Protein AF-A0A263DAU3-F1 (afdb_monomer)

Secondary structure (DSSP, 8-state):
--HHHHHHHHTTS-EEEEE--GGG--SHHHHHHHHHHHHHHHHHHHHTT--EEEEE----BSB-----TTT----PPPPPPHHHHHHHHHHHHHHHTTT-HHHHHHHHHHHHHHHH-TTTGGGGSSHHHHHHHHHHTTTTPPPPSSHHHHHHHHHHHHHHHHHHH-HHHHHHHHHTHHHHHHHHHHHHHHHHHHTTS-SSSS--B-HHHHHHHHHHHHHHTT--SSGGGTTHHHHHHHHIIIIITSEEEETTTTEEEESSHHHHHHHHHHHHT-S-HHHHHHHHHHHHT-STTHHHHHHHHHHHHHS--HHHHHHHHHHHHTTTTT-GGGTTTTS-SHHHHHHHHHHTTTTTT-HHHHHHHHHHHGGGGGSPP-TTHHHHHHHHHHHHHT-HHHHHHHHHHHHHHHHS-THHHHHHHHHHHHHHHHHHHTT--GGGGGGGGPPPPPPS--PPPPP-SHHHHHHHHHH----HHHHHHHHHHHHHHHHHTT-SS--HHHHHHHHHHHHTT-HHHHHHHHHHHTTT-HHHHHHIIIIIHHHHHTS--HHHHHHTT-

Foldseek 3Di:
DPVVVVLVVQLVDADEAEAEELVLVLAVVVSVVVLVVVVVVQVVSVVSVGRYDYHYDYDCFLHDACRPVVRDDDDDDWWDDLVRLLVLLLVVLCVVCPPCVVLSVQLSVVSVVLSVDPLQVLQSGDSVSSNLSSLLSSDPDDDGSFPLSSLVSSQVSLLVVLLPPDPVVVCLCVVCVVLLLVLLLVQLLQLLLVSQNSPDSHSFAALVRSLVSSVVSCVVVVHDCDDPCPCVSVVSSVCQDVCSRQWYQDPPDNGIDGPDNLSSLLSPLVNLLDDDLVLSLVSLLLQLLASSNLSSSLSNLQVLQVDPDVSSLCSNLVSLVCSLPPVLLQLCVLFNSSLVSLLVNVSSSGCVVPCVSNVSSNLSVLCVLVAADAPCLLVSLLSLLVQLLSDVVSVVSLLVSLQALCLDAFRSVVSSQVSLVCQVVSCVVVVGDPVSNCSNVRHHDDHDDDDDDDDLLVVVLVVLLVVDPDDPVLNVLSVCLNVLLVVQLVDPDDDCSSQVSVLVNSVVPVSNSNSVSVVRNSRNRSSSSNCCSNPRSNSSSSPNCSVVSVVSVD

Mean predicted aligned error: 7.4 Å

Sequence (554 aa):
MRPTALQGWMTSWPWLLVLDGLDEVTEPETRKRLIRQVTELVNEAEADDCDLLAVLTTRPIGYTENIAPTQFECIDLNDLTVDEAVRYGEQVTKVRLRGDHDRTERISERLREAAGDESLRNLLRTPLQVLILTIILDGTGTLAPDRYSLFWGYYDTVFRRERDKKASLRRLLQDYSQQILRLHERIGFELQVRSESGDRSHATLTATELQNIIWQVLHEAGFQPSGRDSGLREKIFTAVTQRLVLLTPRRTSDGYGFDVRSLQELMAARQLTSGPSPRVAQRLRTAGASPHWRNSWIFAAGQLFAEPQDHQHEVVVGVLESADVDTGHRLGATLPIGPRLALELIDDGMARSLPRWRNRIAAHGLRLLNEPVSDDFGFYARILTRYAAAGEEQYEAVVDGLRDALGGVGNSCLTAQHFQKLVPDLVTELGISARMRGLALALPRPAGDTRPAPTDGWEDFDLEITTSQVTDAKRVALEVAATALRRLARIDQPAARDVDPITDALLSGIAPTLDDALSNVMRHEPRLLKALREHALPVVLRQPIGDRLRSSHI

Structure (mmCIF, N/CA/C/O backbone):
data_AF-A0A263DAU3-F1
#
_entry.id   AF-A0A263DAU3-F1
#
loop_
_atom_site.group_PDB
_atom_site.id
_atom_site.type_symbol
_atom_site.label_atom_id
_atom_site.label_alt_id
_atom_site.label_comp_id
_atom_site.label_asym_id
_atom_site.label_entity_id
_atom_site.label_seq_id
_atom_site.pdbx_PDB_ins_code
_atom_site.Cartn_x
_atom_site.Cartn_y
_atom_site.Cartn_z
_atom_site.occupancy
_atom_site.B_iso_or_equiv
_atom_site.auth_seq_id
_atom_site.auth_comp_id
_atom_site.auth_asym_id
_atom_site.auth_atom_id
_atom_site.pdbx_PDB_model_num
ATOM 1 N N . MET A 1 1 ? 25.488 -9.465 28.053 1.00 51.66 1 MET A N 1
ATOM 2 C CA . MET A 1 1 ? 26.241 -10.690 27.697 1.00 51.66 1 MET A CA 1
ATOM 3 C C . MET A 1 1 ? 27.580 -10.302 27.114 1.00 51.66 1 MET A C 1
ATOM 5 O O . MET A 1 1 ? 27.641 -9.276 26.452 1.00 51.66 1 MET A O 1
ATOM 9 N N . ARG A 1 2 ? 28.640 -11.083 27.350 1.00 64.69 2 ARG A N 1
ATOM 10 C CA . ARG A 1 2 ? 29.869 -10.955 26.552 1.00 64.69 2 ARG A CA 1
ATOM 11 C C . ARG A 1 2 ? 29.642 -11.688 25.217 1.00 64.69 2 ARG A C 1
ATOM 13 O O . ARG A 1 2 ? 29.070 -12.773 25.283 1.00 64.69 2 ARG A O 1
ATOM 20 N N . PRO A 1 3 ? 30.065 -11.151 24.059 1.00 64.12 3 PRO A N 1
ATOM 21 C CA . PRO A 1 3 ? 29.872 -11.792 22.749 1.00 64.12 3 PRO A CA 1
ATOM 22 C C . PRO A 1 3 ? 30.335 -13.256 22.699 1.00 64.12 3 PR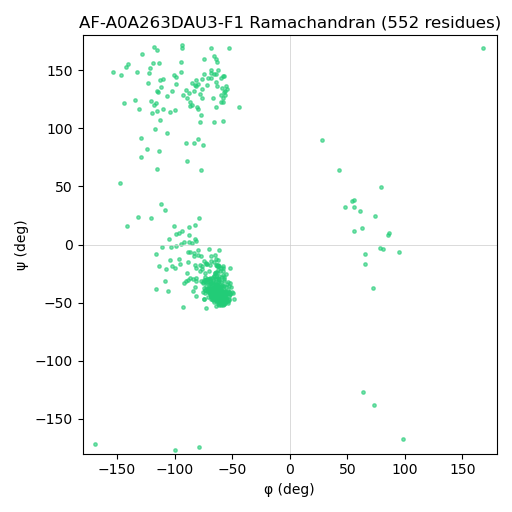O A C 1
ATOM 24 O O . PRO A 1 3 ? 29.645 -14.108 22.154 1.00 64.12 3 PRO A O 1
ATOM 27 N N . THR A 1 4 ? 31.426 -13.577 23.398 1.00 72.94 4 THR A N 1
ATOM 28 C CA . THR A 1 4 ? 31.966 -14.942 23.506 1.00 72.94 4 THR A CA 1
ATOM 29 C C . THR A 1 4 ? 31.012 -15.951 24.149 1.00 72.94 4 THR A C 1
ATOM 31 O O . THR A 1 4 ? 31.085 -17.138 23.854 1.00 72.94 4 THR A O 1
ATOM 34 N N . ALA A 1 5 ? 30.099 -15.506 25.017 1.00 79.38 5 ALA A N 1
ATOM 35 C CA . ALA A 1 5 ? 29.093 -16.390 25.601 1.00 79.38 5 ALA A CA 1
ATOM 36 C C . ALA A 1 5 ? 27.985 -16.739 24.597 1.00 79.38 5 ALA A C 1
ATOM 38 O O . ALA A 1 5 ? 27.467 -17.847 24.646 1.00 79.38 5 ALA A O 1
ATOM 39 N N . LEU A 1 6 ? 27.643 -15.817 23.688 1.00 83.00 6 LEU A N 1
ATOM 40 C CA . LEU A 1 6 ? 26.630 -16.055 22.659 1.00 83.00 6 LEU A CA 1
ATOM 41 C C . LEU A 1 6 ? 27.129 -17.083 21.640 1.00 83.00 6 LEU A C 1
ATOM 43 O O . LEU A 1 6 ? 26.430 -18.053 21.375 1.00 83.00 6 LEU A O 1
ATOM 47 N N . GLN A 1 7 ? 28.366 -16.929 21.164 1.00 81.25 7 GLN A N 1
ATOM 48 C CA . GLN A 1 7 ? 28.998 -17.881 20.245 1.00 81.25 7 GLN A CA 1
ATOM 49 C C . GLN A 1 7 ? 29.101 -19.287 20.859 1.00 81.25 7 GLN A C 1
ATOM 51 O O . GLN A 1 7 ? 28.757 -20.282 20.224 1.00 81.25 7 GLN A O 1
ATOM 56 N N . GLY A 1 8 ? 29.478 -19.377 22.141 1.00 85.69 8 GLY A N 1
ATOM 57 C CA . GLY A 1 8 ? 29.489 -20.653 22.862 1.00 85.69 8 GLY A CA 1
ATOM 58 C C . GLY A 1 8 ? 28.105 -21.303 22.967 1.00 85.69 8 GLY A C 1
ATOM 59 O O . GLY A 1 8 ? 28.001 -22.524 23.013 1.00 85.69 8 GLY A O 1
ATOM 60 N N . TRP A 1 9 ? 27.027 -20.517 22.994 1.00 89.56 9 TRP A N 1
ATOM 61 C CA . TRP A 1 9 ? 25.670 -21.064 22.999 1.00 89.56 9 TRP A CA 1
ATOM 62 C C . TRP A 1 9 ? 25.169 -21.442 21.604 1.00 89.56 9 TRP A C 1
ATOM 64 O O . TRP A 1 9 ? 24.473 -22.445 21.487 1.00 89.56 9 TRP A O 1
ATOM 74 N N . MET A 1 10 ? 25.520 -20.672 20.570 1.00 90.56 10 MET A N 1
ATOM 75 C CA . MET A 1 10 ? 25.175 -20.962 19.168 1.00 90.56 10 MET A CA 1
ATOM 76 C C . MET A 1 10 ? 25.820 -22.248 18.658 1.00 90.56 10 MET A C 1
ATOM 78 O O . MET A 1 10 ? 25.175 -23.022 17.968 1.00 90.56 10 MET A O 1
ATOM 82 N N . THR A 1 11 ? 27.042 -22.531 19.101 1.00 90.19 11 THR A N 1
ATOM 83 C CA . THR A 1 11 ? 27.742 -23.793 18.802 1.00 90.19 11 THR A CA 1
ATOM 84 C C . THR A 1 11 ? 27.233 -24.988 19.616 1.00 90.19 11 THR A C 1
ATOM 86 O O . THR A 1 11 ? 27.485 -26.132 19.256 1.00 90.19 11 THR A O 1
ATOM 89 N N . SER A 1 12 ? 26.532 -24.757 20.735 1.00 93.75 12 SER A N 1
ATOM 90 C CA . SER A 1 12 ? 26.091 -25.833 21.642 1.00 93.75 12 SER A CA 1
ATOM 91 C C . SER A 1 12 ? 24.632 -26.257 21.457 1.00 93.75 12 SER A C 1
ATOM 93 O O . SER A 1 12 ? 24.251 -27.327 21.933 1.00 93.75 12 SER A O 1
ATOM 95 N N . TRP A 1 13 ? 23.795 -25.419 20.844 1.00 94.38 13 TRP A N 1
ATOM 96 C CA . TRP A 1 13 ? 22.348 -25.627 20.745 1.00 94.38 13 TRP A CA 1
ATOM 97 C C . TRP A 1 13 ? 21.836 -25.169 19.382 1.00 94.38 13 TRP A C 1
ATOM 99 O O . TRP A 1 13 ? 22.416 -24.236 18.846 1.00 94.38 13 TRP A O 1
ATOM 109 N N . PRO A 1 14 ? 20.736 -25.739 18.863 1.00 95.12 14 PRO A N 1
ATOM 110 C CA . PRO A 1 14 ? 20.022 -25.184 17.714 1.00 95.12 14 PRO A CA 1
ATOM 111 C C . PRO A 1 14 ? 19.331 -23.854 18.034 1.00 95.12 14 PRO A C 1
ATOM 113 O O . PRO A 1 14 ? 18.766 -23.685 19.121 1.00 95.12 14 PRO A O 1
ATOM 116 N N . TRP A 1 15 ? 19.325 -22.928 17.076 1.00 95.31 15 TRP A N 1
ATOM 117 C CA . TRP A 1 15 ? 18.736 -21.594 17.207 1.00 95.31 15 TRP A CA 1
ATOM 118 C C . TRP A 1 15 ? 17.691 -21.323 16.132 1.00 95.31 15 TRP A C 1
ATOM 120 O O . TRP A 1 15 ? 17.889 -21.600 14.954 1.00 95.31 15 TRP A O 1
ATOM 130 N N . LEU A 1 16 ? 16.597 -20.684 16.548 1.00 95.06 16 LEU A N 1
ATOM 131 C CA . LEU A 1 16 ? 15.631 -20.052 15.657 1.00 95.06 16 LEU A CA 1
ATOM 132 C C . LEU A 1 16 ? 15.652 -18.542 15.907 1.00 95.06 16 LEU A C 1
ATOM 134 O O . LEU A 1 16 ? 15.264 -18.081 16.984 1.00 95.06 16 LEU A O 1
ATOM 138 N N . LEU A 1 17 ? 16.080 -17.777 14.906 1.00 93.81 17 LEU A N 1
ATOM 139 C CA . LEU A 1 17 ? 16.043 -16.320 14.908 1.00 93.81 17 LEU A CA 1
ATOM 140 C C . LEU A 1 17 ? 14.893 -15.840 14.020 1.00 93.81 17 LEU A C 1
ATOM 142 O O . LEU A 1 17 ? 14.941 -16.011 12.807 1.00 93.81 17 LEU A O 1
ATOM 146 N N . VAL A 1 18 ? 13.877 -15.206 14.610 1.00 94.62 18 VAL A N 1
ATOM 147 C CA . VAL A 1 18 ? 12.758 -14.606 13.862 1.00 94.62 18 VAL A CA 1
ATOM 148 C C . VAL A 1 18 ? 12.8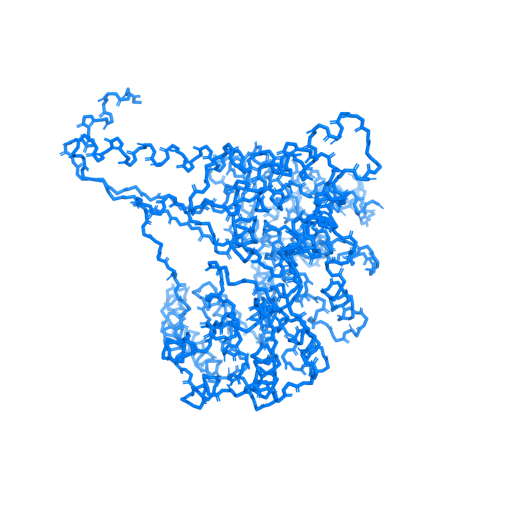43 -13.086 13.948 1.00 94.62 18 VAL A C 1
ATOM 150 O O . VAL A 1 18 ? 12.736 -12.513 15.033 1.00 94.62 18 VAL A O 1
ATOM 153 N N . LEU A 1 19 ? 13.031 -12.443 12.800 1.00 91.06 19 LEU A N 1
ATOM 154 C CA . LEU A 1 19 ? 13.064 -10.994 12.631 1.00 91.06 19 LEU A CA 1
ATOM 155 C C . LEU A 1 19 ? 11.767 -10.555 11.950 1.00 91.06 19 LEU A C 1
ATOM 157 O O . LEU A 1 19 ? 11.627 -10.639 10.729 1.00 91.06 19 LEU A O 1
ATOM 161 N N . ASP A 1 20 ? 10.804 -10.128 12.763 1.00 88.50 20 ASP A N 1
ATOM 162 C CA . ASP A 1 20 ? 9.469 -9.760 12.296 1.00 88.50 20 ASP A CA 1
ATOM 163 C C . ASP A 1 20 ? 9.398 -8.282 11.873 1.00 88.50 20 ASP A C 1
ATOM 165 O O . ASP A 1 20 ? 9.810 -7.399 12.626 1.00 88.50 20 ASP A O 1
ATOM 169 N N . GLY A 1 21 ? 8.857 -8.012 10.685 1.00 85.19 21 GLY A N 1
ATOM 170 C CA . GLY A 1 21 ? 8.510 -6.672 10.219 1.00 85.19 21 GLY A CA 1
ATOM 171 C C . GLY A 1 21 ? 9.692 -5.853 9.707 1.00 85.19 21 GLY A C 1
ATOM 172 O O . GLY A 1 21 ? 9.844 -4.690 10.071 1.00 85.19 21 GLY A O 1
ATOM 173 N N . LEU A 1 22 ? 10.526 -6.401 8.818 1.00 83.75 22 LEU A N 1
ATOM 174 C CA . LEU A 1 22 ? 11.644 -5.655 8.229 1.00 83.75 22 LEU A CA 1
ATOM 175 C C . LEU A 1 22 ? 11.182 -4.393 7.481 1.00 83.75 22 LEU A C 1
ATOM 177 O O . LEU A 1 22 ? 11.921 -3.417 7.403 1.00 83.75 22 LEU A O 1
ATOM 181 N N . ASP A 1 23 ? 9.964 -4.361 6.934 1.00 79.00 23 ASP A N 1
ATOM 182 C CA . ASP A 1 23 ? 9.388 -3.156 6.313 1.00 79.00 23 ASP A CA 1
ATOM 183 C C . ASP A 1 23 ? 9.120 -2.010 7.306 1.00 79.00 23 ASP A C 1
ATOM 185 O O . ASP A 1 23 ? 8.965 -0.866 6.882 1.00 79.00 23 ASP A O 1
ATOM 189 N N . GLU A 1 24 ? 9.121 -2.279 8.615 1.00 78.62 24 GLU A N 1
ATOM 190 C CA . GLU A 1 24 ? 9.094 -1.233 9.642 1.00 78.62 24 GLU A CA 1
ATOM 191 C C . GLU A 1 24 ? 10.441 -0.497 9.751 1.00 78.62 24 GLU A C 1
ATOM 193 O O . GLU A 1 24 ? 10.494 0.623 10.264 1.00 78.62 24 GLU A O 1
ATOM 198 N N . VAL A 1 25 ? 11.519 -1.082 9.211 1.00 79.06 25 VAL A N 1
ATOM 199 C CA . VAL A 1 25 ? 12.828 -0.440 9.040 1.00 79.06 25 VAL A CA 1
ATOM 200 C C . VAL A 1 25 ? 12.869 0.244 7.676 1.00 79.06 25 VAL A C 1
ATOM 202 O O . VAL A 1 25 ? 13.267 -0.324 6.655 1.00 79.06 25 VAL A O 1
ATOM 205 N N . THR A 1 26 ? 12.399 1.480 7.663 1.00 73.38 26 THR A N 1
ATOM 206 C CA . THR A 1 26 ? 12.166 2.281 6.453 1.00 73.38 26 THR A CA 1
ATOM 207 C C . THR A 1 26 ? 13.374 3.109 6.033 1.00 73.38 26 THR A C 1
ATOM 209 O O . THR A 1 26 ? 13.572 3.317 4.838 1.00 73.38 26 THR A O 1
ATOM 212 N N . GLU A 1 27 ? 14.191 3.555 6.995 1.00 76.94 27 GLU A N 1
ATOM 213 C CA . GLU A 1 27 ? 15.382 4.358 6.729 1.00 76.94 27 GLU A CA 1
ATOM 214 C C . GLU A 1 27 ? 16.389 3.527 5.909 1.00 76.94 27 GLU A C 1
ATOM 216 O O . GLU A 1 27 ? 16.870 2.498 6.405 1.00 76.94 27 GLU A O 1
ATOM 221 N N . PRO A 1 28 ? 16.743 3.957 4.680 1.00 73.88 28 PRO A N 1
ATOM 222 C CA . PRO A 1 28 ? 17.533 3.143 3.756 1.00 73.88 28 PRO A CA 1
ATOM 223 C C . PRO A 1 28 ? 18.870 2.654 4.327 1.00 73.88 28 PRO A C 1
ATOM 225 O O . PRO A 1 28 ? 19.180 1.467 4.231 1.00 73.88 28 PRO A O 1
ATOM 228 N N . GLU A 1 29 ? 19.636 3.533 4.978 1.00 76.38 29 GLU A N 1
ATOM 229 C CA . GLU A 1 29 ? 20.962 3.191 5.513 1.00 76.38 29 GLU A CA 1
ATOM 230 C C . GLU A 1 29 ? 20.884 2.238 6.708 1.00 76.38 29 GLU A C 1
ATOM 232 O O . GLU A 1 29 ? 21.666 1.288 6.817 1.00 76.38 29 GLU A O 1
ATOM 237 N N . THR A 1 30 ? 19.911 2.440 7.599 1.00 81.94 30 THR A N 1
ATOM 238 C CA . THR A 1 30 ? 19.683 1.528 8.724 1.00 81.94 30 THR A CA 1
ATOM 239 C C . THR A 1 30 ? 19.194 0.166 8.243 1.00 81.94 30 THR A C 1
ATOM 241 O O . THR A 1 30 ? 19.691 -0.850 8.729 1.00 81.94 30 THR A O 1
ATOM 244 N N . ARG A 1 31 ? 18.303 0.120 7.247 1.00 80.44 31 ARG A N 1
ATOM 245 C CA . ARG A 1 31 ? 17.841 -1.123 6.614 1.00 80.44 31 ARG A CA 1
ATOM 246 C C . ARG A 1 31 ? 18.993 -1.880 5.951 1.00 80.44 31 ARG A C 1
ATOM 248 O O . ARG A 1 31 ? 19.175 -3.064 6.221 1.00 80.44 31 ARG A O 1
ATOM 255 N N . LYS A 1 32 ? 19.815 -1.190 5.150 1.00 79.69 32 LYS A N 1
ATOM 256 C CA . LYS A 1 32 ? 21.007 -1.754 4.488 1.00 79.69 32 LYS A CA 1
ATOM 257 C C . LYS A 1 32 ? 21.993 -2.319 5.510 1.00 79.69 32 LYS A C 1
ATOM 259 O O . LYS A 1 32 ? 22.480 -3.437 5.351 1.00 79.69 32 LYS A O 1
ATOM 264 N N . ARG A 1 33 ? 22.252 -1.574 6.591 1.00 84.56 33 ARG A N 1
ATOM 265 C CA . ARG A 1 33 ? 23.107 -2.023 7.698 1.00 84.56 33 ARG A CA 1
ATOM 266 C C . ARG A 1 33 ? 22.537 -3.256 8.397 1.00 84.56 33 ARG A C 1
ATOM 268 O O . ARG A 1 33 ? 23.302 -4.180 8.650 1.00 84.56 33 ARG A O 1
ATOM 275 N N . LEU A 1 34 ? 21.236 -3.269 8.691 1.00 87.38 34 LEU A N 1
ATOM 276 C CA . LEU A 1 34 ? 20.565 -4.393 9.346 1.00 87.38 34 LEU A CA 1
ATOM 277 C C . LEU A 1 34 ? 20.648 -5.658 8.490 1.00 87.38 34 LEU A C 1
ATOM 279 O O . LEU A 1 34 ? 21.096 -6.684 8.986 1.00 87.38 34 LEU A O 1
ATOM 283 N N . ILE A 1 35 ? 20.286 -5.570 7.207 1.00 85.94 35 ILE A N 1
ATOM 284 C CA . ILE A 1 35 ? 20.378 -6.697 6.270 1.00 85.94 35 ILE A CA 1
ATOM 285 C C . ILE A 1 35 ? 21.808 -7.238 6.236 1.00 85.94 35 ILE A C 1
ATOM 287 O O . ILE A 1 35 ? 22.005 -8.433 6.422 1.00 85.94 35 ILE A O 1
ATOM 291 N N . ARG A 1 36 ? 22.810 -6.360 6.096 1.00 86.50 36 ARG A N 1
ATOM 292 C CA . ARG A 1 36 ? 24.219 -6.769 6.107 1.00 86.50 36 ARG A CA 1
ATOM 293 C C . ARG A 1 36 ? 24.592 -7.516 7.389 1.00 86.50 36 ARG A C 1
ATOM 295 O O . ARG A 1 36 ? 25.209 -8.566 7.297 1.00 86.50 36 ARG A O 1
ATOM 302 N N . GLN A 1 37 ? 24.209 -7.005 8.559 1.00 90.88 37 GLN A N 1
ATOM 303 C CA . GLN A 1 37 ? 24.512 -7.647 9.845 1.00 90.88 37 GLN A CA 1
ATOM 304 C C . GLN A 1 37 ? 23.846 -9.018 9.987 1.00 90.88 37 GLN A C 1
ATOM 306 O O . GLN A 1 37 ? 24.439 -9.933 10.549 1.00 90.88 37 GLN A O 1
ATOM 311 N N . VAL A 1 38 ? 22.624 -9.172 9.474 1.00 90.69 38 VAL A N 1
ATOM 312 C CA . VAL A 1 38 ? 21.933 -10.466 9.459 1.00 90.69 38 VAL A CA 1
ATOM 313 C C . VAL A 1 38 ? 22.645 -11.441 8.523 1.00 90.69 38 VAL A C 1
ATOM 315 O O . VAL A 1 38 ? 22.880 -12.582 8.902 1.00 90.69 38 VAL A O 1
ATOM 318 N N . THR A 1 39 ? 23.042 -10.994 7.332 1.00 89.31 39 THR A N 1
ATOM 319 C CA . THR A 1 39 ? 23.808 -11.813 6.385 1.00 89.31 39 THR A CA 1
ATOM 320 C C . THR A 1 39 ? 25.176 -12.212 6.947 1.00 89.31 39 THR A C 1
ATOM 322 O O . THR A 1 39 ? 25.569 -13.365 6.816 1.00 89.31 39 THR A O 1
ATOM 325 N N . GLU A 1 40 ? 25.892 -11.290 7.596 1.00 90.50 40 GLU A N 1
ATOM 326 C CA . GLU A 1 40 ? 27.162 -11.568 8.281 1.00 90.50 40 GLU A CA 1
ATOM 327 C C . GLU A 1 40 ? 26.975 -12.620 9.382 1.00 90.50 40 GLU A C 1
ATOM 329 O O . GLU A 1 40 ? 27.707 -13.604 9.393 1.00 90.50 40 GLU A O 1
ATOM 334 N N . LEU A 1 41 ? 25.945 -12.482 10.227 1.00 91.00 41 LEU A N 1
ATOM 335 C CA . LEU A 1 41 ? 25.626 -13.462 11.270 1.00 91.00 41 LEU A CA 1
ATOM 336 C C . LEU A 1 41 ? 25.353 -14.859 10.698 1.00 91.00 41 LEU A C 1
ATOM 338 O O . LEU A 1 41 ? 25.824 -15.843 11.258 1.00 91.00 41 LEU A O 1
ATOM 342 N N . VAL A 1 42 ? 24.584 -14.954 9.609 1.00 91.75 42 VAL A N 1
ATOM 343 C CA . VAL A 1 42 ? 24.283 -16.244 8.966 1.00 91.75 42 VAL A CA 1
ATOM 344 C C . VAL A 1 42 ? 25.552 -16.878 8.395 1.00 91.75 42 VAL A C 1
ATOM 346 O O . VAL A 1 42 ? 25.777 -18.063 8.613 1.00 91.75 42 VAL A O 1
ATOM 349 N N . ASN A 1 43 ? 26.418 -16.093 7.747 1.00 90.81 43 ASN A N 1
ATOM 350 C CA . ASN A 1 43 ? 27.688 -16.597 7.216 1.00 90.81 43 ASN A CA 1
ATOM 351 C C . ASN A 1 43 ? 28.649 -17.048 8.329 1.00 90.81 43 ASN A C 1
ATOM 353 O O . ASN A 1 43 ? 29.337 -18.053 8.179 1.00 90.81 43 ASN A O 1
ATOM 357 N N . GLU A 1 44 ? 28.721 -16.304 9.436 1.00 90.81 44 GLU A N 1
ATOM 358 C CA . GLU A 1 44 ? 29.531 -16.682 10.601 1.00 90.81 44 GLU A CA 1
ATOM 359 C C . GLU A 1 44 ? 28.993 -17.958 11.255 1.00 90.81 44 GLU A C 1
ATOM 361 O O . GLU A 1 44 ? 29.770 -18.855 11.568 1.00 90.81 44 GLU A O 1
ATOM 366 N N . ALA A 1 45 ? 27.670 -18.074 11.404 1.00 91.50 45 ALA A N 1
ATOM 367 C CA . ALA A 1 45 ? 27.031 -19.274 11.930 1.00 91.50 45 ALA A CA 1
ATOM 368 C C . ALA A 1 45 ? 27.310 -20.503 11.050 1.00 91.50 45 ALA A C 1
ATOM 370 O O . ALA A 1 45 ? 27.633 -21.560 11.581 1.00 91.50 45 ALA A O 1
ATOM 371 N N . GLU A 1 46 ? 27.247 -20.359 9.724 1.00 90.69 46 GLU A N 1
ATOM 372 C CA . GLU A 1 46 ? 27.595 -21.428 8.782 1.00 90.69 46 GLU A CA 1
ATOM 373 C C . GLU A 1 46 ? 29.082 -21.816 8.883 1.00 90.69 46 GLU A C 1
ATOM 375 O O . GLU A 1 46 ? 29.414 -23.000 8.909 1.00 90.69 46 GLU A O 1
ATOM 380 N N . ALA A 1 47 ? 29.986 -20.836 8.998 1.00 91.19 47 ALA A N 1
ATOM 381 C CA . ALA A 1 47 ? 31.422 -21.085 9.134 1.00 91.19 47 ALA A CA 1
ATOM 382 C C . ALA A 1 47 ? 31.798 -21.783 10.455 1.00 91.19 47 ALA A C 1
ATOM 384 O O . ALA A 1 47 ? 32.725 -22.595 10.476 1.00 91.19 47 ALA A O 1
ATOM 385 N N . ASP A 1 48 ? 31.075 -21.477 11.535 1.00 91.38 48 ASP A N 1
ATOM 386 C CA . ASP A 1 48 ? 31.256 -22.062 12.866 1.00 91.38 48 ASP A CA 1
ATOM 387 C C . ASP A 1 48 ? 30.451 -23.367 13.073 1.00 91.38 48 ASP A C 1
ATOM 389 O O . ASP A 1 48 ? 30.393 -23.868 14.198 1.00 91.38 48 ASP A O 1
ATOM 393 N N . ASP A 1 49 ? 29.832 -23.920 12.018 1.00 90.88 49 ASP A N 1
ATOM 394 C CA . ASP A 1 49 ? 28.987 -25.132 12.055 1.00 90.88 49 ASP A CA 1
ATOM 395 C C . ASP A 1 49 ? 27.848 -25.037 13.096 1.00 90.88 49 ASP A C 1
ATOM 397 O O . ASP A 1 49 ? 27.514 -25.986 13.808 1.00 90.88 49 ASP A O 1
ATOM 401 N N . CYS A 1 50 ? 27.268 -23.842 13.231 1.00 93.38 50 CYS A N 1
ATOM 402 C CA . CYS A 1 50 ? 26.126 -23.589 14.101 1.00 93.38 50 CYS A CA 1
ATOM 403 C C . CYS A 1 50 ? 24.814 -23.985 13.408 1.00 93.38 50 CYS A C 1
ATOM 405 O O . CYS A 1 50 ? 24.566 -23.623 12.258 1.00 93.38 50 CYS A O 1
ATOM 407 N N . ASP A 1 51 ? 23.912 -24.632 14.148 1.00 94.19 51 ASP A N 1
ATOM 408 C CA . ASP A 1 51 ? 22.559 -24.952 13.675 1.00 94.19 51 ASP A CA 1
ATOM 409 C C . ASP A 1 51 ? 21.629 -23.739 13.869 1.00 94.19 51 ASP A C 1
ATOM 411 O O . ASP A 1 51 ? 21.009 -23.567 14.922 1.00 94.19 51 ASP A O 1
ATOM 415 N N . LEU A 1 52 ? 21.595 -22.843 12.875 1.00 93.88 52 LEU A N 1
ATOM 416 C CA . LEU A 1 52 ? 20.800 -21.612 12.888 1.00 93.88 52 LEU A CA 1
ATOM 417 C C . LEU A 1 52 ? 19.754 -21.600 11.765 1.00 93.88 52 LEU A C 1
ATOM 419 O O . LEU A 1 52 ? 20.092 -21.546 10.586 1.00 93.88 52 LEU A O 1
ATOM 423 N N . LEU A 1 53 ? 18.477 -21.496 12.141 1.00 93.75 53 LEU A N 1
ATOM 424 C CA . LEU A 1 53 ? 17.392 -21.113 11.239 1.00 93.75 53 LEU A CA 1
ATOM 425 C C . LEU A 1 53 ? 17.052 -19.631 11.435 1.00 93.75 53 LEU A C 1
ATOM 427 O O . LEU A 1 53 ? 16.583 -19.230 12.503 1.00 93.75 53 LEU A O 1
ATOM 431 N N . ALA A 1 54 ? 17.258 -18.815 10.402 1.00 93.31 54 ALA A N 1
ATOM 432 C CA . ALA A 1 54 ? 16.891 -17.401 10.397 1.00 93.31 54 ALA A CA 1
ATOM 433 C C . ALA A 1 54 ? 15.660 -17.157 9.510 1.00 93.31 54 ALA A C 1
ATOM 435 O O . ALA A 1 54 ? 15.639 -17.535 8.343 1.00 93.31 54 ALA A O 1
ATOM 436 N N . VAL A 1 55 ? 14.640 -16.497 10.060 1.00 93.69 55 VAL A N 1
ATOM 437 C CA . VAL A 1 55 ? 13.399 -16.131 9.365 1.00 93.69 55 VAL A CA 1
ATOM 438 C C . VAL A 1 55 ? 13.239 -14.619 9.407 1.00 93.69 55 VAL A C 1
ATOM 440 O O . VAL A 1 55 ? 13.205 -14.028 10.486 1.00 93.69 55 VAL A O 1
ATOM 443 N N . LEU A 1 56 ? 13.108 -13.994 8.238 1.00 90.69 56 LEU A N 1
ATOM 444 C CA . LEU A 1 56 ? 12.796 -12.574 8.100 1.00 90.69 56 LEU A CA 1
ATOM 445 C C . LEU A 1 56 ? 11.394 -12.426 7.515 1.00 90.69 56 LEU A C 1
ATOM 447 O O . LEU A 1 56 ? 11.060 -13.103 6.545 1.00 90.69 56 LEU A O 1
ATOM 451 N N . THR A 1 57 ? 10.586 -11.522 8.066 1.00 89.50 57 THR A N 1
ATOM 452 C CA . THR A 1 57 ? 9.281 -11.173 7.485 1.00 89.50 57 THR A CA 1
ATOM 453 C C . THR A 1 57 ? 9.311 -9.738 6.964 1.00 89.50 57 THR A C 1
ATOM 455 O O . THR A 1 57 ? 9.920 -8.845 7.557 1.00 89.50 57 THR A O 1
ATOM 458 N N . THR A 1 58 ? 8.675 -9.491 5.820 1.00 84.25 58 THR A N 1
ATOM 459 C CA . THR A 1 58 ? 8.541 -8.146 5.253 1.00 84.25 58 THR A CA 1
ATOM 460 C C . THR A 1 58 ? 7.293 -8.068 4.382 1.00 84.25 58 THR A C 1
ATOM 462 O O . THR A 1 58 ? 6.885 -9.060 3.779 1.00 84.25 58 THR A O 1
ATOM 465 N N . ARG A 1 59 ? 6.656 -6.897 4.319 1.00 80.69 59 ARG A N 1
ATOM 466 C CA . ARG A 1 59 ? 5.544 -6.656 3.390 1.00 80.69 59 ARG A CA 1
ATOM 467 C C . ARG A 1 59 ? 6.055 -6.441 1.951 1.00 80.69 59 ARG A C 1
ATOM 469 O O . ARG A 1 59 ? 7.033 -5.713 1.771 1.00 80.69 59 ARG A O 1
ATOM 476 N N . PRO A 1 60 ? 5.351 -6.947 0.920 1.00 70.81 60 PRO A N 1
ATOM 477 C CA . PRO A 1 60 ? 5.639 -6.626 -0.477 1.00 70.81 60 PRO A CA 1
ATOM 478 C C . PRO A 1 60 ? 5.141 -5.205 -0.783 1.00 70.81 60 PRO A C 1
ATOM 480 O O . PRO A 1 60 ? 3.997 -5.002 -1.184 1.00 70.81 60 PRO A O 1
ATOM 483 N N . ILE A 1 61 ? 5.958 -4.186 -0.507 1.00 62.16 61 ILE A N 1
ATOM 484 C CA . ILE A 1 61 ? 5.564 -2.779 -0.669 1.00 62.16 61 ILE A CA 1
ATOM 485 C C . ILE A 1 61 ? 6.373 -2.133 -1.787 1.00 62.16 61 ILE A C 1
ATOM 487 O O . ILE A 1 61 ? 7.544 -1.798 -1.606 1.00 62.16 61 ILE A O 1
ATOM 491 N N . GLY A 1 62 ? 5.723 -1.892 -2.926 1.00 56.34 62 GLY A N 1
ATOM 492 C CA . GLY A 1 62 ? 6.267 -1.147 -4.066 1.00 56.34 62 GLY A CA 1
ATOM 493 C C . GLY A 1 62 ? 7.341 -1.883 -4.876 1.00 56.34 62 GLY A C 1
ATOM 494 O O . GLY A 1 62 ? 7.326 -1.766 -6.094 1.00 56.34 62 GLY A O 1
ATOM 495 N N . TYR A 1 63 ? 8.225 -2.643 -4.221 1.00 58.31 63 TYR A N 1
ATOM 496 C CA . TYR A 1 63 ? 9.260 -3.486 -4.827 1.00 58.31 63 TYR A CA 1
ATOM 497 C C . TYR A 1 63 ? 9.483 -4.743 -3.981 1.00 58.31 63 TYR A C 1
ATOM 499 O O . TYR A 1 63 ? 9.436 -4.676 -2.750 1.00 58.31 63 TYR A O 1
ATOM 507 N N . THR A 1 64 ? 9.783 -5.862 -4.637 1.00 60.12 64 THR A N 1
ATOM 508 C CA . THR A 1 64 ? 10.299 -7.066 -3.977 1.00 60.12 64 THR A CA 1
ATOM 509 C C . THR A 1 64 ? 11.794 -6.877 -3.736 1.00 60.12 64 THR A C 1
ATOM 511 O O . THR A 1 64 ? 12.554 -6.682 -4.681 1.00 60.12 64 THR A O 1
ATOM 514 N N . GLU A 1 65 ? 12.230 -6.884 -2.476 1.00 65.62 65 GLU A N 1
ATOM 515 C CA . GLU A 1 65 ? 13.660 -6.888 -2.161 1.00 65.62 65 GLU A CA 1
ATOM 516 C C . GLU A 1 65 ? 14.190 -8.318 -2.127 1.00 65.62 65 GLU A C 1
ATOM 518 O O . GLU A 1 65 ? 13.786 -9.111 -1.279 1.00 65.62 65 GLU A O 1
ATOM 523 N N . ASN A 1 66 ? 15.155 -8.621 -2.993 1.00 66.19 66 ASN A N 1
ATOM 524 C CA . ASN A 1 66 ? 15.918 -9.863 -2.911 1.00 66.19 66 ASN A CA 1
ATOM 525 C C . ASN A 1 66 ? 17.002 -9.728 -1.838 1.00 66.19 66 ASN A C 1
ATOM 527 O O . ASN A 1 66 ? 18.116 -9.262 -2.095 1.00 66.19 66 ASN A O 1
ATOM 531 N N . ILE A 1 67 ? 16.658 -10.105 -0.610 1.00 73.44 67 ILE A N 1
ATOM 532 C CA . ILE A 1 67 ? 17.569 -10.056 0.534 1.00 73.44 67 ILE A CA 1
ATOM 533 C C . ILE A 1 67 ? 18.512 -11.250 0.455 1.00 73.44 67 ILE A C 1
ATOM 535 O O . ILE A 1 67 ? 18.103 -12.365 0.746 1.00 73.44 67 ILE A O 1
ATOM 539 N N . ALA A 1 68 ? 19.767 -11.000 0.077 1.00 72.69 68 ALA A N 1
ATOM 540 C CA . ALA A 1 68 ? 20.850 -11.986 0.061 1.00 72.69 68 ALA A CA 1
ATOM 541 C C . ALA A 1 68 ? 20.392 -13.362 -0.498 1.00 72.69 68 ALA A C 1
ATOM 543 O O . ALA A 1 68 ? 20.364 -14.355 0.227 1.00 72.69 68 ALA A O 1
ATOM 544 N N . PRO A 1 69 ? 19.996 -13.428 -1.787 1.00 73.88 69 PRO A N 1
ATOM 545 C CA . PRO A 1 69 ? 19.294 -14.580 -2.376 1.00 73.88 69 PRO A CA 1
ATOM 546 C C . PRO A 1 69 ? 20.121 -15.874 -2.401 1.00 73.88 69 PRO A C 1
ATOM 548 O O . PRO A 1 69 ? 19.595 -16.946 -2.670 1.00 73.88 69 PRO A O 1
ATOM 551 N N . THR A 1 70 ? 21.428 -15.782 -2.146 1.00 77.06 70 THR A N 1
ATOM 552 C CA . THR A 1 70 ? 22.311 -16.937 -1.959 1.00 77.06 70 THR A CA 1
ATOM 553 C C . THR A 1 70 ? 22.181 -17.576 -0.577 1.00 77.06 70 THR A C 1
ATOM 555 O O . THR A 1 70 ? 22.537 -18.738 -0.435 1.00 77.06 70 THR A O 1
ATOM 558 N N . GLN A 1 71 ? 21.704 -16.832 0.428 1.00 81.69 71 GLN A N 1
ATOM 559 C CA . GLN A 1 71 ? 21.504 -17.307 1.803 1.00 81.69 71 GLN A CA 1
ATOM 560 C C . GLN A 1 71 ? 20.028 -17.486 2.172 1.00 81.69 71 GLN A C 1
ATOM 562 O O . GLN A 1 71 ? 19.713 -18.341 2.994 1.00 81.69 71 GLN A O 1
ATOM 567 N N . PHE A 1 72 ? 19.126 -16.681 1.605 1.00 86.69 72 PHE A N 1
ATOM 568 C CA . PHE A 1 72 ? 17.706 -16.712 1.950 1.00 86.69 72 PHE A CA 1
ATOM 569 C C . PHE A 1 72 ? 16.843 -17.172 0.781 1.00 86.69 72 PHE A C 1
ATOM 571 O O . PHE A 1 72 ? 16.914 -16.629 -0.322 1.00 86.69 72 PHE A O 1
ATOM 578 N N . GLU A 1 73 ? 15.962 -18.129 1.065 1.00 87.12 73 GLU A N 1
ATOM 579 C CA . GLU A 1 73 ? 14.829 -18.462 0.210 1.00 87.12 73 GLU A CA 1
ATOM 580 C C . GLU A 1 73 ? 13.663 -17.508 0.508 1.00 87.12 73 GLU A C 1
ATOM 582 O O . GLU A 1 73 ? 13.308 -17.280 1.668 1.00 87.12 73 GLU A O 1
ATOM 587 N N . CYS A 1 74 ? 13.063 -16.940 -0.539 1.00 84.81 74 CYS A N 1
ATOM 588 C CA . CYS A 1 74 ? 11.881 -16.094 -0.408 1.00 84.81 74 CYS A CA 1
ATOM 589 C C . CYS A 1 74 ? 10.610 -16.948 -0.483 1.00 84.81 74 CYS A C 1
ATOM 591 O O . CYS A 1 74 ? 10.410 -17.676 -1.455 1.00 84.81 74 CYS A O 1
ATOM 593 N N . ILE A 1 75 ? 9.739 -16.825 0.521 1.00 86.81 75 ILE A N 1
ATOM 594 C CA . ILE A 1 75 ? 8.441 -17.503 0.570 1.00 86.81 75 ILE A CA 1
ATOM 595 C C . ILE A 1 75 ? 7.340 -16.445 0.632 1.00 86.81 75 ILE A C 1
ATOM 597 O O . ILE A 1 75 ? 7.192 -15.744 1.635 1.00 86.81 75 ILE A O 1
ATOM 601 N N . ASP A 1 76 ? 6.537 -16.366 -0.428 1.00 83.44 76 ASP A N 1
ATOM 602 C CA . ASP A 1 76 ? 5.357 -15.506 -0.478 1.00 83.44 76 ASP A CA 1
ATOM 603 C C . ASP A 1 76 ? 4.190 -16.140 0.295 1.00 83.44 76 ASP A C 1
ATOM 605 O O . ASP A 1 76 ? 3.806 -17.288 0.057 1.00 83.44 76 ASP A O 1
ATOM 609 N N . LEU A 1 77 ? 3.571 -15.374 1.199 1.00 87.56 77 LEU A N 1
ATOM 610 C CA . LEU A 1 77 ? 2.316 -15.780 1.832 1.00 87.56 77 LEU A CA 1
ATOM 611 C C . LEU A 1 77 ? 1.142 -15.502 0.888 1.00 87.56 77 LEU A C 1
ATOM 613 O O . LEU A 1 77 ? 0.855 -14.348 0.565 1.00 87.56 77 LEU A O 1
ATOM 617 N N . ASN A 1 78 ? 0.452 -16.566 0.480 1.00 86.00 78 ASN A N 1
ATOM 618 C CA . ASN A 1 78 ? -0.716 -16.476 -0.389 1.00 86.00 78 ASN A CA 1
ATOM 619 C C . ASN A 1 78 ? -1.964 -15.964 0.340 1.00 86.00 78 ASN A C 1
ATOM 621 O O . ASN A 1 78 ? -2.089 -16.041 1.566 1.00 86.00 78 ASN A O 1
ATOM 625 N N . ASP A 1 79 ? -2.908 -15.466 -0.457 1.00 88.31 79 ASP A N 1
ATOM 626 C CA . ASP A 1 79 ? -4.245 -15.131 0.016 1.00 88.31 79 ASP A CA 1
ATOM 627 C C . ASP A 1 79 ? -4.971 -16.382 0.529 1.00 88.31 79 ASP A C 1
ATOM 629 O O . ASP A 1 79 ? -4.776 -17.492 0.031 1.00 88.31 79 ASP A O 1
ATOM 633 N N . LEU A 1 80 ? -5.865 -16.182 1.493 1.00 92.00 80 LEU A N 1
ATOM 634 C CA . LEU A 1 80 ? -6.805 -17.202 1.928 1.00 92.00 80 LEU A CA 1
ATOM 635 C C . LEU A 1 80 ? -7.743 -17.568 0.778 1.00 92.00 80 LEU A C 1
ATOM 637 O O . LEU A 1 80 ? -8.329 -16.700 0.123 1.00 92.00 80 LEU A O 1
ATOM 641 N N . THR A 1 81 ? -7.970 -18.866 0.605 1.00 90.12 81 THR A N 1
ATOM 642 C CA . THR A 1 81 ? -9.132 -19.337 -0.147 1.00 90.12 81 THR A CA 1
ATOM 643 C C . THR A 1 81 ? -10.423 -18.938 0.574 1.00 90.12 81 THR A C 1
ATOM 645 O O . THR A 1 81 ? -10.439 -18.687 1.782 1.00 90.12 81 THR A O 1
ATOM 648 N N . VAL A 1 82 ? -11.543 -18.912 -0.152 1.00 90.19 82 VAL A N 1
ATOM 649 C CA . VAL A 1 82 ? -12.855 -18.581 0.434 1.00 90.19 82 VAL A CA 1
ATOM 650 C C . VAL A 1 82 ? -13.192 -19.514 1.607 1.00 90.19 82 VAL A C 1
ATOM 652 O O . VAL A 1 82 ? -13.641 -19.049 2.655 1.00 90.19 82 VAL A O 1
ATOM 655 N N . ASP A 1 83 ? -12.904 -20.810 1.474 1.00 91.81 83 ASP A N 1
ATOM 656 C CA . ASP A 1 83 ? -13.156 -21.801 2.525 1.00 91.81 83 ASP A CA 1
ATOM 657 C C . ASP A 1 83 ? -12.263 -21.579 3.755 1.00 91.81 83 ASP A C 1
ATOM 659 O O . ASP A 1 83 ? -12.724 -21.674 4.897 1.00 91.81 83 ASP A O 1
ATOM 663 N N . GLU A 1 84 ? -10.987 -21.236 3.549 1.00 95.31 84 GLU A N 1
ATOM 664 C CA . GLU A 1 84 ? -10.075 -20.883 4.640 1.00 95.31 84 GLU A CA 1
ATOM 665 C C . GLU A 1 84 ? -10.506 -19.607 5.355 1.00 95.31 84 GLU A C 1
ATOM 667 O O . GLU A 1 84 ? -10.461 -19.561 6.587 1.00 95.31 84 GLU A O 1
ATOM 672 N N . ALA A 1 85 ? -10.964 -18.602 4.607 1.00 95.38 85 ALA A N 1
ATOM 673 C CA . ALA A 1 85 ? -11.473 -17.352 5.146 1.00 95.38 85 ALA A CA 1
ATOM 674 C C . ALA A 1 85 ? -12.715 -17.578 6.017 1.00 95.38 85 ALA A C 1
ATOM 676 O O . ALA A 1 85 ? -12.760 -17.108 7.155 1.00 95.38 85 ALA A O 1
ATOM 677 N N . VAL A 1 86 ? -13.692 -18.358 5.539 1.00 95.88 86 VAL A N 1
ATOM 678 C CA . VAL A 1 86 ? -14.881 -18.719 6.327 1.00 95.88 86 VAL A CA 1
ATOM 679 C C . VAL A 1 86 ? -14.474 -19.486 7.585 1.00 95.88 86 VAL A C 1
ATOM 681 O O . VAL A 1 86 ? -14.857 -19.099 8.690 1.00 95.88 86 VAL A O 1
ATOM 684 N N . ARG A 1 87 ? -13.630 -20.517 7.453 1.00 97.06 87 ARG A N 1
ATOM 685 C CA . ARG A 1 87 ? -13.163 -21.327 8.589 1.00 97.06 87 ARG A CA 1
ATOM 686 C C . ARG A 1 87 ? -12.442 -20.483 9.641 1.00 97.06 87 ARG A C 1
ATOM 688 O O . ARG A 1 87 ? -12.725 -20.614 10.833 1.00 97.06 87 ARG A O 1
ATOM 695 N N . TYR A 1 88 ? -11.529 -19.612 9.216 1.00 97.31 88 TYR A N 1
ATOM 696 C CA . TYR A 1 88 ? -10.824 -18.690 10.105 1.00 97.31 88 TYR A CA 1
ATOM 697 C C . TYR A 1 88 ? -11.799 -17.721 10.789 1.00 97.31 88 TYR A C 1
ATOM 699 O O . TYR A 1 88 ? -11.743 -17.542 12.008 1.00 97.31 88 TYR A O 1
ATOM 707 N N . GLY A 1 89 ? -12.729 -17.135 10.030 1.00 96.06 89 GLY A N 1
ATOM 708 C CA . GLY A 1 89 ? -13.715 -16.192 10.549 1.00 96.06 89 GLY A CA 1
ATOM 709 C C . GLY A 1 89 ? -14.655 -16.812 11.590 1.00 96.06 89 GLY A C 1
ATOM 710 O O . GLY A 1 89 ? -14.912 -16.207 12.633 1.00 96.06 89 GLY A O 1
ATOM 711 N N . GLU A 1 90 ? -15.099 -18.052 11.385 1.00 95.62 90 GLU A N 1
ATOM 712 C CA . GLU A 1 90 ? -15.887 -18.798 12.374 1.00 95.62 90 GLU A CA 1
ATOM 713 C C . GLU A 1 90 ? -15.082 -19.079 13.652 1.00 95.62 90 GLU A C 1
ATOM 715 O O . GLU A 1 90 ? -15.573 -18.882 14.768 1.00 95.62 90 GLU A O 1
ATOM 720 N N . GLN A 1 91 ? -13.823 -19.512 13.511 1.00 96.00 91 GLN A N 1
ATOM 721 C CA . GLN A 1 91 ? -12.942 -19.792 14.648 1.00 96.00 91 GLN A CA 1
ATOM 722 C C . GLN A 1 91 ? -12.662 -18.536 15.476 1.00 96.00 91 GLN A C 1
ATOM 724 O O . GLN A 1 91 ? -12.800 -18.556 16.703 1.00 96.00 91 GLN A O 1
ATOM 729 N N . VAL A 1 92 ? -12.307 -17.425 14.828 1.00 95.38 92 VAL A N 1
ATOM 730 C CA . VAL A 1 92 ? -11.994 -16.181 15.538 1.00 95.38 92 VAL A CA 1
ATOM 731 C C . VAL A 1 92 ? -13.238 -15.578 16.190 1.00 95.38 92 VAL A C 1
ATOM 733 O O . VAL A 1 92 ? -13.149 -15.047 17.299 1.00 95.38 92 VAL A O 1
ATOM 736 N N . THR A 1 93 ? -14.414 -15.733 15.574 1.00 94.56 93 THR A N 1
ATOM 737 C CA . THR A 1 93 ? -15.697 -15.329 16.166 1.00 94.56 93 THR A CA 1
ATOM 738 C C . THR A 1 93 ? -15.986 -16.128 17.437 1.00 94.56 93 THR A C 1
ATOM 740 O O . THR A 1 93 ? -16.227 -15.524 18.484 1.00 94.56 93 THR A O 1
ATOM 743 N N . LYS A 1 94 ? -15.848 -17.463 17.398 1.00 94.00 94 LYS A N 1
ATOM 744 C CA . LYS A 1 94 ? -16.001 -18.342 18.577 1.00 94.00 94 LYS A CA 1
ATOM 745 C C . LYS A 1 94 ? -15.068 -17.946 19.723 1.00 94.00 94 LYS A C 1
ATOM 747 O O . LYS A 1 94 ? -15.466 -17.961 20.886 1.00 94.00 94 LYS A O 1
ATOM 752 N N . VAL A 1 95 ? -13.825 -17.572 19.414 1.00 94.38 95 VAL A N 1
ATOM 753 C CA . VAL A 1 95 ? -12.849 -17.126 20.422 1.00 94.38 95 VAL A CA 1
ATOM 754 C C . VAL A 1 95 ? -13.211 -15.754 20.996 1.00 94.38 95 VAL A C 1
ATOM 756 O O . VAL A 1 95 ? -13.074 -15.546 22.202 1.00 94.38 95 VAL A O 1
ATOM 759 N N . ARG A 1 96 ? -13.678 -14.817 20.166 1.00 92.56 96 ARG A N 1
ATOM 760 C CA . ARG A 1 96 ? -14.028 -13.452 20.589 1.00 92.56 96 ARG A CA 1
ATOM 761 C C . ARG A 1 96 ? -15.317 -13.382 21.404 1.00 92.56 96 ARG A C 1
ATOM 763 O O . ARG A 1 96 ? -15.403 -12.557 22.309 1.00 92.56 96 ARG A O 1
ATOM 770 N N . LEU A 1 97 ? -16.299 -14.218 21.078 1.00 90.94 97 LEU A N 1
ATOM 771 C CA . LEU A 1 97 ? -17.640 -14.217 21.669 1.00 90.94 97 LEU A CA 1
ATOM 772 C C . LEU A 1 97 ? -17.880 -15.422 22.586 1.00 90.94 97 LEU A C 1
ATOM 774 O O . LEU A 1 97 ? -19.007 -15.892 22.709 1.00 90.94 97 LEU A O 1
ATOM 778 N N . ARG A 1 98 ? -16.823 -15.943 23.224 1.00 88.31 98 ARG A N 1
ATOM 779 C CA . ARG A 1 98 ? -16.910 -17.095 24.138 1.00 88.31 98 ARG A CA 1
ATOM 780 C C . ARG A 1 98 ? -18.106 -16.962 25.089 1.00 88.31 98 ARG A C 1
ATOM 782 O O . ARG A 1 98 ? -18.151 -16.038 25.896 1.00 88.31 98 ARG A O 1
ATOM 789 N N . GLY A 1 99 ? -19.034 -17.916 25.000 1.00 85.56 99 GLY A N 1
ATOM 790 C CA . GLY A 1 99 ? -20.242 -17.981 25.829 1.00 85.56 99 GLY A CA 1
ATOM 791 C C . GLY A 1 99 ? -21.504 -17.359 25.216 1.00 85.56 99 GLY A C 1
ATOM 792 O O . GLY A 1 99 ? -22.570 -17.522 25.797 1.00 85.56 99 GLY A O 1
ATOM 793 N N . ASP A 1 100 ? -21.419 -16.702 24.055 1.00 92.06 100 ASP A N 1
ATOM 794 C CA . ASP A 1 100 ? -22.562 -16.123 23.330 1.00 92.06 100 ASP A CA 1
ATOM 795 C C . ASP A 1 100 ? -22.787 -16.870 22.000 1.00 92.06 100 ASP A C 1
ATOM 797 O O . ASP A 1 100 ? -22.317 -16.472 20.926 1.00 92.06 100 ASP A O 1
ATOM 801 N N . HIS A 1 101 ? -23.454 -18.024 22.098 1.00 90.69 101 HIS A N 1
ATOM 802 C CA . HIS A 1 101 ? -23.675 -18.938 20.974 1.00 90.69 101 HIS A CA 1
ATOM 803 C C . HIS A 1 101 ? -24.570 -18.324 19.888 1.00 90.69 101 HIS A C 1
ATOM 805 O O . HIS A 1 101 ? -24.207 -18.372 18.715 1.00 90.69 101 HIS A O 1
ATOM 811 N N . ASP A 1 102 ? -25.669 -17.667 20.265 1.00 91.75 102 ASP A N 1
ATOM 812 C CA . ASP A 1 102 ? -26.614 -17.064 19.315 1.00 91.75 102 ASP A CA 1
ATOM 813 C C . ASP A 1 102 ? -25.953 -15.971 18.469 1.00 91.75 102 ASP A C 1
ATOM 815 O O . ASP A 1 102 ? -26.191 -15.832 17.268 1.00 91.75 102 ASP A O 1
ATOM 819 N N . ARG A 1 103 ? -25.098 -15.151 19.083 1.00 91.00 103 ARG A N 1
ATOM 820 C CA . ARG A 1 103 ? -24.343 -14.121 18.365 1.00 91.00 103 ARG A CA 1
ATOM 821 C C . ARG A 1 103 ? -23.253 -14.717 17.479 1.00 91.00 103 ARG A C 1
ATOM 823 O O . ARG A 1 103 ? -23.051 -14.224 16.372 1.00 91.00 103 ARG A O 1
ATOM 830 N N . THR A 1 104 ? -22.602 -15.785 17.935 1.00 93.25 104 THR A N 1
ATOM 831 C CA . THR A 1 104 ? -21.598 -16.517 17.151 1.00 93.25 104 THR A CA 1
ATOM 832 C C . THR A 1 104 ? -22.200 -17.122 15.883 1.00 93.25 104 THR A C 1
ATOM 834 O O . THR A 1 104 ? -21.632 -16.937 14.804 1.00 93.25 104 THR A O 1
ATOM 837 N N . GLU A 1 105 ? -23.351 -17.792 15.984 1.00 93.38 105 GLU A N 1
ATOM 838 C CA . GLU A 1 105 ? -24.019 -18.394 14.823 1.00 93.38 105 GLU A CA 1
ATOM 839 C C . GLU A 1 105 ? -24.487 -17.325 13.831 1.00 93.38 105 GLU A C 1
ATOM 841 O O . GLU A 1 105 ? -24.153 -17.415 12.654 1.00 93.38 105 GLU A O 1
ATOM 846 N N . ARG A 1 106 ? -25.112 -16.235 14.300 1.00 93.00 106 ARG A N 1
ATOM 847 C CA . ARG A 1 106 ? -25.533 -15.125 13.421 1.00 93.00 106 ARG A CA 1
ATOM 848 C C . ARG A 1 106 ? -24.384 -14.514 12.616 1.00 93.00 106 ARG A C 1
ATOM 850 O O . ARG A 1 106 ? -24.544 -14.219 11.435 1.00 93.00 106 ARG A O 1
ATOM 857 N N . ILE A 1 107 ? -23.224 -14.289 13.239 1.00 92.69 107 ILE A N 1
ATOM 858 C CA . ILE A 1 107 ? -22.051 -13.753 12.525 1.00 92.69 107 ILE A CA 1
ATOM 859 C C . ILE A 1 107 ? -21.510 -14.784 11.534 1.00 92.69 107 ILE A C 1
ATOM 861 O O . ILE A 1 107 ? -21.115 -14.411 10.432 1.00 92.69 107 ILE A O 1
ATOM 865 N N . SER A 1 108 ? -21.513 -16.065 11.906 1.00 93.56 108 SER A N 1
ATOM 866 C CA . SER A 1 108 ? -21.048 -17.152 11.040 1.00 93.56 108 SER A CA 1
ATOM 867 C C . SER A 1 108 ? -21.940 -17.306 9.803 1.00 93.56 108 SER A C 1
ATOM 869 O O . SER A 1 108 ? -21.424 -17.430 8.697 1.00 93.56 108 SER A O 1
ATOM 871 N N . GLU A 1 109 ? -23.264 -17.217 9.955 1.00 93.19 109 GLU A N 1
ATOM 872 C CA . GLU A 1 109 ? -24.220 -17.204 8.837 1.00 93.19 109 GLU A CA 1
ATOM 873 C C . GLU A 1 109 ? -23.959 -16.029 7.891 1.00 93.19 109 GLU A C 1
ATOM 875 O O . GLU A 1 109 ? -23.723 -16.240 6.702 1.00 93.19 109 GLU A O 1
ATOM 880 N N . ARG A 1 110 ? -23.877 -14.803 8.423 1.00 92.00 110 ARG A N 1
ATOM 881 C CA . ARG A 1 110 ? -23.588 -13.606 7.615 1.00 92.00 110 ARG A CA 1
ATOM 882 C C . ARG A 1 110 ? -22.219 -13.658 6.935 1.00 92.00 110 ARG A C 1
ATOM 884 O O . ARG A 1 110 ? -22.053 -13.113 5.847 1.00 92.00 110 ARG A O 1
ATOM 891 N N . LEU A 1 111 ? -21.226 -14.290 7.561 1.00 93.06 111 LEU A N 1
ATOM 892 C CA . LEU A 1 111 ? -19.911 -14.493 6.954 1.00 93.06 111 LEU A CA 1
ATOM 893 C C . LEU A 1 111 ? -19.998 -15.442 5.752 1.00 93.06 111 LEU A C 1
ATOM 895 O O . LEU A 1 111 ? -19.388 -15.162 4.723 1.00 93.06 111 LEU A O 1
ATOM 899 N N . ARG A 1 112 ? -20.771 -16.532 5.855 1.00 93.38 112 ARG A N 1
ATOM 900 C CA . ARG A 1 112 ? -21.010 -17.453 4.730 1.00 93.38 112 ARG A CA 1
ATOM 901 C C . ARG A 1 112 ? -21.783 -16.774 3.600 1.00 93.38 112 ARG A C 1
ATOM 903 O O . ARG A 1 112 ? -21.441 -16.972 2.438 1.00 93.38 112 ARG A O 1
ATOM 910 N N . GLU A 1 113 ? -22.769 -15.938 3.925 1.00 91.31 113 GLU A N 1
ATOM 911 C CA . GLU A 1 113 ? -23.474 -15.109 2.936 1.00 91.31 113 GLU A CA 1
ATOM 912 C C . GLU A 1 113 ? -22.505 -14.166 2.206 1.00 91.31 113 GLU A C 1
ATOM 914 O O . GLU A 1 113 ? -22.478 -14.142 0.977 1.00 91.31 113 GLU A O 1
ATOM 919 N N . ALA A 1 114 ? -21.649 -13.454 2.949 1.00 89.50 114 ALA A N 1
ATOM 920 C CA . ALA A 1 114 ? -20.642 -12.563 2.373 1.00 89.50 114 ALA A CA 1
ATOM 921 C C . ALA A 1 114 ? -19.606 -13.309 1.512 1.00 89.50 114 ALA A C 1
ATOM 923 O O . ALA A 1 114 ? -19.160 -12.784 0.498 1.00 89.50 114 ALA A O 1
ATOM 924 N N . ALA A 1 115 ? -19.242 -14.540 1.878 1.00 90.50 115 ALA A N 1
ATOM 925 C CA . ALA A 1 115 ? -18.368 -15.398 1.077 1.00 90.50 115 ALA A CA 1
ATOM 926 C C . ALA A 1 115 ? -19.009 -15.843 -0.252 1.00 90.50 115 ALA A C 1
ATOM 928 O O . ALA A 1 115 ? -18.316 -16.031 -1.261 1.00 90.50 115 ALA A O 1
ATOM 929 N N . GLY A 1 116 ? -20.339 -15.974 -0.267 1.00 86.75 116 GLY A N 1
ATOM 930 C CA . GLY A 1 116 ? -21.119 -16.236 -1.472 1.00 86.75 116 GLY A CA 1
ATOM 931 C C . GLY A 1 116 ? -21.143 -15.056 -2.447 1.00 86.75 116 GLY A C 1
ATOM 932 O O . GLY A 1 116 ? -21.169 -15.280 -3.659 1.00 86.75 116 GLY A O 1
ATOM 933 N N . ASP A 1 117 ? -21.073 -13.826 -1.938 1.00 86.88 117 ASP A N 1
ATOM 934 C CA . ASP A 1 117 ? -21.105 -12.593 -2.725 1.00 86.88 117 ASP A CA 1
ATOM 935 C C . ASP A 1 117 ? -19.758 -12.317 -3.418 1.00 86.88 117 ASP A C 1
ATOM 937 O O . ASP A 1 117 ? -18.754 -11.967 -2.795 1.00 86.88 117 ASP A O 1
ATOM 941 N N . GLU A 1 118 ? -19.741 -12.430 -4.748 1.00 79.44 118 GLU A N 1
ATOM 942 C CA . GLU A 1 118 ? -18.565 -12.170 -5.584 1.00 79.44 118 GLU A CA 1
ATOM 943 C C . GLU A 1 118 ? -17.994 -10.753 -5.409 1.00 79.44 118 GLU A C 1
ATOM 945 O O . GLU A 1 118 ? -16.778 -10.543 -5.526 1.00 79.44 118 GLU A O 1
ATOM 950 N N . SER A 1 119 ? -18.843 -9.778 -5.070 1.00 77.50 119 SER A N 1
ATOM 951 C CA . SER A 1 119 ? -18.410 -8.409 -4.815 1.00 77.50 119 SER A CA 1
ATOM 952 C C . SER A 1 119 ? -17.538 -8.307 -3.558 1.00 77.50 119 SER A C 1
ATOM 954 O O . SER A 1 119 ? -16.588 -7.526 -3.556 1.00 77.50 119 SER A O 1
ATOM 956 N N . LEU A 1 120 ? -17.784 -9.151 -2.547 1.00 84.31 120 LEU A N 1
ATOM 957 C CA . LEU A 1 120 ? -17.120 -9.127 -1.240 1.00 84.31 120 LEU A CA 1
ATOM 958 C C . LEU A 1 120 ? -15.941 -10.102 -1.124 1.00 84.31 120 LEU A C 1
ATOM 960 O O . LEU A 1 120 ? -15.137 -9.966 -0.202 1.00 84.31 120 LEU A O 1
ATOM 964 N N . ARG A 1 121 ? -15.773 -11.045 -2.062 1.00 82.75 121 ARG A N 1
ATOM 965 C CA . ARG A 1 121 ? -14.660 -12.020 -2.044 1.00 82.75 121 ARG A CA 1
ATOM 966 C C . ARG A 1 121 ? -13.277 -11.373 -1.959 1.00 82.75 121 ARG A C 1
ATOM 968 O O . ARG A 1 121 ? -12.405 -11.904 -1.278 1.00 82.75 121 ARG A O 1
ATOM 975 N N . ASN A 1 122 ? -13.084 -10.199 -2.566 1.00 81.25 122 ASN A N 1
ATOM 976 C CA . ASN A 1 122 ? -11.817 -9.458 -2.485 1.00 81.25 122 ASN A CA 1
ATOM 977 C C . ASN A 1 122 ? -11.456 -9.036 -1.047 1.00 81.25 122 ASN A C 1
ATOM 979 O O . ASN A 1 122 ? -10.284 -8.822 -0.746 1.00 81.25 122 ASN A O 1
ATOM 983 N N . LEU A 1 123 ? -12.440 -8.948 -0.149 1.00 86.69 123 LEU A N 1
ATOM 984 C CA . LEU A 1 123 ? -12.252 -8.601 1.261 1.00 86.69 123 LEU A CA 1
ATOM 985 C C . LEU A 1 123 ? -11.972 -9.822 2.146 1.00 86.69 123 LEU A C 1
ATOM 987 O O . LEU A 1 123 ? -11.692 -9.661 3.330 1.00 86.69 123 LEU A O 1
ATOM 991 N N . LEU A 1 124 ? -12.048 -11.038 1.603 1.00 89.94 124 LEU A N 1
ATOM 992 C CA . LEU A 1 124 ? -11.825 -12.291 2.331 1.00 89.94 124 LEU A CA 1
ATOM 993 C C . LEU A 1 124 ? -10.422 -12.872 2.097 1.00 89.94 124 LEU A C 1
ATOM 995 O O . LEU A 1 124 ? -10.175 -14.028 2.412 1.00 89.94 124 LEU A O 1
ATOM 999 N N . ARG A 1 125 ? -9.495 -12.070 1.564 1.00 88.44 125 ARG A N 1
ATOM 1000 C CA . ARG A 1 125 ? -8.170 -12.529 1.125 1.00 88.44 125 ARG A CA 1
ATOM 1001 C C . ARG A 1 125 ? -7.159 -12.660 2.258 1.00 88.44 125 ARG A C 1
ATOM 1003 O O . ARG A 1 125 ? -6.293 -13.520 2.200 1.00 88.44 125 ARG A O 1
ATOM 1010 N N . THR A 1 126 ? -7.255 -11.840 3.304 1.00 91.88 126 THR A N 1
ATOM 1011 C CA . THR A 1 126 ? -6.268 -11.849 4.400 1.00 91.88 126 THR A CA 1
ATOM 1012 C C . THR A 1 126 ? -6.909 -12.114 5.764 1.00 91.88 126 THR A C 1
ATOM 1014 O O . THR A 1 126 ? -8.024 -11.643 6.019 1.00 91.88 126 THR A O 1
ATOM 1017 N N . PRO A 1 127 ? -6.202 -12.777 6.704 1.00 94.62 127 PRO A N 1
ATOM 1018 C CA . PRO A 1 127 ? -6.716 -13.004 8.056 1.00 94.62 127 PRO A CA 1
ATOM 1019 C C . PRO A 1 127 ? -7.160 -11.713 8.761 1.00 94.62 127 PRO A C 1
ATOM 1021 O O . PRO A 1 127 ? -8.200 -11.683 9.415 1.00 94.62 127 PRO A O 1
ATOM 1024 N N . LEU A 1 128 ? -6.415 -10.613 8.592 1.00 92.75 128 LEU A N 1
ATOM 1025 C CA . LEU A 1 128 ? -6.768 -9.325 9.192 1.00 92.75 128 LEU A CA 1
ATOM 1026 C C . LEU A 1 128 ? -8.082 -8.765 8.628 1.00 92.75 128 LEU A C 1
ATOM 1028 O O . LEU A 1 128 ? -8.912 -8.286 9.402 1.00 92.75 128 LEU A O 1
ATOM 1032 N N . GLN A 1 129 ? -8.292 -8.832 7.309 1.00 93.19 129 GLN A N 1
ATOM 1033 C CA . GLN A 1 129 ? -9.546 -8.380 6.703 1.00 93.19 129 GLN A CA 1
ATOM 1034 C C . GLN A 1 129 ? -10.727 -9.232 7.173 1.00 93.19 129 GLN A C 1
ATOM 1036 O O . GLN A 1 129 ? -11.748 -8.671 7.563 1.00 93.19 129 GLN A O 1
ATOM 1041 N N . VAL A 1 130 ? -10.577 -10.561 7.227 1.00 95.06 130 VAL A N 1
ATOM 1042 C CA . VAL A 1 130 ? -11.630 -11.460 7.727 1.00 95.06 130 VAL A CA 1
ATOM 1043 C C . VAL A 1 130 ? -11.944 -11.170 9.197 1.00 95.06 130 VAL A C 1
ATOM 1045 O O . VAL A 1 130 ? -13.109 -11.073 9.581 1.00 95.06 130 VAL A O 1
ATOM 1048 N N . LEU A 1 131 ? -10.924 -10.954 10.033 1.00 93.94 131 LEU A N 1
ATOM 1049 C CA . LEU A 1 131 ? -11.125 -10.545 11.422 1.00 93.94 131 LEU A CA 1
ATOM 1050 C C . LEU A 1 131 ? -11.920 -9.237 11.496 1.00 93.94 131 LEU A C 1
ATOM 1052 O O . LEU A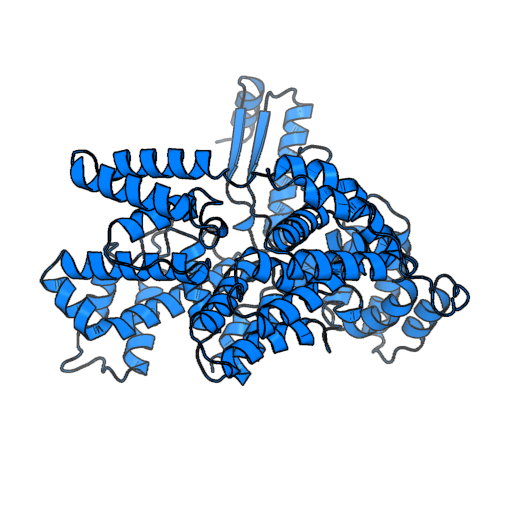 1 131 ? -12.919 -9.172 12.212 1.00 93.94 131 LEU A O 1
ATOM 1056 N N . ILE A 1 132 ? -11.520 -8.214 10.744 1.00 92.12 132 ILE A N 1
ATOM 1057 C CA . ILE A 1 132 ? -12.243 -6.943 10.676 1.00 92.12 132 ILE A CA 1
ATOM 1058 C C . ILE A 1 132 ? -13.695 -7.158 10.230 1.00 92.12 132 ILE A C 1
ATOM 1060 O O . ILE A 1 132 ? -14.615 -6.641 10.867 1.00 92.12 132 ILE A O 1
ATOM 1064 N N . LEU A 1 133 ? -13.912 -7.963 9.192 1.00 92.44 133 LEU A N 1
ATOM 1065 C CA . LEU A 1 133 ? -15.231 -8.275 8.663 1.00 92.44 133 LEU A CA 1
ATOM 1066 C C . LEU A 1 133 ? -16.136 -8.864 9.749 1.00 92.44 133 LEU A C 1
ATOM 1068 O O . LEU A 1 133 ? -17.239 -8.370 9.966 1.00 92.44 133 LEU A O 1
ATOM 1072 N N . THR A 1 134 ? -15.643 -9.841 10.518 1.00 92.50 134 THR A N 1
ATOM 1073 C CA . THR A 1 134 ? -16.397 -10.423 11.646 1.00 92.50 134 THR A CA 1
ATOM 1074 C C . THR A 1 134 ? -16.671 -9.419 12.772 1.00 92.50 134 THR A C 1
ATOM 1076 O O . THR A 1 134 ? -17.596 -9.613 13.555 1.00 92.50 134 THR A O 1
ATOM 1079 N N . ILE A 1 135 ? -15.877 -8.348 12.921 1.00 90.69 135 ILE A N 1
ATOM 1080 C CA . ILE A 1 135 ? -16.165 -7.254 13.869 1.00 90.69 135 ILE A CA 1
ATOM 1081 C C . ILE A 1 135 ? -17.311 -6.382 13.347 1.00 90.69 135 ILE A C 1
ATOM 1083 O O . ILE A 1 135 ? -18.157 -5.970 14.133 1.00 90.69 135 ILE A O 1
ATOM 1087 N N . ILE A 1 136 ? -17.357 -6.112 12.044 1.00 90.69 136 ILE A N 1
ATOM 1088 C CA . ILE A 1 136 ? -18.395 -5.276 11.422 1.00 90.69 136 ILE A CA 1
ATOM 1089 C C . ILE A 1 136 ? -19.731 -6.023 11.343 1.00 90.69 136 ILE A C 1
ATOM 1091 O O . ILE A 1 136 ? -20.773 -5.451 11.662 1.00 90.69 136 ILE A O 1
ATOM 1095 N N . LEU A 1 137 ? -19.701 -7.312 10.982 1.00 89.19 137 LEU A N 1
ATOM 1096 C CA . LEU A 1 137 ? -20.870 -8.203 10.932 1.00 89.19 137 LEU A CA 1
ATOM 1097 C C . LEU A 1 137 ? -21.527 -8.424 12.300 1.00 89.19 137 LEU A C 1
ATOM 1099 O O . LEU A 1 137 ? -22.679 -8.843 12.383 1.00 89.19 137 LEU A O 1
ATOM 1103 N N . ASP A 1 138 ? -20.809 -8.127 13.374 1.00 84.44 138 ASP A N 1
ATOM 1104 C CA . ASP A 1 138 ? -21.352 -8.107 14.725 1.00 84.44 138 ASP A CA 1
ATOM 1105 C C . ASP A 1 138 ? -22.330 -6.926 14.949 1.00 84.44 138 ASP A C 1
ATOM 1107 O O . ASP A 1 138 ? -23.191 -6.950 15.829 1.00 84.44 138 ASP A O 1
ATOM 1111 N N . GLY A 1 139 ? -22.212 -5.872 14.135 1.00 76.62 139 GLY A N 1
ATOM 1112 C CA . GLY A 1 139 ? -23.111 -4.720 14.106 1.00 76.62 139 GLY A CA 1
ATOM 1113 C C . GLY A 1 139 ? -24.147 -4.779 12.976 1.00 76.62 139 GLY A C 1
ATOM 1114 O O . GLY A 1 139 ? -24.222 -5.722 12.191 1.00 76.62 139 GLY A O 1
ATOM 1115 N N . THR A 1 140 ? -24.952 -3.724 12.852 1.00 61.84 140 THR A N 1
ATOM 1116 C CA . THR A 1 140 ? -26.015 -3.589 11.834 1.00 61.84 140 THR A CA 1
ATOM 1117 C C . THR A 1 140 ? -25.536 -2.992 10.501 1.00 61.84 140 THR A C 1
ATOM 1119 O O . THR A 1 140 ? -26.350 -2.533 9.705 1.00 61.84 140 THR A O 1
ATOM 1122 N N . GLY A 1 141 ? -24.223 -2.947 10.254 1.00 61.03 141 GLY A N 1
ATOM 1123 C CA . GLY A 1 141 ? -23.646 -2.292 9.076 1.00 61.03 141 GLY A CA 1
ATOM 1124 C C . GLY A 1 141 ? -23.828 -3.082 7.775 1.00 61.03 141 GLY A C 1
ATOM 1125 O O . GLY A 1 141 ? -23.784 -4.315 7.777 1.00 61.03 141 GLY A O 1
ATOM 1126 N N . THR A 1 142 ? -23.991 -2.353 6.669 1.00 68.25 142 THR A N 1
ATOM 1127 C CA . THR A 1 142 ? -23.835 -2.848 5.294 1.00 68.25 142 THR A CA 1
ATOM 1128 C C . THR A 1 142 ? -22.358 -2.863 4.912 1.00 68.25 142 THR A C 1
ATOM 1130 O O . THR A 1 142 ? -21.622 -1.941 5.264 1.00 68.25 142 THR A O 1
ATOM 1133 N N . LEU A 1 143 ? -21.928 -3.888 4.180 1.00 76.69 143 LEU A N 1
ATOM 1134 C CA . LEU A 1 143 ? -20.554 -4.016 3.703 1.00 76.69 143 LEU A CA 1
ATOM 1135 C C . LEU A 1 143 ? -20.432 -3.420 2.304 1.00 76.69 143 LEU A C 1
ATOM 1137 O O . LEU A 1 143 ? -21.215 -3.757 1.421 1.00 76.69 143 LEU A O 1
ATOM 1141 N N . ALA A 1 144 ? -19.454 -2.541 2.115 1.00 78.38 144 ALA A N 1
ATOM 1142 C CA . ALA A 1 144 ? -19.044 -2.093 0.791 1.00 78.38 144 ALA A CA 1
ATOM 1143 C C . ALA A 1 144 ? -17.867 -2.957 0.298 1.00 78.38 144 ALA A C 1
ATOM 1145 O O . ALA A 1 144 ? -17.086 -3.417 1.133 1.00 78.38 144 ALA A O 1
ATOM 1146 N N . PRO A 1 145 ? -17.739 -3.193 -1.021 1.00 82.31 145 PRO A N 1
ATOM 1147 C CA . PRO A 1 145 ? -16.834 -4.190 -1.604 1.00 82.31 145 PRO A CA 1
ATOM 1148 C C . PRO A 1 145 ? -15.373 -3.733 -1.771 1.00 82.31 145 PRO A C 1
ATOM 1150 O O . PRO A 1 145 ? -14.627 -4.348 -2.530 1.00 82.31 145 PRO A O 1
ATOM 1153 N N . ASP A 1 146 ? -14.952 -2.664 -1.092 1.00 86.94 146 ASP A N 1
ATOM 1154 C CA . ASP A 1 146 ? -13.605 -2.094 -1.195 1.00 86.94 146 ASP A CA 1
ATOM 1155 C C . ASP A 1 146 ? -12.877 -2.069 0.161 1.00 86.94 146 ASP A C 1
ATOM 1157 O O . ASP A 1 146 ? -13.486 -2.003 1.239 1.00 86.94 146 ASP A O 1
ATOM 1161 N N . ARG A 1 147 ? -11.541 -2.143 0.121 1.00 90.25 147 ARG A N 1
ATOM 1162 C CA . ARG A 1 147 ? -10.719 -2.234 1.335 1.00 90.25 147 ARG A CA 1
ATOM 1163 C C . ARG A 1 147 ? -10.813 -0.973 2.188 1.00 90.25 147 ARG A C 1
ATOM 1165 O O . ARG A 1 147 ? -10.816 -1.087 3.415 1.00 90.25 147 ARG A O 1
ATOM 1172 N N . TYR A 1 148 ? -10.891 0.215 1.588 1.00 92.62 148 TYR A N 1
ATOM 1173 C CA . TYR A 1 148 ? -11.039 1.452 2.355 1.00 92.62 148 TYR A CA 1
ATOM 1174 C C . TYR A 1 148 ? -12.294 1.400 3.228 1.00 92.62 148 TYR A C 1
ATOM 1176 O O . TYR A 1 148 ? -12.200 1.581 4.445 1.00 92.62 148 TYR A O 1
ATOM 1184 N N . SER A 1 149 ? -13.445 1.079 2.641 1.00 90.94 149 SER A N 1
ATOM 1185 C CA . SER A 1 149 ? -14.718 0.996 3.349 1.00 90.94 149 SER A CA 1
ATOM 1186 C C . SER A 1 149 ? -14.725 -0.087 4.424 1.00 90.94 149 SER A C 1
ATOM 1188 O O . SER A 1 149 ? -15.317 0.120 5.483 1.00 90.94 149 SER A O 1
ATOM 1190 N N . LEU A 1 150 ? -14.026 -1.208 4.215 1.00 91.94 150 LEU A N 1
ATOM 1191 C CA . LEU A 1 150 ? -13.842 -2.234 5.244 1.00 91.94 150 LEU A CA 1
ATOM 1192 C C . LEU A 1 150 ? -13.103 -1.671 6.473 1.00 91.94 150 LEU A C 1
ATOM 1194 O O . LEU A 1 150 ? -13.575 -1.782 7.605 1.00 91.94 150 LEU A O 1
ATOM 1198 N N . PHE A 1 151 ? -11.947 -1.038 6.266 1.00 92.62 151 PHE A N 1
ATOM 1199 C CA . PHE A 1 151 ? -11.142 -0.488 7.362 1.00 92.62 151 PHE A CA 1
ATOM 1200 C C . PHE A 1 151 ? -11.795 0.742 8.011 1.00 92.62 151 PHE A C 1
ATOM 1202 O O . PHE A 1 151 ? -11.708 0.926 9.228 1.00 92.62 151 PHE A O 1
ATOM 1209 N N . TRP A 1 152 ? -12.499 1.560 7.232 1.00 92.19 152 TRP A N 1
ATOM 1210 C CA . TRP A 1 152 ? -13.291 2.668 7.753 1.00 92.19 152 TRP A CA 1
ATOM 1211 C C . TRP A 1 152 ? -14.496 2.176 8.566 1.00 92.19 152 TRP A C 1
ATOM 1213 O O . TRP A 1 152 ? -14.730 2.654 9.677 1.00 92.19 152 TRP A O 1
ATOM 1223 N N . GLY A 1 153 ? -15.211 1.164 8.070 1.00 90.94 153 GLY A N 1
ATOM 1224 C CA . GLY A 1 153 ? -16.310 0.513 8.779 1.00 90.94 153 GLY A CA 1
ATOM 1225 C C . GLY A 1 153 ? -15.860 -0.105 10.101 1.00 90.94 153 GLY A C 1
ATOM 1226 O O . GLY A 1 153 ? -16.573 -0.017 11.102 1.00 90.94 153 GLY A O 1
ATOM 1227 N N . TYR A 1 154 ? -14.644 -0.653 10.152 1.00 90.75 154 TYR A N 1
ATOM 1228 C CA . TYR A 1 154 ? -14.024 -1.096 11.399 1.00 90.75 154 TYR A CA 1
ATOM 1229 C C . TYR A 1 154 ? -13.800 0.052 12.381 1.00 90.75 154 TYR A C 1
ATOM 1231 O O . TYR A 1 154 ? -14.222 -0.048 13.536 1.00 90.75 154 TYR A O 1
ATOM 1239 N N . TYR A 1 155 ? -13.170 1.141 11.925 1.00 90.06 155 TYR A N 1
ATOM 1240 C CA . TYR A 1 155 ? -12.950 2.334 12.743 1.00 90.06 155 TYR A CA 1
ATOM 1241 C C . TYR A 1 155 ? -14.272 2.840 13.336 1.00 90.06 155 TYR A C 1
ATOM 1243 O O . TYR A 1 155 ? -14.374 3.006 14.551 1.00 90.06 155 TYR A O 1
ATOM 1251 N N . ASP A 1 156 ? -15.303 3.012 12.504 1.00 88.88 156 ASP A N 1
ATOM 1252 C CA . ASP A 1 156 ? -16.619 3.499 12.927 1.00 88.88 156 ASP A CA 1
ATOM 1253 C C . ASP A 1 156 ? -17.318 2.520 13.885 1.00 88.88 156 ASP A C 1
ATOM 1255 O O . ASP A 1 156 ? -17.859 2.929 14.914 1.00 88.88 156 ASP A O 1
ATOM 1259 N N . THR A 1 157 ? -17.237 1.211 13.626 1.00 87.94 157 THR A N 1
ATOM 1260 C CA . THR A 1 157 ? -17.801 0.176 14.511 1.00 87.94 157 THR A CA 1
ATOM 1261 C C . THR A 1 157 ? -17.156 0.215 15.894 1.00 87.94 157 THR A C 1
ATOM 1263 O O . THR A 1 157 ? -17.857 0.199 16.911 1.00 87.94 157 THR A O 1
ATOM 1266 N N . VAL A 1 158 ? -15.824 0.309 15.960 1.00 85.19 158 VAL A N 1
ATOM 1267 C CA . VAL A 1 158 ? -15.111 0.436 17.236 1.00 85.19 158 VAL A CA 1
ATOM 1268 C C . VAL A 1 158 ? -15.476 1.753 17.913 1.00 85.19 158 VAL A C 1
ATOM 1270 O O . VAL A 1 158 ? -15.847 1.738 19.084 1.00 85.19 158 VAL A O 1
ATOM 1273 N N . PHE A 1 159 ? -15.459 2.871 17.186 1.00 83.88 159 PHE A N 1
ATOM 1274 C CA . PHE A 1 159 ? -15.791 4.188 17.728 1.00 83.88 159 PHE A CA 1
ATOM 1275 C C . PHE A 1 159 ? -17.197 4.222 18.352 1.00 83.88 159 PHE A C 1
ATOM 1277 O O . PHE A 1 159 ? -17.369 4.661 19.493 1.00 83.88 159 PHE A O 1
ATOM 1284 N N . ARG A 1 160 ? -18.206 3.689 17.649 1.00 83.50 160 ARG A N 1
ATOM 1285 C CA . ARG A 1 160 ? -19.587 3.577 18.149 1.00 83.50 160 ARG A CA 1
ATOM 1286 C C . ARG A 1 160 ? -19.676 2.686 19.383 1.00 83.50 160 ARG A C 1
ATOM 1288 O O . ARG A 1 160 ? -20.288 3.081 20.371 1.00 83.50 160 ARG A O 1
ATOM 1295 N N . ARG A 1 161 ? -19.018 1.525 19.368 1.00 81.50 161 ARG A N 1
ATOM 1296 C CA . ARG A 1 161 ? -19.004 0.608 20.515 1.00 81.50 161 ARG A CA 1
ATOM 1297 C C . ARG A 1 161 ? -18.418 1.268 21.764 1.00 81.50 161 ARG A C 1
ATOM 1299 O O . ARG A 1 161 ? -18.930 1.065 22.863 1.00 81.50 161 ARG A O 1
ATOM 1306 N N . GLU A 1 162 ? -17.349 2.047 21.624 1.00 79.56 162 GLU A N 1
ATOM 1307 C CA . GLU A 1 162 ? -16.718 2.724 22.764 1.00 79.56 162 GLU A CA 1
ATOM 1308 C C . GLU A 1 162 ? -17.561 3.901 23.287 1.00 79.56 162 GLU A C 1
ATOM 1310 O O . GLU A 1 162 ? -17.642 4.107 24.503 1.00 79.56 162 GLU A O 1
ATOM 1315 N N . ARG A 1 163 ? -18.301 4.593 22.407 1.00 77.69 163 ARG A N 1
ATOM 1316 C CA . ARG A 1 163 ? -19.331 5.577 22.792 1.00 77.69 163 ARG A CA 1
ATOM 1317 C C . ARG A 1 163 ? -20.408 4.973 23.700 1.00 77.69 163 ARG A C 1
ATOM 1319 O O . ARG A 1 163 ? -20.920 5.653 24.593 1.00 77.69 163 ARG A O 1
ATOM 1326 N N . ASP A 1 164 ? -20.714 3.691 23.540 1.00 76.88 164 ASP A N 1
ATOM 1327 C CA . ASP A 1 164 ? -21.816 3.052 24.257 1.00 76.88 164 ASP A CA 1
ATOM 1328 C C . ASP A 1 164 ? -21.418 2.470 25.634 1.00 76.88 164 ASP A C 1
ATOM 1330 O O . ASP A 1 164 ? -22.300 2.270 26.470 1.00 76.88 164 ASP A O 1
ATOM 1334 N N . LYS A 1 165 ? -20.121 2.302 25.952 1.00 72.56 165 LYS A N 1
ATOM 1335 C CA . LYS A 1 165 ? -19.641 1.603 27.174 1.00 72.56 165 LYS A CA 1
ATOM 1336 C C . LYS A 1 165 ? -19.554 2.425 28.473 1.00 72.56 165 LYS A C 1
ATOM 1338 O O . LYS A 1 165 ? -19.665 1.839 29.548 1.00 72.56 165 LYS A O 1
ATOM 1343 N N . LYS A 1 166 ? -19.310 3.746 28.436 1.00 66.81 166 LYS A N 1
ATOM 1344 C CA . LYS A 1 166 ? -19.077 4.570 29.653 1.00 66.81 166 LYS A CA 1
ATOM 1345 C C . LYS A 1 166 ? -19.859 5.884 29.628 1.00 66.81 166 LYS A C 1
ATOM 1347 O O . LYS A 1 166 ? -19.654 6.691 28.733 1.00 66.81 166 LYS A O 1
ATOM 1352 N N . ALA A 1 167 ? -20.674 6.159 30.651 1.00 67.50 167 ALA A N 1
ATOM 1353 C CA . ALA A 1 167 ? -21.542 7.346 30.691 1.00 67.50 167 ALA A CA 1
ATOM 1354 C C . ALA A 1 167 ? -20.790 8.697 30.631 1.00 67.50 167 ALA A C 1
ATOM 1356 O O . ALA A 1 167 ? -21.250 9.619 29.959 1.00 67.50 167 ALA A O 1
ATOM 1357 N N . SER A 1 168 ? -19.632 8.819 31.293 1.00 66.06 168 SER A N 1
ATOM 1358 C CA . SER A 1 168 ? -18.817 10.048 31.288 1.00 66.06 168 SER A CA 1
ATOM 1359 C C . SER A 1 168 ? -18.071 10.265 29.969 1.00 66.06 168 SER A C 1
ATOM 1361 O O . SER A 1 168 ? -17.984 11.390 29.483 1.00 66.06 168 SER A O 1
ATOM 1363 N N . LEU A 1 169 ? -17.576 9.184 29.363 1.00 69.62 169 LEU A N 1
ATOM 1364 C CA . LEU A 1 169 ? -16.886 9.213 28.076 1.00 69.62 169 LEU A CA 1
ATOM 1365 C C . LEU A 1 169 ? -17.858 9.388 26.903 1.00 69.62 169 LEU A C 1
ATOM 1367 O O . LEU A 1 169 ? -17.519 10.022 25.912 1.00 69.62 169 LEU A O 1
ATOM 1371 N N . ARG A 1 170 ? -19.080 8.861 27.034 1.00 73.94 170 ARG A N 1
ATOM 1372 C CA . ARG A 1 170 ? -20.136 8.927 26.020 1.00 73.94 170 ARG A CA 1
ATOM 1373 C C . ARG A 1 170 ? -20.408 10.362 25.584 1.00 73.94 170 ARG A C 1
ATOM 1375 O O . ARG A 1 170 ? -20.412 10.612 24.387 1.00 73.94 170 ARG A O 1
ATOM 1382 N N . ARG A 1 171 ? -20.582 11.293 26.533 1.00 78.50 171 ARG A N 1
ATOM 1383 C CA . ARG A 1 171 ? -20.809 12.715 26.210 1.00 78.50 171 ARG A CA 1
ATOM 1384 C C . ARG A 1 171 ? -19.619 13.316 25.473 1.00 78.50 171 ARG A C 1
ATOM 1386 O O . ARG A 1 171 ? -19.800 13.929 24.437 1.00 78.50 171 ARG A O 1
ATOM 1393 N N . LEU A 1 172 ? -18.396 13.049 25.936 1.00 81.81 172 LEU A N 1
ATOM 1394 C CA . LEU A 1 172 ? -17.188 13.542 25.271 1.00 81.81 172 LEU A CA 1
ATOM 1395 C C . LEU A 1 172 ? -17.065 13.012 23.832 1.00 81.81 172 LEU A C 1
ATOM 1397 O O . LEU A 1 172 ? -16.781 13.780 22.920 1.00 81.81 172 LEU A O 1
ATOM 1401 N N . LEU A 1 173 ? -17.305 11.717 23.613 1.00 78.75 173 LEU A N 1
ATOM 1402 C CA . LEU A 1 173 ? -17.261 11.118 22.276 1.00 78.75 173 LEU A CA 1
ATOM 1403 C C . LEU A 1 173 ? -18.410 11.594 21.377 1.00 78.75 173 LEU A C 1
ATOM 1405 O O . LEU A 1 173 ? -18.240 11.635 20.164 1.00 78.75 173 LEU A O 1
ATOM 1409 N N . GLN A 1 174 ? -19.567 11.942 21.945 1.00 81.56 174 GLN A N 1
ATOM 1410 C CA . GLN A 1 174 ? -20.696 12.516 21.208 1.00 81.56 174 GLN A CA 1
ATOM 1411 C C . GLN A 1 174 ? -20.407 13.961 20.795 1.00 81.56 174 GLN A C 1
ATOM 1413 O O . GLN A 1 174 ? -20.441 14.272 19.604 1.00 81.56 174 GLN A O 1
ATOM 1418 N N . ASP A 1 175 ? -20.059 14.803 21.765 1.00 85.69 175 ASP A N 1
ATOM 1419 C CA . ASP A 1 175 ? -19.915 16.249 21.595 1.00 85.69 175 ASP A CA 1
ATOM 1420 C C . ASP A 1 175 ? -18.663 16.616 20.781 1.00 85.69 175 ASP A C 1
ATOM 1422 O O . ASP A 1 175 ? -18.666 17.618 20.068 1.00 85.69 175 ASP A O 1
ATOM 1426 N N . TYR A 1 176 ? -17.606 15.793 20.847 1.00 87.38 176 TYR A N 1
ATOM 1427 C CA . TYR A 1 176 ? -16.302 16.072 20.227 1.00 87.38 176 TYR A CA 1
ATOM 1428 C C . TYR A 1 176 ? -15.857 15.020 19.200 1.00 87.38 176 TYR A C 1
ATOM 1430 O O . TYR A 1 176 ? -14.664 14.879 18.917 1.00 87.38 176 TYR A O 1
ATOM 1438 N N . SER A 1 177 ? -16.798 14.260 18.628 1.00 86.38 177 SER A N 1
ATOM 1439 C CA . SER A 1 177 ? -16.508 13.201 17.642 1.00 86.38 177 SER A CA 1
ATOM 1440 C C . SER A 1 177 ? -15.640 13.681 16.473 1.00 86.38 177 SER A C 1
ATOM 1442 O O . SER A 1 177 ? -14.681 13.008 16.092 1.00 86.38 177 SER A O 1
ATOM 1444 N N . GLN A 1 178 ? -15.929 14.869 15.938 1.00 89.56 178 GLN A N 1
ATOM 1445 C CA . GLN A 1 178 ? -15.183 15.456 14.826 1.00 89.56 178 GLN A CA 1
ATOM 1446 C C . GLN A 1 178 ? -13.739 15.790 15.215 1.00 89.56 178 GLN A C 1
ATOM 1448 O O . GLN A 1 178 ? -12.815 15.480 14.466 1.00 89.56 178 GLN A O 1
ATOM 1453 N N . GLN A 1 179 ? -13.521 16.382 16.392 1.00 90.25 179 GLN A N 1
ATOM 1454 C CA . GLN A 1 179 ? -12.185 16.726 16.886 1.00 90.25 179 GLN A CA 1
ATOM 1455 C C . GLN A 1 179 ? -11.370 15.463 17.152 1.00 90.25 179 GLN A C 1
ATOM 1457 O O . GLN A 1 179 ? -10.182 15.420 16.854 1.00 90.25 179 GLN A O 1
ATOM 1462 N N . ILE A 1 180 ? -12.008 14.409 17.657 1.00 89.50 180 ILE A N 1
ATOM 1463 C CA . ILE A 1 180 ? -11.348 13.125 17.890 1.00 89.50 180 ILE A CA 1
ATOM 1464 C C . ILE A 1 180 ? -10.976 12.452 16.569 1.00 89.50 180 ILE A C 1
ATOM 1466 O O . ILE A 1 180 ? -9.878 11.918 16.451 1.00 89.50 180 ILE A O 1
ATOM 1470 N N . LEU A 1 181 ? -11.835 12.509 15.552 1.00 91.00 181 LEU A N 1
ATOM 1471 C CA . LEU A 1 181 ? -11.471 12.030 14.221 1.00 91.00 181 LEU A CA 1
ATOM 1472 C C . LEU A 1 181 ? -10.283 12.822 13.654 1.00 91.00 181 LEU A C 1
ATOM 1474 O O . LEU A 1 181 ? -9.288 12.218 13.265 1.00 91.00 181 LEU A O 1
ATOM 1478 N N . ARG A 1 182 ? -10.332 14.161 13.690 1.00 92.31 182 ARG A N 1
ATOM 1479 C CA . ARG A 1 182 ? -9.212 15.016 13.251 1.00 92.31 182 ARG A CA 1
ATOM 1480 C C . ARG A 1 182 ? -7.920 14.732 14.009 1.00 92.31 182 ARG A C 1
ATOM 1482 O O . ARG A 1 182 ? -6.840 14.789 13.428 1.00 92.31 182 ARG A O 1
ATOM 1489 N N . LEU A 1 183 ? -8.023 14.406 15.292 1.00 92.38 183 LEU A N 1
ATOM 1490 C CA . LEU A 1 183 ? -6.892 13.990 16.106 1.00 92.38 183 LEU A CA 1
ATOM 1491 C C . LEU A 1 183 ? -6.286 12.672 15.602 1.00 92.38 183 LEU A C 1
ATOM 1493 O O . LEU A 1 183 ? -5.070 12.609 15.440 1.00 92.38 183 LEU A O 1
ATOM 1497 N N . HIS A 1 184 ? -7.099 11.654 15.298 1.00 92.50 184 HIS A N 1
ATOM 1498 C CA . HIS A 1 184 ? -6.593 10.402 14.721 1.00 92.50 184 HIS A CA 1
ATOM 1499 C C . HIS A 1 184 ? -5.927 10.616 13.368 1.00 92.50 184 HIS A C 1
ATOM 1501 O O . HIS A 1 184 ? -4.839 10.088 13.164 1.00 92.50 184 HIS A O 1
ATOM 1507 N N . GLU A 1 185 ? -6.534 11.412 12.484 1.00 94.56 185 GLU A N 1
ATOM 1508 C CA . GLU A 1 185 ? -5.979 11.742 11.164 1.00 94.56 185 GLU A CA 1
ATOM 1509 C C . GLU A 1 185 ? -4.576 12.360 11.294 1.00 94.56 185 GLU A C 1
ATOM 1511 O O . GLU A 1 185 ? -3.619 11.882 10.681 1.00 94.56 185 GLU A O 1
ATOM 1516 N N . ARG A 1 186 ? -4.415 13.354 12.180 1.00 93.31 186 ARG A N 1
ATOM 1517 C CA . ARG A 1 186 ? -3.110 13.986 12.436 1.00 93.31 186 ARG A CA 1
ATOM 1518 C C . ARG A 1 186 ? -2.097 13.047 13.057 1.00 93.31 186 ARG A C 1
ATOM 1520 O O . ARG A 1 186 ? -0.942 13.057 12.646 1.00 93.31 186 ARG A O 1
ATOM 1527 N N . ILE A 1 187 ? -2.508 12.256 14.045 1.00 93.00 187 ILE A N 1
ATOM 1528 C CA . ILE A 1 187 ? -1.611 11.299 14.699 1.00 93.00 187 ILE A CA 1
ATOM 1529 C C . ILE A 1 187 ? -1.163 10.234 13.699 1.00 93.00 187 ILE A C 1
ATOM 1531 O O . ILE A 1 187 ? 0.020 9.919 13.650 1.00 93.00 187 ILE A O 1
ATOM 1535 N N . GLY A 1 188 ? -2.076 9.714 12.876 1.00 93.25 188 GLY A N 1
ATOM 1536 C CA . GLY A 1 188 ? -1.761 8.738 11.835 1.00 93.25 188 GLY A CA 1
ATOM 1537 C C . GLY A 1 188 ? -0.732 9.275 10.855 1.00 93.25 188 GLY A C 1
ATOM 1538 O O . GLY A 1 188 ? 0.285 8.629 10.615 1.00 93.25 188 GLY A O 1
ATOM 1539 N N . PHE A 1 189 ? -0.953 10.495 10.365 1.00 94.88 189 PHE A N 1
ATOM 1540 C CA . PHE A 1 189 ? -0.013 11.173 9.481 1.00 94.88 189 PHE A CA 1
ATOM 1541 C C . PHE A 1 189 ? 1.347 11.418 10.141 1.00 94.88 189 PHE A C 1
ATOM 1543 O O . PHE A 1 189 ? 2.371 11.060 9.570 1.00 94.88 189 PHE A O 1
ATOM 1550 N N . GLU A 1 190 ? 1.378 11.969 11.355 1.00 92.62 190 GLU A N 1
ATOM 1551 C CA . GLU A 1 190 ? 2.624 12.269 12.067 1.00 92.62 190 GLU A CA 1
ATOM 1552 C C . GLU A 1 190 ? 3.440 11.004 12.355 1.00 92.62 190 GLU A C 1
ATOM 1554 O O . GLU A 1 190 ? 4.652 10.976 12.150 1.00 92.62 190 GLU A O 1
ATOM 1559 N N . LEU A 1 191 ? 2.779 9.929 12.785 1.00 91.25 191 LEU A N 1
ATOM 1560 C CA . LEU A 1 191 ? 3.427 8.637 12.983 1.00 91.25 191 LEU A CA 1
ATOM 1561 C C . LEU A 1 191 ? 3.933 8.052 11.664 1.00 91.25 191 LEU A C 1
ATOM 1563 O O . LEU A 1 191 ? 4.997 7.437 11.659 1.00 91.25 191 LEU A O 1
ATOM 1567 N N . GLN A 1 192 ? 3.225 8.262 10.551 1.00 92.00 192 GLN A N 1
ATOM 1568 C CA . GLN A 1 192 ? 3.683 7.829 9.233 1.00 92.00 192 GLN A CA 1
ATOM 1569 C C . GLN A 1 192 ? 4.929 8.600 8.786 1.00 92.00 192 GLN A C 1
ATOM 1571 O O . GLN A 1 192 ? 5.882 7.968 8.341 1.00 92.00 192 GLN A O 1
ATOM 1576 N N . VAL A 1 193 ? 4.970 9.923 8.982 1.00 91.69 193 VAL A N 1
ATOM 1577 C CA . VAL A 1 193 ? 6.164 10.752 8.732 1.00 91.69 193 VAL A CA 1
ATOM 1578 C C . VAL A 1 193 ? 7.341 10.270 9.582 1.00 91.69 193 VAL A C 1
ATOM 1580 O O . VAL A 1 193 ? 8.416 10.003 9.062 1.00 91.69 193 VAL A O 1
ATOM 1583 N N . ARG A 1 194 ? 7.143 10.073 10.889 1.00 86.94 194 ARG A N 1
ATOM 1584 C CA . ARG A 1 194 ? 8.208 9.594 11.793 1.00 86.94 194 ARG A CA 1
ATOM 1585 C C . ARG A 1 194 ? 8.694 8.198 11.454 1.00 86.94 194 ARG A C 1
ATOM 1587 O O . ARG A 1 194 ? 9.875 7.910 11.595 1.00 86.94 194 ARG A O 1
ATOM 1594 N N . SER A 1 195 ? 7.773 7.344 11.015 1.00 84.69 195 SER A N 1
ATOM 1595 C CA . SER A 1 195 ? 8.107 6.004 10.558 1.00 84.69 195 SER A CA 1
ATOM 1596 C C . SER A 1 195 ? 8.970 6.027 9.307 1.00 84.69 195 SER A C 1
ATOM 1598 O O . SER A 1 195 ? 9.368 4.953 8.917 1.00 84.69 195 SER A O 1
ATOM 1600 N N . GLU A 1 196 ? 9.197 7.160 8.642 1.00 83.88 196 GLU A N 1
ATOM 1601 C CA . GLU A 1 196 ? 10.040 7.272 7.446 1.00 83.88 196 GLU A CA 1
ATOM 1602 C C . GLU A 1 196 ? 11.498 7.623 7.788 1.00 83.88 196 GLU A C 1
ATOM 1604 O O . GLU A 1 196 ? 12.416 7.177 7.111 1.00 83.88 196 GLU A O 1
ATOM 1609 N N . SER A 1 197 ? 11.716 8.404 8.852 1.00 68.62 197 SER A N 1
ATOM 1610 C CA . SER A 1 197 ? 13.008 9.053 9.126 1.00 68.62 197 SER A CA 1
ATOM 1611 C C . SER A 1 197 ? 13.934 8.301 10.092 1.00 68.62 197 SER A C 1
ATOM 1613 O O . SER A 1 197 ? 14.914 8.884 10.534 1.00 68.62 197 SER A O 1
ATOM 1615 N N . GLY A 1 198 ? 13.645 7.048 10.470 1.00 60.09 198 GLY A N 1
ATOM 1616 C CA . GLY A 1 198 ? 14.530 6.194 11.295 1.00 60.09 198 GLY A CA 1
ATOM 1617 C C . GLY A 1 198 ? 14.792 6.645 12.746 1.00 60.09 198 GLY A C 1
ATOM 1618 O O . GLY A 1 198 ? 15.172 5.827 13.582 1.00 60.09 198 GLY A O 1
ATOM 1619 N N . ASP A 1 199 ? 14.513 7.909 13.081 1.00 51.25 199 ASP A N 1
ATOM 1620 C CA . ASP A 1 199 ? 14.914 8.591 14.322 1.00 51.25 199 ASP A CA 1
ATOM 1621 C C . ASP A 1 199 ? 14.344 7.962 15.610 1.00 51.25 199 ASP A C 1
ATOM 1623 O O . ASP A 1 199 ? 14.795 8.265 16.717 1.00 51.25 199 ASP A O 1
ATOM 1627 N N . ARG A 1 200 ? 13.352 7.066 15.498 1.00 52.22 200 ARG A N 1
ATOM 1628 C CA . ARG A 1 200 ? 12.870 6.20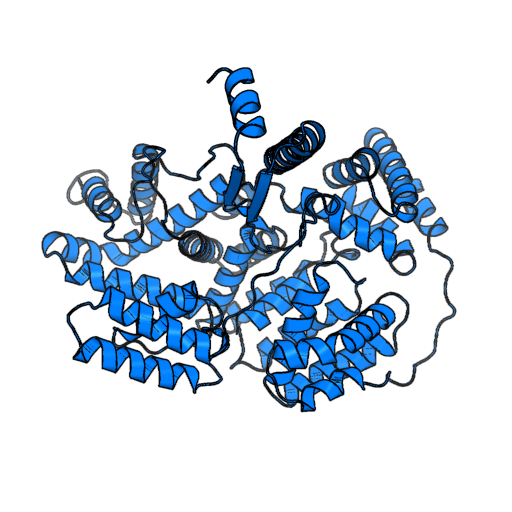9 16.593 1.00 52.22 200 ARG A CA 1
ATOM 1629 C C . ARG A 1 200 ? 12.478 4.841 16.039 1.00 52.22 200 ARG A C 1
ATOM 1631 O O . ARG A 1 200 ? 11.556 4.754 15.234 1.00 52.22 200 ARG A O 1
ATOM 1638 N N . SER A 1 201 ? 13.109 3.780 16.548 1.00 48.56 201 SER A N 1
ATOM 1639 C CA . SER A 1 201 ? 12.868 2.368 16.187 1.00 48.56 201 SER A CA 1
ATOM 1640 C C . SER A 1 201 ? 11.400 1.929 16.269 1.00 48.56 201 SER A C 1
ATOM 1642 O O . SER A 1 201 ? 11.003 0.974 15.612 1.00 48.56 201 SER A O 1
ATOM 1644 N N . HIS A 1 202 ? 10.570 2.663 17.015 1.00 60.34 202 HIS A N 1
ATOM 1645 C CA . HIS A 1 202 ? 9.119 2.607 16.906 1.00 60.34 202 HIS A CA 1
ATOM 1646 C C . HIS A 1 202 ? 8.566 4.027 16.802 1.00 60.34 202 HIS A C 1
ATOM 1648 O O . HIS A 1 202 ? 8.670 4.812 17.753 1.00 60.34 202 HIS A O 1
ATOM 1654 N N . ALA A 1 203 ? 7.934 4.359 15.673 1.00 72.44 203 ALA A N 1
ATOM 1655 C CA . ALA A 1 203 ? 7.214 5.617 15.528 1.00 72.44 203 ALA A CA 1
ATOM 1656 C C . ALA A 1 203 ? 6.130 5.707 16.611 1.00 72.44 203 ALA A C 1
ATOM 1658 O O . ALA A 1 203 ? 5.114 5.008 16.590 1.00 72.44 203 ALA A O 1
ATOM 1659 N N . THR A 1 204 ? 6.391 6.549 17.606 1.00 84.88 204 THR A N 1
ATOM 1660 C CA . THR A 1 204 ? 5.524 6.794 18.755 1.00 84.88 204 THR A CA 1
ATOM 1661 C C . THR A 1 204 ? 5.534 8.277 19.099 1.00 84.88 204 THR A C 1
ATOM 1663 O O . THR A 1 204 ? 6.480 9.011 18.788 1.00 84.88 204 THR A O 1
ATOM 1666 N N . LEU A 1 205 ? 4.454 8.720 19.736 1.00 87.75 205 LEU A N 1
ATOM 1667 C CA . LEU A 1 205 ? 4.313 10.061 20.292 1.00 87.75 205 LEU A CA 1
ATOM 1668 C C . LEU A 1 205 ? 4.523 10.014 21.802 1.00 87.75 205 LEU A C 1
ATOM 1670 O O . LEU A 1 205 ? 3.900 9.215 22.490 1.00 87.75 205 LEU A O 1
ATOM 1674 N N . THR A 1 206 ? 5.341 10.903 22.344 1.00 89.19 206 THR A N 1
ATOM 1675 C CA . THR A 1 206 ? 5.386 11.142 23.793 1.00 89.19 206 THR A CA 1
ATOM 1676 C C . THR A 1 206 ? 4.063 11.744 24.281 1.00 89.19 206 THR A C 1
ATOM 1678 O O . THR A 1 206 ? 3.287 12.305 23.501 1.00 89.19 206 THR A O 1
ATOM 1681 N N . ALA A 1 207 ? 3.809 11.685 25.592 1.00 88.50 207 ALA A N 1
ATOM 1682 C CA . ALA A 1 207 ? 2.635 12.325 26.192 1.00 88.50 207 ALA A CA 1
ATOM 1683 C C . ALA A 1 207 ? 2.548 13.825 25.852 1.00 88.50 207 ALA A C 1
ATOM 1685 O O . ALA A 1 207 ? 1.476 14.317 25.503 1.00 88.50 207 ALA A O 1
ATOM 1686 N N . THR A 1 208 ? 3.678 14.534 25.904 1.00 90.44 208 THR A N 1
ATOM 1687 C CA . THR A 1 208 ? 3.765 15.967 25.591 1.00 90.44 208 THR A CA 1
ATOM 1688 C C . THR A 1 208 ? 3.416 16.251 24.133 1.00 90.44 208 THR A C 1
ATOM 1690 O O . THR A 1 208 ? 2.620 17.143 23.852 1.00 90.44 208 THR A O 1
ATOM 1693 N N . GLU A 1 209 ? 3.956 15.470 23.196 1.00 91.00 209 GLU A N 1
ATOM 1694 C CA . GLU A 1 209 ? 3.646 15.619 21.768 1.00 91.00 209 GLU A CA 1
ATOM 1695 C C . GLU A 1 209 ? 2.164 15.362 21.489 1.00 91.00 209 GLU A C 1
ATOM 1697 O O . GLU A 1 209 ? 1.520 16.153 20.803 1.00 91.00 209 GLU A O 1
ATOM 1702 N N . LEU A 1 210 ? 1.597 14.308 22.082 1.00 91.06 210 LEU A N 1
ATOM 1703 C CA . LEU A 1 210 ? 0.174 14.012 21.958 1.00 91.06 210 LEU A CA 1
ATOM 1704 C C . LEU A 1 210 ? -0.689 15.161 22.502 1.00 91.06 210 LEU A C 1
ATOM 1706 O O . LEU A 1 210 ? -1.637 15.583 21.842 1.00 91.06 210 LEU A O 1
ATOM 1710 N N . GLN A 1 211 ? -0.348 15.720 23.667 1.00 91.38 211 GLN A N 1
ATOM 1711 C CA . GLN A 1 211 ? -1.053 16.883 24.215 1.00 91.38 211 GLN A CA 1
ATOM 1712 C C . GLN A 1 211 ? -0.946 18.120 23.318 1.00 91.38 211 GLN A C 1
ATOM 1714 O O . GLN A 1 211 ? -1.925 18.860 23.198 1.00 91.38 211 GLN A O 1
ATOM 1719 N N . ASN A 1 212 ? 0.200 18.333 22.669 1.00 92.50 212 ASN A N 1
ATOM 1720 C CA . ASN A 1 212 ? 0.388 19.431 21.724 1.00 92.50 212 ASN A CA 1
ATOM 1721 C C . ASN A 1 212 ? -0.490 19.257 20.479 1.00 92.50 212 ASN A C 1
ATOM 1723 O O . ASN A 1 212 ? -1.153 20.210 20.076 1.00 92.50 212 ASN A O 1
ATOM 1727 N N . ILE A 1 213 ? -0.568 18.047 19.915 1.00 93.06 213 ILE A N 1
ATOM 1728 C CA . ILE A 1 213 ? -1.440 17.763 18.763 1.00 93.06 213 ILE A CA 1
ATOM 1729 C C . ILE A 1 213 ? -2.915 17.939 19.149 1.00 93.06 213 ILE A C 1
ATOM 1731 O O . ILE A 1 213 ? -3.664 18.581 18.414 1.00 93.06 213 ILE A O 1
ATOM 1735 N N . ILE A 1 214 ? -3.334 17.436 20.320 1.00 92.56 214 ILE A N 1
ATOM 1736 C CA . ILE A 1 214 ? -4.693 17.664 20.846 1.00 92.56 214 ILE A CA 1
ATOM 1737 C C . ILE A 1 214 ? -4.977 19.163 20.920 1.00 92.56 214 ILE A C 1
ATOM 1739 O O . ILE A 1 214 ? -6.037 19.616 20.491 1.00 92.56 214 ILE A O 1
ATOM 1743 N N . TRP A 1 215 ? -4.030 19.938 21.450 1.00 92.12 215 TRP A N 1
ATOM 1744 C CA . TRP A 1 215 ? -4.197 21.376 21.574 1.00 92.12 215 TRP A CA 1
ATOM 1745 C C . TRP A 1 215 ? -4.313 22.074 20.217 1.00 92.12 215 TRP A C 1
ATOM 1747 O O . TRP A 1 215 ? -5.196 22.907 20.052 1.00 92.12 215 TRP A O 1
ATOM 1757 N N . GLN A 1 216 ? -3.495 21.704 19.231 1.00 91.94 216 GLN A N 1
ATOM 1758 C CA . GLN A 1 216 ? -3.588 22.251 17.874 1.00 91.94 216 GLN A CA 1
ATOM 1759 C C . GLN A 1 216 ? -4.958 21.976 17.240 1.00 91.94 216 GLN A C 1
ATOM 1761 O O . GLN A 1 216 ? -5.581 22.895 16.716 1.00 91.94 216 GLN A O 1
ATOM 1766 N N . VAL A 1 217 ? -5.469 20.743 17.353 1.00 92.50 217 VAL A N 1
ATOM 1767 C CA . VAL A 1 217 ? -6.801 20.372 16.839 1.00 92.50 217 VAL A CA 1
ATOM 1768 C C . VAL A 1 217 ? -7.905 21.201 17.497 1.00 92.50 217 VAL A C 1
ATOM 1770 O O . VAL A 1 217 ? -8.807 21.684 16.815 1.00 92.50 217 VAL A O 1
ATOM 1773 N N . LEU A 1 218 ? -7.842 21.375 18.819 1.00 92.62 218 LEU A N 1
ATOM 1774 C CA . LEU A 1 218 ? -8.815 22.174 19.564 1.00 92.62 218 LEU A CA 1
ATOM 1775 C C . LEU A 1 218 ? -8.727 23.660 19.198 1.00 92.62 218 LEU A C 1
ATOM 1777 O O . LEU A 1 218 ? -9.747 24.296 18.942 1.00 92.62 218 LEU A O 1
ATOM 1781 N N . HIS A 1 219 ? -7.518 24.206 19.131 1.00 92.06 219 HIS A N 1
ATOM 1782 C CA . HIS A 1 219 ? -7.296 25.609 18.811 1.00 92.06 219 HIS A CA 1
ATOM 1783 C C . HIS A 1 219 ? -7.794 25.958 17.402 1.00 92.06 219 HIS A C 1
ATOM 1785 O O . HIS A 1 219 ? -8.481 26.958 17.221 1.00 92.06 219 HIS A O 1
ATOM 1791 N N . GLU A 1 220 ? -7.519 25.115 16.405 1.00 91.00 220 GLU A N 1
ATOM 1792 C CA . GLU A 1 220 ? -8.013 25.314 15.035 1.00 91.00 220 GLU A CA 1
ATOM 1793 C C . GLU A 1 220 ? -9.537 25.204 14.919 1.00 91.00 220 GLU A C 1
ATOM 1795 O O . GLU A 1 220 ? -10.139 25.843 14.060 1.00 91.00 220 GLU A O 1
ATOM 1800 N N . ALA A 1 221 ? -10.175 24.445 15.811 1.00 90.62 221 ALA A N 1
ATOM 1801 C CA . ALA A 1 221 ? -11.629 24.403 15.933 1.00 90.62 221 ALA A CA 1
ATOM 1802 C C . ALA A 1 221 ? -12.210 25.577 16.756 1.00 90.62 221 ALA A C 1
ATOM 1804 O O . ALA A 1 221 ? -13.419 25.629 16.977 1.00 90.62 221 ALA A O 1
ATOM 1805 N N . GLY A 1 222 ? -11.374 26.523 17.202 1.00 91.81 222 GLY A N 1
ATOM 1806 C CA . GLY A 1 222 ? -11.782 27.741 17.907 1.00 91.81 222 GLY A CA 1
ATOM 1807 C C . GLY A 1 222 ? -11.970 27.594 19.421 1.00 91.81 222 GLY A C 1
ATOM 1808 O O . GLY A 1 222 ? -12.458 28.529 20.060 1.00 91.81 222 GLY A O 1
ATOM 1809 N N . PHE A 1 223 ? -11.593 26.454 20.012 1.00 91.50 223 PHE A N 1
ATOM 1810 C CA . PHE A 1 223 ? -11.664 26.251 21.463 1.00 91.50 223 PHE A CA 1
ATOM 1811 C C . PHE A 1 223 ? -10.609 27.087 22.196 1.00 91.50 223 PHE A C 1
ATOM 1813 O O . PHE A 1 223 ? -9.476 27.236 21.735 1.00 91.50 223 PHE A O 1
ATOM 1820 N N . GLN A 1 224 ? -10.977 27.610 23.366 1.00 88.06 224 GLN A N 1
ATOM 1821 C CA . GLN A 1 224 ? -10.112 28.494 24.151 1.00 88.06 224 GLN A CA 1
ATOM 1822 C C . GLN A 1 224 ? -9.422 27.739 25.301 1.00 88.06 224 GLN A C 1
ATOM 1824 O O . GLN A 1 224 ? -10.005 26.829 25.884 1.00 88.06 224 GLN A O 1
ATOM 1829 N N . PRO A 1 225 ? -8.178 28.088 25.679 1.00 82.81 225 PRO A N 1
ATOM 1830 C CA . PRO A 1 225 ? -7.476 27.395 26.768 1.00 82.81 225 PRO A CA 1
ATOM 1831 C C . PRO A 1 225 ? -8.064 27.729 28.146 1.00 82.81 225 PRO A C 1
ATOM 1833 O O . PRO A 1 225 ? -7.813 27.028 29.126 1.00 82.81 225 PRO A O 1
ATOM 1836 N N . SER A 1 226 ? -8.837 28.811 28.221 1.00 84.12 226 SER A N 1
ATOM 1837 C CA . SER A 1 226 ? -9.460 29.348 29.423 1.00 84.12 226 SER A CA 1
ATOM 1838 C C . SER A 1 226 ? -10.991 29.342 29.316 1.00 84.12 226 SER A C 1
ATOM 1840 O O . SER A 1 226 ? -11.578 29.083 28.264 1.00 84.12 226 SER A O 1
ATOM 1842 N N . GLY A 1 227 ? -11.667 29.610 30.436 1.00 84.00 227 GLY A N 1
ATOM 1843 C CA . GLY A 1 227 ? -13.128 29.660 30.487 1.00 84.00 227 GLY A CA 1
ATOM 1844 C C . GLY A 1 227 ? -13.775 28.275 30.410 1.00 84.00 227 GLY A C 1
ATOM 1845 O O . GLY A 1 227 ? -13.321 27.329 31.057 1.00 84.00 227 GLY A O 1
ATOM 1846 N N . ARG A 1 228 ? -14.859 28.155 29.636 1.00 83.31 228 ARG A N 1
ATOM 1847 C CA . ARG A 1 228 ? -15.704 26.945 29.571 1.00 83.31 228 ARG A CA 1
ATOM 1848 C C . ARG A 1 228 ? -15.005 25.705 28.998 1.00 83.31 228 ARG A C 1
ATOM 1850 O O . ARG A 1 228 ? -15.407 24.590 29.311 1.00 83.31 228 ARG A O 1
ATOM 1857 N N . ASP A 1 229 ? -13.967 25.909 28.190 1.00 85.38 229 ASP A N 1
ATOM 1858 C CA . ASP A 1 229 ? -13.218 24.843 27.512 1.00 85.38 229 ASP A CA 1
ATOM 1859 C C . ASP A 1 229 ? -11.969 24.415 28.312 1.00 85.38 229 ASP A C 1
ATOM 1861 O O . ASP A 1 229 ? -11.236 23.500 27.918 1.00 85.38 229 ASP A O 1
ATOM 1865 N N . SER A 1 230 ? -11.744 25.039 29.477 1.00 81.56 230 SER A N 1
ATOM 1866 C CA . SER A 1 230 ? -10.659 24.668 30.383 1.00 81.56 230 SER A CA 1
ATOM 1867 C C . SER A 1 230 ? -10.754 23.185 30.776 1.00 81.56 230 SER A C 1
ATOM 1869 O O . SER A 1 230 ? -11.815 22.639 31.088 1.00 81.56 230 SER A O 1
ATOM 1871 N N . GLY A 1 231 ? -9.622 22.486 30.681 1.00 84.50 231 GLY A N 1
ATOM 1872 C CA . GLY A 1 231 ? -9.534 21.048 30.948 1.00 84.50 231 GLY A CA 1
ATOM 1873 C C . GLY A 1 231 ? -10.032 20.130 29.820 1.00 84.50 231 GLY A C 1
ATOM 1874 O O . GLY A 1 231 ? -9.884 18.915 29.943 1.00 84.50 231 GLY A O 1
ATOM 1875 N N . LEU A 1 232 ? -10.566 20.646 28.700 1.00 87.56 232 LEU A N 1
ATOM 1876 C CA . LEU A 1 232 ? -10.978 19.801 27.565 1.00 87.56 232 LEU A CA 1
ATOM 1877 C C . LEU A 1 232 ? -9.803 18.993 26.995 1.00 87.56 232 LEU A C 1
ATOM 1879 O O . LEU A 1 232 ? -9.951 17.804 26.721 1.00 87.56 232 LEU A O 1
ATOM 1883 N N . ARG A 1 233 ? -8.616 19.606 26.909 1.00 89.25 233 ARG A N 1
ATOM 1884 C CA . ARG A 1 233 ? -7.375 18.932 26.495 1.00 89.25 233 ARG A CA 1
ATOM 1885 C C . ARG A 1 233 ? -7.086 17.689 27.338 1.00 89.25 233 ARG A C 1
ATOM 1887 O O . ARG A 1 233 ? -6.801 16.634 26.787 1.00 89.25 233 ARG A O 1
ATOM 1894 N N . GLU A 1 234 ? -7.168 17.807 28.661 1.00 88.38 234 GLU A N 1
ATOM 1895 C CA . GLU A 1 234 ? -6.882 16.708 29.591 1.00 88.38 234 GLU A CA 1
ATOM 1896 C C . GLU A 1 234 ? -7.960 15.621 29.537 1.00 88.38 234 GLU A C 1
ATOM 1898 O O . GLU A 1 234 ? -7.647 14.429 29.547 1.00 88.38 234 GLU A O 1
ATOM 1903 N N . LYS A 1 235 ? -9.230 16.020 29.389 1.00 87.06 235 LYS A N 1
ATOM 1904 C CA . LYS A 1 235 ? -10.344 15.086 29.191 1.00 87.06 235 LYS A CA 1
ATOM 1905 C C . LYS A 1 235 ? -10.175 14.279 27.902 1.00 87.06 235 LYS A C 1
ATOM 1907 O O . LYS A 1 235 ? -10.310 13.058 27.941 1.00 87.06 235 LYS A O 1
ATOM 1912 N N . ILE A 1 236 ? -9.847 14.934 26.783 1.00 87.25 236 ILE A N 1
ATOM 1913 C CA . ILE A 1 236 ? -9.592 14.261 25.500 1.00 87.25 236 ILE A CA 1
ATOM 1914 C C . ILE A 1 236 ? -8.351 13.381 25.601 1.00 87.25 236 ILE A C 1
ATOM 1916 O O . ILE A 1 236 ? -8.422 12.223 25.208 1.00 87.25 236 ILE A O 1
ATOM 1920 N N . PHE A 1 237 ? -7.253 13.873 26.182 1.00 87.31 237 PHE A N 1
ATOM 1921 C CA . PHE A 1 237 ? -6.041 13.080 26.400 1.00 87.31 237 PHE A CA 1
ATOM 1922 C C . PHE A 1 237 ? -6.348 11.799 27.183 1.00 87.31 237 PHE A C 1
ATOM 1924 O O . PHE A 1 237 ? -6.002 10.702 26.754 1.00 87.31 237 PHE A O 1
ATOM 1931 N N . THR A 1 238 ? -7.079 11.911 28.290 1.00 82.00 238 THR A N 1
ATOM 1932 C CA . THR A 1 238 ? -7.495 10.755 29.094 1.00 82.00 238 THR A CA 1
ATOM 1933 C C . THR A 1 238 ? -8.388 9.807 28.291 1.00 82.00 238 THR A C 1
ATOM 1935 O O . THR A 1 238 ? -8.218 8.592 28.355 1.00 82.00 238 THR A O 1
ATOM 1938 N N . ALA A 1 239 ? -9.317 10.344 27.495 1.00 79.38 239 ALA A N 1
ATOM 1939 C CA . ALA A 1 239 ? -10.199 9.547 26.652 1.00 79.38 239 ALA A CA 1
ATOM 1940 C C . ALA A 1 239 ? -9.430 8.740 25.595 1.00 79.38 239 ALA A C 1
ATOM 1942 O O . ALA A 1 239 ? -9.653 7.537 25.467 1.00 79.38 239 ALA A O 1
ATOM 1943 N N . VAL A 1 240 ? -8.505 9.367 24.865 1.00 76.31 240 VAL A N 1
ATOM 1944 C CA . VAL A 1 240 ? -7.775 8.693 23.779 1.00 76.31 240 VAL A CA 1
ATOM 1945 C C . VAL A 1 240 ? -6.725 7.709 24.288 1.00 76.31 240 VAL A C 1
ATOM 1947 O O . VAL A 1 240 ? -6.511 6.677 23.663 1.00 76.31 240 VAL A O 1
ATOM 1950 N N . THR A 1 241 ? -6.112 7.968 25.446 1.00 75.19 241 THR A N 1
ATOM 1951 C CA . THR A 1 241 ? -5.044 7.116 26.005 1.00 75.19 241 THR A CA 1
ATOM 1952 C C . THR A 1 241 ? -5.558 5.876 26.740 1.00 75.19 241 THR A C 1
ATOM 1954 O O . THR A 1 241 ? -4.838 4.885 26.862 1.00 75.19 241 THR A O 1
ATOM 1957 N N . GLN A 1 242 ? -6.821 5.860 27.174 1.00 71.94 242 GLN A N 1
ATOM 1958 C CA . GLN A 1 242 ? -7.441 4.713 27.853 1.00 71.94 242 GLN A CA 1
ATOM 1959 C C . GLN A 1 242 ? -7.886 3.576 26.907 1.00 71.94 242 GLN A C 1
ATOM 1961 O O . GLN A 1 242 ? -8.750 2.779 27.276 1.00 71.94 242 GLN A O 1
ATOM 1966 N N . ARG A 1 243 ? -7.299 3.464 25.703 1.00 62.78 243 ARG A N 1
ATOM 1967 C CA . ARG A 1 243 ? -7.650 2.485 24.645 1.00 62.78 243 ARG A CA 1
ATOM 1968 C C . ARG A 1 243 ? -9.069 2.619 24.087 1.00 62.78 243 ARG A C 1
ATOM 1970 O O . ARG A 1 243 ? -9.563 1.711 23.423 1.00 62.78 243 ARG A O 1
ATOM 1977 N N . LEU A 1 244 ? -9.741 3.736 24.360 1.00 57.34 244 LEU A N 1
ATOM 1978 C CA . LEU A 1 244 ? -11.144 3.924 23.988 1.00 57.34 244 LEU A CA 1
ATOM 1979 C C . LEU A 1 244 ? -11.296 4.390 22.534 1.00 57.34 244 LEU A C 1
ATOM 1981 O O . LEU A 1 244 ? -12.416 4.452 22.043 1.00 57.34 244 LEU A O 1
ATOM 1985 N N . VAL A 1 245 ? -10.198 4.708 21.834 1.00 62.00 245 VAL A N 1
ATOM 1986 C CA . VAL A 1 245 ? -10.247 5.115 20.423 1.00 62.00 245 VAL A CA 1
ATOM 1987 C C . VAL A 1 245 ? -9.006 4.669 19.632 1.00 62.00 245 VAL A C 1
ATOM 1989 O O . VAL A 1 245 ? -8.347 5.471 18.998 1.00 62.00 245 VAL A O 1
ATOM 1992 N N . LEU A 1 246 ? -8.647 3.379 19.672 1.00 75.62 246 LEU A N 1
ATOM 1993 C CA . LEU A 1 246 ? -7.602 2.763 18.813 1.00 75.62 246 LEU A CA 1
ATOM 1994 C C . LEU A 1 246 ? -6.145 3.240 19.017 1.00 75.62 246 LEU A C 1
ATOM 1996 O O . LEU A 1 246 ? -5.231 2.626 18.467 1.00 75.62 246 LEU A O 1
ATOM 2000 N N . LEU A 1 247 ? -5.921 4.278 19.826 1.00 83.19 247 LEU A N 1
ATOM 2001 C CA . LEU A 1 247 ? -4.606 4.698 20.300 1.00 83.19 247 LEU A CA 1
ATOM 2002 C C . LEU A 1 247 ? -4.260 3.997 21.609 1.00 83.19 247 LEU A C 1
ATOM 2004 O O . LEU A 1 247 ? -5.065 3.944 22.546 1.00 83.19 247 LEU A O 1
ATOM 2008 N N . THR A 1 248 ? -3.044 3.473 21.685 1.00 78.81 248 THR A N 1
ATOM 2009 C CA . THR A 1 248 ? -2.575 2.692 22.824 1.00 78.81 248 THR A CA 1
ATOM 2010 C C . THR A 1 248 ? -1.195 3.145 23.289 1.00 78.81 248 THR A C 1
ATOM 2012 O O . THR A 1 248 ? -0.373 3.601 22.488 1.00 78.81 248 THR A O 1
ATOM 2015 N N . PRO A 1 249 ? -0.912 3.024 24.599 1.00 80.25 249 PRO A N 1
ATOM 2016 C CA . PRO A 1 249 ? 0.452 3.103 25.096 1.00 80.25 249 PRO A CA 1
ATOM 2017 C C . PRO A 1 249 ? 1.253 1.896 24.587 1.00 80.25 249 PRO A C 1
ATOM 2019 O O . PRO A 1 249 ? 0.858 0.747 24.821 1.00 80.25 249 PRO A O 1
ATOM 2022 N N . ARG A 1 250 ? 2.394 2.136 23.934 1.00 71.88 250 ARG A N 1
ATOM 2023 C CA . ARG A 1 250 ? 3.359 1.092 23.584 1.00 71.88 250 ARG A CA 1
ATOM 2024 C C . ARG A 1 250 ? 4.143 0.698 24.832 1.00 71.88 250 ARG A C 1
ATOM 2026 O O . ARG A 1 250 ? 4.744 1.537 25.495 1.00 71.88 250 ARG A O 1
ATOM 2033 N N . ARG A 1 251 ? 4.142 -0.602 25.136 1.00 58.00 251 ARG A N 1
ATOM 2034 C CA . ARG A 1 251 ? 4.735 -1.178 26.358 1.00 58.00 251 ARG A CA 1
ATOM 2035 C C . ARG A 1 251 ? 6.251 -0.978 26.484 1.00 58.00 251 ARG A C 1
ATOM 2037 O O . ARG A 1 251 ? 6.769 -1.127 27.580 1.00 58.00 251 ARG A O 1
ATOM 2044 N N . THR A 1 252 ? 6.943 -0.682 25.387 1.00 55.94 252 THR A N 1
ATOM 2045 C CA . THR A 1 252 ? 8.410 -0.656 25.301 1.00 55.94 252 THR A CA 1
ATOM 2046 C C . THR A 1 252 ? 9.032 0.741 25.278 1.00 55.94 252 THR A C 1
ATOM 2048 O O . THR A 1 252 ? 10.242 0.832 25.446 1.00 55.94 252 THR A O 1
ATOM 2051 N N . SER A 1 253 ? 8.265 1.821 25.064 1.00 58.59 253 SER A N 1
ATOM 2052 C CA . SER A 1 253 ? 8.848 3.138 24.741 1.00 58.59 253 SER A CA 1
ATOM 2053 C C . SER A 1 253 ? 8.167 4.359 25.376 1.00 58.59 253 SER A C 1
ATOM 2055 O O . SER A 1 253 ? 8.381 5.468 24.890 1.00 58.59 253 SER A O 1
ATOM 2057 N N . ASP A 1 254 ? 7.327 4.189 26.406 1.00 67.38 254 ASP A N 1
ATOM 2058 C CA . ASP A 1 254 ? 6.581 5.285 27.067 1.00 67.38 254 ASP A CA 1
ATOM 2059 C C . ASP A 1 254 ? 5.863 6.242 26.087 1.00 67.38 254 ASP A C 1
ATOM 2061 O O . ASP A 1 254 ? 5.713 7.445 26.321 1.00 67.38 254 ASP A O 1
ATOM 2065 N N . GLY A 1 255 ? 5.415 5.700 24.951 1.00 81.69 255 GLY A N 1
ATOM 2066 C CA . GLY A 1 255 ? 4.843 6.459 23.843 1.00 81.69 255 GLY A CA 1
ATOM 2067 C C . GLY A 1 255 ? 3.491 5.922 23.390 1.00 81.69 255 GLY A C 1
ATOM 2068 O O . GLY A 1 255 ? 3.109 4.799 23.705 1.00 81.69 255 GLY A O 1
ATOM 2069 N N . TYR A 1 256 ? 2.761 6.727 22.628 1.00 86.75 256 TYR A N 1
ATOM 2070 C CA . TYR A 1 256 ? 1.423 6.445 22.119 1.00 86.75 256 TYR A CA 1
ATOM 2071 C C . TYR A 1 256 ? 1.453 6.225 20.606 1.00 86.75 256 TYR A C 1
ATOM 2073 O O . TYR A 1 256 ? 2.182 6.914 19.886 1.00 86.75 256 TYR A O 1
ATOM 2081 N N . GLY A 1 257 ? 0.642 5.291 20.115 1.00 87.88 257 GLY A N 1
ATOM 2082 C CA . GLY A 1 257 ? 0.460 5.050 18.685 1.00 87.88 257 GLY A CA 1
ATOM 2083 C C . GLY A 1 257 ? -0.712 4.119 18.392 1.00 87.88 257 GLY A C 1
ATOM 2084 O O . GLY A 1 257 ? -1.484 3.794 19.289 1.00 87.88 257 GLY A O 1
ATOM 2085 N N . PHE A 1 258 ? -0.851 3.704 17.134 1.00 87.19 258 PHE A N 1
ATOM 2086 C CA . PHE A 1 258 ? -1.839 2.698 16.741 1.00 87.19 258 PHE A CA 1
ATOM 2087 C C . PHE A 1 258 ? -1.291 1.282 16.952 1.00 87.19 258 PHE A C 1
ATOM 2089 O O . PHE A 1 258 ? -0.142 1.005 16.601 1.00 87.19 258 PHE A O 1
ATOM 2096 N N . ASP A 1 259 ? -2.136 0.378 17.453 1.00 79.12 259 ASP A N 1
ATOM 2097 C CA . ASP A 1 259 ? -1.809 -1.055 17.565 1.00 79.12 259 ASP A CA 1
ATOM 2098 C C . ASP A 1 259 ? -1.688 -1.735 16.194 1.00 79.12 259 ASP A C 1
ATOM 2100 O O . ASP A 1 259 ? -0.956 -2.706 16.040 1.00 79.12 259 ASP A O 1
ATOM 2104 N N . VAL A 1 260 ? -2.420 -1.234 15.194 1.00 83.56 260 VAL A N 1
ATOM 2105 C CA . VAL A 1 260 ? -2.487 -1.823 13.852 1.00 83.56 260 VAL A CA 1
ATOM 2106 C C . VAL A 1 260 ? -1.919 -0.838 12.841 1.00 83.56 260 VAL A C 1
ATOM 2108 O O . VAL A 1 260 ? -2.452 0.263 12.682 1.00 83.56 260 VAL A O 1
ATOM 2111 N N . ARG A 1 261 ? -0.877 -1.250 12.108 1.00 86.44 261 ARG A N 1
ATOM 2112 C CA . ARG A 1 261 ? -0.212 -0.406 11.103 1.00 86.44 261 ARG A CA 1
ATOM 2113 C C . ARG A 1 261 ? -1.180 0.127 10.046 1.00 86.44 261 ARG A C 1
ATOM 2115 O O . ARG A 1 261 ? -1.163 1.315 9.750 1.00 86.44 261 ARG A O 1
ATOM 2122 N N . SER A 1 262 ? -2.095 -0.705 9.555 1.00 90.00 262 SER A N 1
ATOM 2123 C CA . SER A 1 262 ? -3.085 -0.278 8.559 1.00 90.00 262 SER A CA 1
ATOM 2124 C C . SER A 1 262 ? -4.071 0.779 9.069 1.00 90.00 262 SER A C 1
ATOM 2126 O O . SER A 1 262 ? -4.589 1.543 8.265 1.00 90.00 262 SER A O 1
ATOM 2128 N N . LEU A 1 263 ? -4.316 0.886 10.384 1.00 91.25 263 LEU A N 1
ATOM 2129 C CA . LEU A 1 263 ? -5.103 2.000 10.932 1.00 91.25 263 LEU A CA 1
ATOM 2130 C C . LEU A 1 263 ? -4.315 3.310 10.920 1.00 91.25 263 LEU A C 1
ATOM 2132 O O . LEU A 1 263 ? -4.886 4.354 10.616 1.00 91.25 263 LEU A O 1
ATOM 2136 N N . GLN A 1 264 ? -3.014 3.259 11.220 1.00 93.06 264 GLN A N 1
ATOM 2137 C CA . GLN A 1 264 ? -2.137 4.418 11.063 1.00 93.06 264 GLN A CA 1
ATOM 2138 C C . GLN A 1 264 ? -2.137 4.894 9.605 1.00 93.06 264 GLN A C 1
ATOM 2140 O O . GLN A 1 264 ? -2.330 6.081 9.356 1.00 93.06 264 GLN A O 1
ATOM 2145 N N . GLU A 1 265 ? -1.986 3.968 8.655 1.00 94.75 265 GLU A N 1
ATOM 2146 C CA . GLU A 1 265 ? -1.993 4.245 7.211 1.00 94.75 265 GLU A CA 1
ATOM 2147 C C . GLU A 1 265 ? -3.349 4.792 6.739 1.00 94.75 265 GLU A C 1
ATOM 2149 O O . GLU A 1 265 ? -3.382 5.784 6.016 1.00 94.75 265 GLU A O 1
ATOM 2154 N N . LEU A 1 266 ? -4.469 4.232 7.214 1.00 95.75 266 LEU A N 1
ATOM 2155 C CA . LEU A 1 266 ? -5.816 4.758 6.958 1.00 95.75 266 LEU A CA 1
ATOM 2156 C C . LEU A 1 266 ? -5.964 6.200 7.463 1.00 95.75 266 LEU A C 1
ATOM 2158 O O . LEU A 1 266 ? -6.491 7.061 6.765 1.00 95.75 266 LEU A O 1
ATOM 2162 N N . MET A 1 267 ? -5.513 6.491 8.683 1.00 95.81 267 MET A N 1
ATOM 2163 C CA . MET A 1 267 ? -5.622 7.837 9.250 1.00 95.81 267 MET A CA 1
ATOM 2164 C C . MET A 1 267 ? -4.689 8.832 8.546 1.00 95.81 267 MET A C 1
ATOM 2166 O O . MET A 1 267 ? -5.089 9.967 8.283 1.00 95.81 267 MET A O 1
ATOM 2170 N N . ALA A 1 268 ? -3.488 8.394 8.162 1.00 96.50 268 ALA A N 1
ATOM 2171 C CA . ALA A 1 268 ? -2.583 9.170 7.321 1.00 96.50 268 ALA A CA 1
ATOM 2172 C C . ALA A 1 268 ? -3.207 9.464 5.946 1.00 96.50 268 ALA A C 1
ATOM 2174 O O . ALA A 1 268 ? -3.137 10.596 5.474 1.00 96.50 268 ALA A O 1
ATOM 2175 N N . ALA A 1 269 ? -3.876 8.484 5.336 1.00 97.12 269 ALA A N 1
ATOM 2176 C CA . ALA A 1 269 ? -4.597 8.637 4.077 1.00 97.12 269 ALA A CA 1
ATOM 2177 C C . ALA A 1 269 ? -5.684 9.715 4.153 1.00 97.12 269 ALA A C 1
ATOM 2179 O O . ALA A 1 269 ? -5.738 10.620 3.318 1.00 97.12 269 ALA A O 1
ATOM 2180 N N . ARG A 1 270 ? -6.488 9.686 5.220 1.00 95.81 270 ARG A N 1
ATOM 2181 C CA . ARG A 1 270 ? -7.512 10.706 5.476 1.00 95.81 270 ARG A CA 1
ATOM 2182 C C . ARG A 1 270 ? -6.920 12.107 5.586 1.00 95.81 270 ARG A C 1
ATOM 2184 O O . ARG A 1 270 ? -7.473 13.057 5.025 1.00 95.81 270 ARG A O 1
ATOM 2191 N N . GLN A 1 271 ? -5.764 12.232 6.235 1.00 95.44 271 GLN A N 1
ATOM 2192 C CA . GLN A 1 271 ? -5.031 13.492 6.299 1.00 95.44 271 GLN A CA 1
ATOM 2193 C C . GLN A 1 271 ? -4.513 13.921 4.914 1.00 95.44 271 GLN A C 1
ATOM 2195 O O . GLN A 1 271 ? -4.675 15.091 4.556 1.00 95.44 271 GLN A O 1
ATOM 2200 N N . LEU A 1 272 ? -3.978 13.004 4.096 1.00 95.75 272 LEU A N 1
ATOM 2201 C CA . LEU A 1 272 ? -3.529 13.300 2.724 1.00 95.75 272 LEU A CA 1
ATOM 2202 C C . LEU A 1 272 ? -4.655 13.899 1.873 1.00 95.75 272 LEU A C 1
ATOM 2204 O O . LEU A 1 272 ? -4.425 14.881 1.163 1.00 95.75 272 LEU A O 1
ATOM 2208 N N . THR A 1 273 ? -5.873 13.375 2.012 1.00 95.00 273 THR A N 1
ATOM 2209 C CA . THR A 1 273 ? -7.068 13.827 1.276 1.00 95.00 273 THR A CA 1
ATOM 2210 C C . THR A 1 273 ? -7.760 15.060 1.863 1.00 95.00 273 THR A C 1
ATOM 2212 O O . THR A 1 273 ? -8.813 15.469 1.381 1.00 95.00 273 THR A O 1
ATOM 2215 N N . SER A 1 274 ? -7.206 15.676 2.910 1.00 91.25 274 SER A N 1
ATOM 2216 C CA . SER A 1 274 ? -7.814 16.861 3.522 1.00 91.25 274 SER A CA 1
ATOM 2217 C C . SER A 1 274 ? -7.497 18.153 2.754 1.00 91.25 274 SER A C 1
ATOM 2219 O O . SER A 1 274 ? -6.348 18.423 2.388 1.00 91.25 274 SER A O 1
ATOM 2221 N N . GLY A 1 275 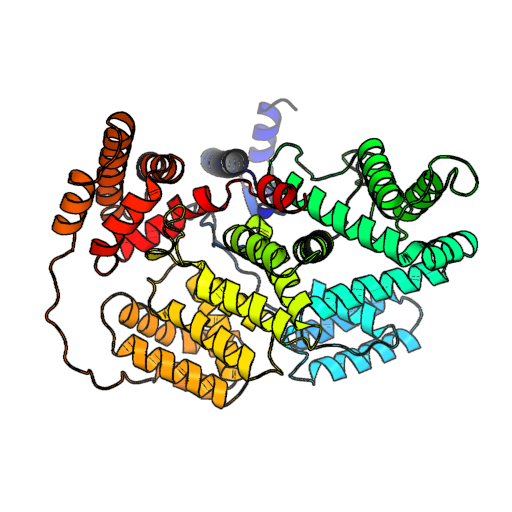? -8.510 19.004 2.575 1.00 89.50 275 GLY A N 1
ATOM 2222 C CA . GLY A 1 275 ? -8.381 20.320 1.944 1.00 89.50 275 GLY A CA 1
ATOM 2223 C C . GLY A 1 275 ? -8.788 20.344 0.462 1.00 89.50 275 GLY A C 1
ATOM 2224 O O . GLY A 1 275 ? -9.437 19.418 -0.015 1.00 89.50 275 GLY A O 1
ATOM 2225 N N . PRO A 1 276 ? -8.457 21.425 -0.268 1.00 90.56 276 PRO A N 1
ATOM 2226 C CA . PRO A 1 276 ? -8.871 21.612 -1.661 1.00 90.56 276 PRO A CA 1
ATOM 2227 C C . PRO A 1 276 ? -8.258 20.592 -2.633 1.00 90.56 276 PRO A C 1
ATOM 2229 O O . PRO A 1 276 ? -7.084 20.237 -2.504 1.00 90.56 276 PRO A O 1
ATOM 2232 N N . SER A 1 277 ? -9.010 20.216 -3.675 1.00 90.69 277 SER A N 1
ATOM 2233 C CA . SER A 1 277 ? -8.619 19.203 -4.672 1.00 90.69 277 SER A CA 1
ATOM 2234 C C . SER A 1 277 ? -7.226 19.397 -5.294 1.00 90.69 277 SER A C 1
ATOM 2236 O O . SER A 1 277 ? -6.507 18.405 -5.395 1.00 90.69 277 SER A O 1
ATOM 2238 N N . PRO A 1 278 ? -6.762 20.618 -5.650 1.00 91.94 278 PRO A N 1
ATOM 2239 C CA . PRO A 1 278 ? -5.407 20.799 -6.181 1.00 91.94 278 PRO A CA 1
ATOM 2240 C C . PRO A 1 278 ? -4.304 20.404 -5.189 1.00 91.94 278 PRO A C 1
ATOM 2242 O O . PRO A 1 278 ? -3.318 19.780 -5.579 1.00 91.94 278 PRO A O 1
ATOM 2245 N N . ARG A 1 279 ? -4.491 20.709 -3.894 1.00 91.94 279 ARG A N 1
ATOM 2246 C CA . ARG A 1 279 ? -3.544 20.316 -2.837 1.00 91.94 279 ARG A CA 1
ATOM 2247 C C . ARG A 1 279 ? -3.566 18.803 -2.628 1.00 91.94 279 ARG A C 1
ATOM 2249 O O . ARG A 1 279 ? -2.508 18.194 -2.498 1.00 91.94 279 ARG A O 1
ATOM 2256 N N . VAL A 1 280 ? -4.752 18.191 -2.647 1.00 94.56 280 VAL A N 1
ATOM 2257 C CA . VAL A 1 280 ? -4.901 16.728 -2.561 1.00 94.56 280 VAL A CA 1
ATOM 2258 C C . VAL A 1 280 ? -4.188 16.044 -3.729 1.00 94.56 280 VAL A C 1
ATOM 2260 O O . VAL A 1 280 ? -3.365 15.164 -3.499 1.00 94.56 280 VAL A O 1
ATOM 2263 N N . ALA A 1 281 ? -4.410 16.498 -4.966 1.00 94.44 281 ALA A N 1
ATOM 2264 C CA . ALA A 1 281 ? -3.744 15.956 -6.149 1.00 94.44 281 ALA A CA 1
ATOM 2265 C C . ALA A 1 281 ? -2.212 16.048 -6.044 1.00 94.44 281 ALA A C 1
ATOM 2267 O O . ALA A 1 281 ? -1.511 15.080 -6.330 1.00 94.44 281 ALA A O 1
ATOM 2268 N N . GLN A 1 282 ? -1.677 17.186 -5.586 1.00 93.00 282 GLN A N 1
ATOM 2269 C CA . GLN A 1 282 ? -0.236 17.360 -5.389 1.00 93.00 282 GLN A CA 1
ATOM 2270 C C . GLN A 1 282 ? 0.332 16.388 -4.343 1.00 93.00 282 GLN A C 1
ATOM 2272 O O . GLN A 1 282 ? 1.370 15.761 -4.580 1.00 93.00 282 GLN A O 1
ATOM 2277 N N . ARG A 1 283 ? -0.354 16.217 -3.204 1.00 94.69 283 ARG A N 1
ATOM 2278 C CA . ARG A 1 283 ? 0.058 15.250 -2.175 1.00 94.69 283 ARG A CA 1
ATOM 2279 C C . ARG A 1 283 ? 0.011 13.819 -2.691 1.00 94.69 283 ARG A C 1
ATOM 2281 O O . ARG A 1 283 ? 0.961 13.080 -2.461 1.00 94.69 283 ARG A O 1
ATOM 2288 N N . LEU A 1 284 ? -1.037 13.442 -3.424 1.00 95.69 284 LEU A N 1
ATOM 2289 C CA . LEU A 1 284 ? -1.146 12.110 -4.019 1.00 95.69 284 LEU A CA 1
ATOM 2290 C C . LEU A 1 284 ? -0.051 11.852 -5.062 1.00 95.69 284 LEU A C 1
ATOM 2292 O O . LEU A 1 284 ? 0.523 10.768 -5.049 1.00 95.69 284 LEU A O 1
ATOM 2296 N N . ARG A 1 285 ? 0.312 12.831 -5.904 1.00 93.25 285 ARG A N 1
ATOM 2297 C CA . ARG A 1 285 ? 1.462 12.689 -6.824 1.00 93.25 285 ARG A CA 1
ATOM 2298 C C . ARG A 1 285 ? 2.767 12.447 -6.074 1.00 93.25 285 ARG A C 1
ATOM 2300 O O . ARG A 1 285 ? 3.552 11.591 -6.460 1.00 93.25 285 ARG A O 1
ATOM 2307 N N . THR A 1 286 ? 2.979 13.184 -4.985 1.00 92.56 286 THR A N 1
ATOM 2308 C CA . THR A 1 286 ? 4.198 13.063 -4.172 1.00 92.56 286 THR A CA 1
ATOM 2309 C C . THR A 1 286 ? 4.246 11.711 -3.456 1.00 92.56 286 THR A C 1
ATOM 2311 O O . THR A 1 286 ? 5.271 11.038 -3.472 1.00 92.56 286 THR A O 1
ATOM 2314 N N . ALA A 1 287 ? 3.127 11.288 -2.862 1.00 94.81 287 ALA A N 1
ATOM 2315 C CA . ALA A 1 287 ? 3.032 10.051 -2.097 1.00 94.81 287 ALA A CA 1
ATOM 2316 C C . ALA A 1 287 ? 3.050 8.784 -2.969 1.00 94.81 287 ALA A C 1
ATOM 2318 O O . ALA A 1 287 ? 3.602 7.779 -2.532 1.00 94.81 287 ALA A O 1
ATOM 2319 N N . GLY A 1 288 ? 2.509 8.818 -4.194 1.00 92.38 288 GLY A N 1
ATOM 2320 C CA . GLY A 1 288 ? 2.407 7.631 -5.057 1.00 92.38 288 GLY A CA 1
ATOM 2321 C C . GLY A 1 288 ? 3.760 7.010 -5.428 1.00 92.38 288 GLY A C 1
ATOM 2322 O O . GLY A 1 288 ? 3.874 5.791 -5.575 1.00 92.38 288 GLY A O 1
ATOM 2323 N N . ALA A 1 289 ? 4.804 7.838 -5.511 1.00 89.38 289 ALA A N 1
ATOM 2324 C CA . ALA A 1 289 ? 6.167 7.397 -5.793 1.00 89.38 289 ALA A CA 1
ATOM 2325 C C . ALA A 1 289 ? 6.842 6.686 -4.615 1.00 89.38 289 ALA A C 1
ATOM 2327 O O . ALA A 1 289 ? 7.734 5.875 -4.841 1.00 89.38 289 ALA A O 1
ATOM 2328 N N . SER A 1 290 ? 6.419 6.952 -3.378 1.00 90.69 290 SER A N 1
ATOM 2329 C CA . SER A 1 290 ? 7.065 6.394 -2.193 1.00 90.69 290 SER A CA 1
ATOM 2330 C C . SER A 1 290 ? 6.488 5.020 -1.840 1.00 90.69 290 SER A C 1
ATOM 2332 O O . SER A 1 290 ? 5.287 4.918 -1.563 1.00 90.69 290 SER A O 1
ATOM 2334 N N . PRO A 1 291 ? 7.320 3.962 -1.766 1.00 88.00 291 PRO A N 1
ATOM 2335 C CA . PRO A 1 291 ? 6.895 2.671 -1.241 1.00 88.00 291 PRO A CA 1
ATOM 2336 C C . PRO A 1 291 ? 6.349 2.803 0.184 1.00 88.00 291 PRO A C 1
ATOM 2338 O O . PRO A 1 291 ? 5.263 2.319 0.476 1.00 88.00 291 PRO A O 1
ATOM 2341 N N . HIS A 1 292 ? 7.025 3.557 1.057 1.00 88.38 292 HIS A N 1
ATOM 2342 C CA . HIS A 1 292 ? 6.605 3.752 2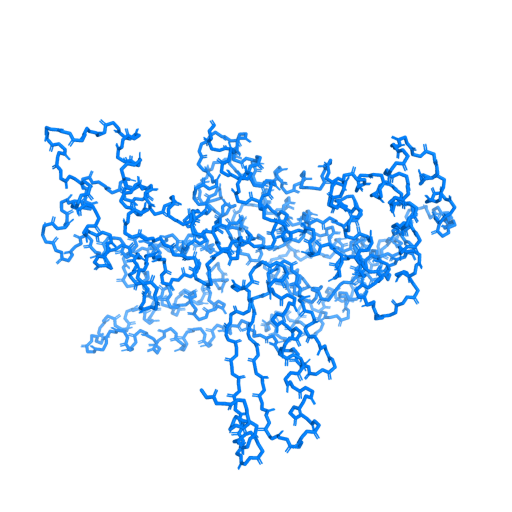.452 1.00 88.38 292 HIS A CA 1
ATOM 2343 C C . HIS A 1 292 ? 5.173 4.293 2.592 1.00 88.38 292 HIS A C 1
ATOM 2345 O O . HIS A 1 292 ? 4.430 3.899 3.493 1.00 88.38 292 HIS A O 1
ATOM 2351 N N . TRP A 1 293 ? 4.757 5.174 1.682 1.00 93.25 293 TRP A N 1
ATOM 2352 C CA . TRP A 1 293 ? 3.415 5.759 1.679 1.00 93.25 293 TRP A CA 1
ATOM 2353 C C . TRP A 1 293 ? 2.402 4.974 0.841 1.00 93.25 293 TRP A C 1
ATOM 2355 O O . TRP A 1 293 ? 1.242 5.384 0.785 1.00 93.25 293 TRP A O 1
ATOM 2365 N N . ARG A 1 294 ? 2.780 3.842 0.230 1.00 92.81 294 ARG A N 1
ATOM 2366 C CA . ARG A 1 294 ? 1.949 3.152 -0.765 1.00 92.81 294 ARG A CA 1
ATOM 2367 C C . ARG A 1 294 ? 0.583 2.730 -0.234 1.00 92.81 294 ARG A C 1
ATOM 2369 O O . ARG A 1 294 ? -0.431 3.065 -0.836 1.00 92.81 294 ARG A O 1
ATOM 2376 N N . ASN A 1 295 ? 0.532 2.073 0.925 1.00 92.94 295 ASN A N 1
ATOM 2377 C CA . ASN A 1 295 ? -0.747 1.683 1.533 1.00 92.94 295 ASN A CA 1
ATOM 2378 C C . ASN A 1 295 ? -1.605 2.901 1.907 1.00 92.94 295 ASN A C 1
ATOM 2380 O O . ASN A 1 295 ? -2.809 2.903 1.661 1.00 92.94 295 ASN A O 1
ATOM 2384 N N . SER A 1 296 ? -0.995 3.959 2.452 1.00 95.81 296 SER A N 1
ATOM 2385 C CA . SER A 1 296 ? -1.697 5.218 2.737 1.00 95.81 296 SER A CA 1
ATOM 2386 C C . SER A 1 296 ? -2.232 5.866 1.455 1.00 95.81 296 SER A C 1
ATOM 2388 O O . SER A 1 296 ? -3.310 6.450 1.462 1.00 95.81 296 SER A O 1
ATOM 2390 N N . TRP A 1 297 ? -1.508 5.750 0.342 1.00 96.50 297 TRP A N 1
ATOM 2391 C CA . TRP A 1 297 ? -1.936 6.249 -0.960 1.00 96.50 297 TRP A CA 1
ATOM 2392 C C . TRP A 1 297 ? -3.131 5.459 -1.511 1.00 96.50 297 TRP A C 1
ATOM 2394 O O . TRP A 1 297 ? -4.109 6.071 -1.935 1.00 96.50 297 TRP A O 1
ATOM 2404 N N . ILE A 1 298 ? -3.109 4.123 -1.424 1.00 95.25 298 ILE A N 1
ATOM 2405 C CA . ILE A 1 298 ? -4.237 3.260 -1.824 1.00 95.25 298 ILE A CA 1
ATOM 2406 C C . ILE A 1 298 ? -5.480 3.577 -0.981 1.00 95.25 298 ILE A C 1
ATOM 2408 O O . ILE A 1 298 ? -6.557 3.796 -1.532 1.00 95.25 298 ILE A O 1
ATOM 2412 N N . PHE A 1 299 ? -5.338 3.709 0.344 1.00 96.00 299 PHE A N 1
ATOM 2413 C CA . PHE A 1 299 ? -6.447 4.134 1.205 1.00 96.00 299 PHE A CA 1
ATOM 2414 C C . PHE A 1 299 ? -6.960 5.536 0.854 1.00 96.00 299 PHE A C 1
ATOM 2416 O O . PHE A 1 299 ? -8.162 5.780 0.931 1.00 96.00 299 PHE A O 1
ATOM 2423 N N . ALA A 1 300 ? -6.078 6.458 0.463 1.00 96.75 300 ALA A N 1
ATOM 2424 C CA . ALA A 1 300 ? -6.460 7.820 0.099 1.00 96.75 300 ALA A CA 1
ATOM 2425 C C . ALA A 1 300 ? -7.253 7.837 -1.213 1.00 96.75 300 ALA A C 1
ATOM 2427 O O . ALA A 1 300 ? -8.271 8.521 -1.312 1.00 96.75 300 ALA A O 1
ATOM 2428 N N . ALA A 1 301 ? -6.826 7.043 -2.196 1.00 95.69 301 ALA A N 1
ATOM 2429 C CA . ALA A 1 301 ? -7.592 6.807 -3.411 1.00 95.69 301 ALA A CA 1
ATOM 2430 C C . ALA A 1 301 ? -8.961 6.187 -3.084 1.00 95.69 301 ALA A C 1
ATOM 2432 O O . ALA A 1 301 ? -9.980 6.686 -3.554 1.00 95.69 301 ALA A O 1
ATOM 2433 N N . GLY A 1 302 ? -9.005 5.178 -2.207 1.00 94.06 302 GLY A N 1
ATOM 2434 C CA . GLY A 1 302 ? -10.246 4.500 -1.826 1.00 94.06 302 GLY A CA 1
ATOM 2435 C C . GLY A 1 302 ? -11.231 5.422 -1.129 1.00 94.06 302 GLY A C 1
ATOM 2436 O O . GLY A 1 302 ? -12.415 5.398 -1.442 1.00 94.06 302 GLY A O 1
ATOM 2437 N N . GLN A 1 303 ? -10.743 6.327 -0.283 1.00 93.56 303 GLN A N 1
ATOM 2438 C CA . GLN A 1 303 ? -11.573 7.369 0.309 1.00 93.56 303 GLN A CA 1
ATOM 2439 C C . GLN A 1 303 ? -12.250 8.256 -0.735 1.00 93.56 303 GLN A C 1
ATOM 2441 O O . GLN A 1 303 ? -13.440 8.533 -0.619 1.00 93.56 303 GLN A O 1
ATOM 2446 N N . LEU A 1 304 ? -11.489 8.719 -1.728 1.00 94.12 304 LEU A N 1
ATOM 2447 C CA . LEU A 1 304 ? -12.001 9.591 -2.787 1.00 94.12 304 LEU A CA 1
ATOM 2448 C C . LEU A 1 304 ? -12.959 8.859 -3.739 1.00 94.12 304 LEU A C 1
ATOM 2450 O O . LEU A 1 304 ? -13.699 9.519 -4.460 1.00 94.12 304 LEU A O 1
ATOM 2454 N N . PHE A 1 305 ? -12.943 7.522 -3.738 1.00 92.19 305 PHE A N 1
ATOM 2455 C CA . PHE A 1 305 ? -13.877 6.664 -4.473 1.00 92.19 305 PHE A CA 1
ATOM 2456 C C . PHE A 1 305 ? -15.074 6.173 -3.652 1.00 92.19 305 PHE A C 1
ATOM 2458 O O . PHE A 1 305 ? -16.059 5.710 -4.227 1.00 92.19 305 PHE A O 1
ATOM 2465 N N . ALA A 1 306 ? -15.005 6.251 -2.322 1.00 88.06 306 ALA A N 1
ATOM 2466 C CA . ALA A 1 306 ? -16.074 5.793 -1.441 1.00 88.06 306 ALA A CA 1
ATOM 2467 C C . ALA A 1 306 ? -17.318 6.694 -1.521 1.00 88.06 306 ALA A C 1
ATOM 2469 O O . ALA A 1 306 ? -18.440 6.225 -1.327 1.00 88.06 306 ALA A O 1
ATOM 2470 N N . GLU A 1 307 ? -17.136 7.985 -1.815 1.00 82.00 307 GLU A N 1
ATOM 2471 C CA . GLU A 1 307 ? -18.234 8.923 -2.047 1.00 82.00 307 GLU A CA 1
ATOM 2472 C C . GLU A 1 307 ? -18.475 9.111 -3.555 1.00 82.00 307 GLU A C 1
ATOM 2474 O O . GLU A 1 307 ? -17.517 9.271 -4.305 1.00 82.00 307 GLU A O 1
ATOM 2479 N N . PRO A 1 308 ? -19.736 9.153 -4.032 1.00 79.69 308 PRO A N 1
ATOM 2480 C CA . PRO A 1 308 ? -20.058 9.254 -5.457 1.00 79.69 308 PRO A CA 1
ATOM 2481 C C . PRO A 1 308 ? -19.855 10.685 -5.988 1.00 79.69 308 PRO A C 1
ATOM 2483 O O . PRO A 1 308 ? -20.801 11.362 -6.392 1.00 79.69 308 PRO A O 1
ATOM 2486 N N . GLN A 1 309 ? -18.615 11.170 -5.963 1.00 88.81 309 GLN A N 1
ATOM 2487 C CA . GLN A 1 309 ? -18.235 12.517 -6.367 1.00 88.81 309 GLN A CA 1
ATOM 2488 C C . GLN A 1 309 ? -17.283 12.460 -7.567 1.00 88.81 309 GLN A C 1
ATOM 2490 O O . GLN A 1 309 ? -16.077 12.289 -7.419 1.00 88.81 309 GLN A O 1
ATOM 2495 N N . ASP A 1 310 ? -17.809 12.675 -8.776 1.00 91.44 310 ASP A N 1
ATOM 2496 C CA . ASP A 1 310 ? -17.042 12.567 -10.031 1.00 91.44 310 ASP A CA 1
ATOM 2497 C C . ASP A 1 310 ? -15.752 13.399 -10.057 1.00 91.44 310 ASP A C 1
ATOM 2499 O O . ASP A 1 310 ? -14.744 12.965 -10.609 1.00 91.44 310 ASP A O 1
ATOM 2503 N N . HIS A 1 311 ? -15.751 14.579 -9.435 1.00 92.56 311 HIS A N 1
ATOM 2504 C CA . HIS A 1 311 ? -14.555 15.415 -9.357 1.00 92.56 311 HIS A CA 1
ATOM 2505 C C . HIS A 1 311 ? -13.468 14.818 -8.445 1.00 92.56 311 HIS A C 1
ATOM 2507 O O . HIS A 1 311 ? -12.288 15.051 -8.687 1.00 92.56 311 HIS A O 1
ATOM 2513 N N . GLN A 1 312 ? -13.834 14.042 -7.418 1.00 93.06 312 GLN A N 1
ATOM 2514 C CA . GLN A 1 312 ? -12.882 13.325 -6.564 1.00 93.06 312 GLN A CA 1
ATOM 2515 C C . GLN A 1 312 ? -12.308 12.103 -7.291 1.00 93.06 312 GLN A C 1
ATOM 2517 O O . GLN A 1 312 ? -11.095 11.891 -7.262 1.00 93.06 312 GLN A O 1
ATOM 2522 N N . HIS A 1 313 ? -13.148 11.367 -8.026 1.00 94.81 313 HIS A N 1
ATOM 2523 C CA . HIS A 1 313 ? -12.702 10.278 -8.900 1.00 94.81 313 HIS A CA 1
ATOM 2524 C C . HIS A 1 313 ? -11.718 10.774 -9.970 1.00 94.81 313 HIS A C 1
ATOM 2526 O O . HIS A 1 313 ? -10.668 10.166 -10.182 1.00 94.81 313 HIS A O 1
ATOM 2532 N N . GLU A 1 314 ? -12.017 11.914 -10.604 1.00 95.94 314 GLU A N 1
ATOM 2533 C CA . GLU A 1 314 ? -11.132 12.525 -11.600 1.00 95.94 314 GLU A CA 1
ATOM 2534 C C . GLU A 1 314 ? -9.788 12.943 -10.996 1.00 95.94 314 GLU A C 1
ATOM 2536 O O . GLU A 1 314 ? -8.765 12.809 -11.657 1.00 95.94 314 GLU A O 1
ATOM 2541 N N . VAL A 1 315 ? -9.745 13.392 -9.734 1.00 95.62 315 VAL A N 1
ATOM 2542 C CA . VAL A 1 315 ? -8.471 13.683 -9.057 1.00 95.62 315 VAL A CA 1
ATOM 2543 C C . VAL A 1 315 ? -7.596 12.434 -8.986 1.00 95.62 315 VAL A C 1
ATOM 2545 O O . VAL A 1 315 ? -6.421 12.509 -9.334 1.00 95.62 315 VAL A O 1
ATOM 2548 N N . VAL A 1 316 ? -8.142 11.290 -8.567 1.00 95.81 316 VAL A N 1
ATOM 2549 C CA . VAL A 1 316 ? -7.358 10.049 -8.450 1.00 95.81 316 VAL A CA 1
ATOM 2550 C C . VAL A 1 316 ? -6.886 9.570 -9.820 1.00 95.81 316 VAL A C 1
ATOM 2552 O O . VAL A 1 316 ? -5.697 9.312 -10.006 1.00 95.81 316 VAL A O 1
ATOM 2555 N N . VAL A 1 317 ? -7.795 9.485 -10.794 1.00 96.38 317 VAL A N 1
ATOM 2556 C CA . VAL A 1 317 ? -7.455 8.981 -12.131 1.00 96.38 317 VAL A CA 1
ATOM 2557 C C . VAL A 1 317 ? -6.523 9.938 -12.871 1.00 96.38 317 VAL A C 1
ATOM 2559 O O . VAL A 1 317 ? -5.557 9.489 -13.479 1.00 96.38 317 VAL A O 1
ATOM 2562 N N . GLY A 1 318 ? -6.721 11.249 -12.740 1.00 96.19 318 GLY A N 1
ATOM 2563 C CA . GLY A 1 318 ? -5.811 12.249 -13.290 1.00 96.19 318 GLY A CA 1
ATOM 2564 C C . GLY A 1 318 ? -4.417 12.194 -12.660 1.00 96.19 318 GLY A C 1
ATOM 2565 O O . GLY A 1 318 ? -3.426 12.374 -13.361 1.00 96.19 318 GLY A O 1
ATOM 2566 N N . VAL A 1 319 ? -4.309 11.902 -11.356 1.00 95.75 319 VAL A N 1
ATOM 2567 C CA . VAL A 1 319 ? -3.012 11.681 -10.692 1.00 95.75 319 VAL A CA 1
ATOM 2568 C C . VAL A 1 319 ? -2.317 10.425 -11.215 1.00 95.75 319 VAL A C 1
ATOM 2570 O O . VAL A 1 319 ? -1.108 10.476 -11.409 1.00 95.75 319 VAL A O 1
ATOM 2573 N N . LEU A 1 320 ? -3.047 9.333 -11.461 1.00 95.19 320 LEU A N 1
ATOM 2574 C CA . LEU A 1 320 ? -2.495 8.111 -12.062 1.00 95.19 320 LEU A CA 1
ATOM 2575 C C . LEU A 1 320 ? -1.993 8.363 -13.482 1.00 95.19 320 LEU A C 1
ATOM 2577 O O . LEU A 1 320 ? -0.840 8.092 -13.797 1.00 95.19 320 LEU A O 1
ATOM 2581 N N . GLU A 1 321 ? -2.849 8.925 -14.333 1.00 94.50 321 GLU A N 1
ATOM 2582 C CA . GLU A 1 321 ? -2.536 9.162 -15.742 1.00 94.50 321 GLU A CA 1
ATOM 2583 C C . GLU A 1 321 ? -1.381 10.155 -15.918 1.00 94.50 321 GLU A C 1
ATOM 2585 O O . GLU A 1 321 ? -0.621 10.039 -16.880 1.00 94.50 321 GLU A O 1
ATOM 2590 N N . SER A 1 322 ? -1.219 11.089 -14.974 1.00 93.94 322 SER A N 1
ATOM 2591 C CA . SER A 1 322 ? -0.121 12.054 -14.939 1.00 93.94 322 SER A CA 1
ATOM 2592 C C . SER A 1 322 ? 1.014 11.660 -13.986 1.00 93.94 322 SER A C 1
ATOM 2594 O O . SER A 1 322 ? 1.846 12.519 -13.693 1.00 93.94 322 SER A O 1
ATOM 2596 N N . ALA A 1 323 ? 1.033 10.441 -13.428 1.00 92.00 323 ALA A N 1
ATOM 2597 C CA . ALA A 1 323 ? 1.956 10.092 -12.344 1.00 92.00 323 ALA A CA 1
ATOM 2598 C C . ALA A 1 323 ? 3.414 10.260 -12.776 1.00 92.00 323 ALA A C 1
ATOM 2600 O O . ALA A 1 323 ? 4.229 10.753 -12.000 1.00 92.00 323 ALA A O 1
ATOM 2601 N N . ASP A 1 324 ? 3.704 9.884 -14.022 1.00 92.50 324 ASP A N 1
ATOM 2602 C CA . ASP A 1 324 ? 5.043 9.816 -14.608 1.00 92.50 324 ASP A CA 1
ATOM 2603 C C . ASP A 1 324 ? 5.417 11.032 -15.476 1.00 92.50 324 ASP A C 1
ATOM 2605 O O . ASP A 1 324 ? 6.549 11.139 -15.942 1.00 92.50 324 ASP A O 1
ATOM 2609 N N . VAL A 1 325 ? 4.513 12.003 -15.633 1.00 90.50 325 VAL A N 1
ATOM 2610 C CA . VAL A 1 325 ? 4.757 13.233 -16.409 1.00 90.50 325 VAL A CA 1
ATOM 2611 C C . VAL A 1 325 ? 5.633 14.204 -15.613 1.00 90.50 325 VAL A C 1
ATOM 2613 O O . VAL A 1 325 ? 5.380 14.432 -14.433 1.00 90.50 325 VAL A O 1
ATOM 2616 N N . ASP A 1 326 ? 6.653 14.785 -16.253 1.00 87.06 326 ASP A N 1
ATOM 2617 C CA . ASP A 1 326 ? 7.600 15.739 -15.648 1.00 87.06 326 ASP A CA 1
ATOM 2618 C C . ASP A 1 326 ? 8.309 15.200 -14.387 1.00 87.06 326 ASP A C 1
ATOM 2620 O O . ASP A 1 326 ? 8.644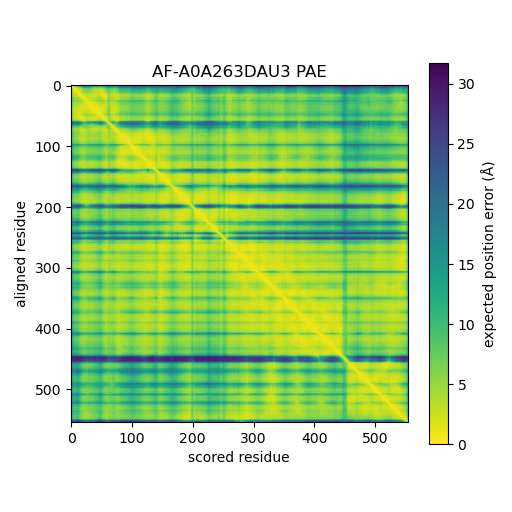 15.933 -13.451 1.00 87.06 326 ASP A O 1
ATOM 2624 N N . THR A 1 327 ? 8.558 13.886 -14.346 1.00 87.88 327 THR A N 1
ATOM 2625 C CA . THR A 1 327 ? 9.171 13.202 -13.193 1.00 87.88 327 THR A CA 1
ATOM 2626 C C . THR A 1 327 ? 10.576 12.656 -13.460 1.00 87.88 327 THR A C 1
ATOM 2628 O O . THR A 1 327 ? 10.987 11.661 -12.862 1.00 87.88 327 THR A O 1
ATOM 2631 N N . GLY A 1 328 ? 11.370 13.365 -14.271 1.00 84.75 328 GLY A N 1
ATOM 2632 C CA . GLY A 1 328 ? 12.767 13.003 -14.562 1.00 84.75 328 GLY A CA 1
ATOM 2633 C C . GLY A 1 328 ? 13.649 12.850 -13.316 1.00 84.75 328 GLY A C 1
ATOM 2634 O O . GLY A 1 328 ? 14.572 12.047 -13.300 1.00 84.75 328 GLY A O 1
ATOM 2635 N N . HIS A 1 329 ? 13.302 13.520 -12.208 1.00 85.00 329 HIS A N 1
ATOM 2636 C CA . HIS A 1 329 ? 13.973 13.354 -10.910 1.00 85.00 329 HIS A CA 1
ATOM 2637 C C . HIS A 1 329 ? 13.957 11.916 -10.356 1.00 85.00 329 HIS A C 1
ATOM 2639 O O . HIS A 1 329 ? 14.734 11.597 -9.461 1.00 85.00 329 HIS A O 1
ATOM 2645 N N . ARG A 1 330 ? 13.063 11.061 -10.860 1.00 87.81 330 ARG A N 1
ATOM 2646 C CA . ARG A 1 330 ? 12.924 9.651 -10.478 1.00 87.81 330 ARG A CA 1
ATOM 2647 C C . ARG A 1 330 ? 12.852 8.719 -11.689 1.00 87.81 330 ARG A C 1
ATOM 2649 O O . ARG A 1 330 ? 12.275 7.641 -11.579 1.00 87.81 330 ARG A O 1
ATOM 2656 N N . LEU A 1 331 ? 13.394 9.152 -12.828 1.00 89.69 331 LEU A N 1
ATOM 2657 C CA . LEU A 1 331 ? 13.378 8.405 -14.085 1.00 89.69 331 LEU A CA 1
ATOM 2658 C C . LEU A 1 331 ? 11.966 8.010 -14.550 1.00 89.69 331 LEU A C 1
ATOM 2660 O O . LEU A 1 331 ? 11.755 6.884 -14.985 1.00 89.69 331 LEU A O 1
ATOM 2664 N N . GLY A 1 332 ? 10.961 8.873 -14.380 1.00 88.50 332 GLY A N 1
ATOM 2665 C CA . GLY A 1 332 ? 9.570 8.482 -14.627 1.00 88.50 332 GLY A CA 1
ATOM 2666 C C . GLY A 1 332 ? 9.242 8.158 -16.085 1.00 88.50 332 GLY A C 1
ATOM 2667 O O . GLY A 1 332 ? 8.355 7.338 -16.319 1.00 88.50 332 GLY A O 1
ATOM 2668 N N . ALA A 1 333 ? 9.959 8.738 -17.055 1.00 85.88 333 ALA A N 1
ATOM 2669 C CA . ALA A 1 333 ? 9.765 8.394 -18.463 1.00 85.88 333 ALA A CA 1
ATOM 2670 C C . ALA A 1 333 ? 10.300 6.986 -18.771 1.00 85.88 333 ALA A C 1
ATOM 2672 O O . ALA A 1 333 ? 9.669 6.222 -19.504 1.00 85.88 333 ALA A O 1
ATOM 2673 N N . THR A 1 334 ? 11.436 6.631 -18.168 1.00 87.19 334 THR A N 1
ATOM 2674 C CA . THR A 1 334 ? 12.103 5.341 -18.379 1.00 87.19 334 THR A CA 1
ATOM 2675 C C . THR A 1 334 ? 11.531 4.218 -17.499 1.00 87.19 334 THR A C 1
ATOM 2677 O O . THR A 1 334 ? 11.381 3.078 -17.942 1.00 87.19 334 THR A O 1
ATOM 2680 N N . LEU A 1 335 ? 11.211 4.520 -16.240 1.00 88.31 335 LEU A N 1
ATOM 2681 C CA . LEU A 1 335 ? 10.774 3.591 -15.194 1.00 88.31 335 LEU A CA 1
ATOM 2682 C C . LEU A 1 335 ? 9.477 4.105 -14.538 1.00 88.31 335 LEU A C 1
ATOM 2684 O O . LEU A 1 335 ? 9.498 4.599 -13.405 1.00 88.31 335 LEU A O 1
ATOM 2688 N N . PRO A 1 336 ? 8.331 3.980 -15.230 1.00 90.75 336 PRO A N 1
ATOM 2689 C CA . PRO A 1 336 ? 7.065 4.502 -14.736 1.00 90.75 336 PRO A CA 1
ATOM 2690 C C . PRO A 1 336 ? 6.555 3.739 -13.504 1.00 90.75 336 PRO A C 1
ATOM 2692 O O . PRO A 1 336 ? 6.775 2.534 -13.345 1.00 90.75 336 PRO A O 1
ATOM 2695 N N . ILE A 1 337 ? 5.825 4.445 -12.639 1.00 91.50 337 ILE A N 1
ATOM 2696 C CA . ILE A 1 337 ? 5.149 3.875 -11.457 1.00 91.50 337 ILE A CA 1
ATOM 2697 C C . ILE A 1 337 ? 3.629 3.808 -11.631 1.00 91.50 337 ILE A C 1
ATOM 2699 O O . ILE A 1 337 ? 2.967 3.040 -10.929 1.00 91.50 337 ILE A O 1
ATOM 2703 N N . GLY A 1 338 ? 3.067 4.616 -12.536 1.00 93.88 338 GLY A N 1
ATOM 2704 C CA . GLY A 1 338 ? 1.628 4.751 -12.745 1.00 93.88 338 GLY A CA 1
ATOM 2705 C C . GLY A 1 338 ? 0.923 3.425 -13.051 1.00 93.88 338 GLY A C 1
ATOM 2706 O O . GLY A 1 338 ? -0.087 3.135 -12.402 1.00 93.88 338 GLY A O 1
ATOM 2707 N N . PRO A 1 339 ? 1.451 2.566 -13.949 1.00 94.88 339 PRO A N 1
ATOM 2708 C CA . PRO A 1 339 ? 0.812 1.292 -14.273 1.00 94.88 339 PRO A CA 1
ATOM 2709 C C . PRO A 1 339 ? 0.679 0.363 -13.058 1.00 94.88 339 PRO A C 1
ATOM 2711 O O . PRO A 1 339 ? -0.383 -0.217 -12.835 1.00 94.88 339 PRO A O 1
ATOM 2714 N N . ARG A 1 340 ? 1.715 0.287 -12.213 1.00 93.31 340 ARG A N 1
ATOM 2715 C CA . ARG A 1 340 ? 1.695 -0.495 -10.963 1.00 93.31 340 ARG A CA 1
ATOM 2716 C C . ARG A 1 340 ? 0.669 0.039 -9.973 1.00 93.31 340 ARG A C 1
ATOM 2718 O O . ARG A 1 340 ? -0.148 -0.729 -9.475 1.00 93.31 340 ARG A O 1
ATOM 2725 N N . LEU A 1 341 ? 0.667 1.356 -9.747 1.00 94.50 341 LEU A N 1
ATOM 2726 C CA . LEU A 1 341 ? -0.318 2.016 -8.885 1.00 94.50 341 LEU A CA 1
ATOM 2727 C C . LEU A 1 341 ? -1.747 1.718 -9.347 1.00 94.50 341 LEU A C 1
ATOM 2729 O O . LEU A 1 341 ? -2.610 1.404 -8.532 1.00 94.50 341 LEU A O 1
ATOM 2733 N N . ALA A 1 342 ? -1.997 1.782 -10.655 1.00 96.31 342 ALA A N 1
ATOM 2734 C CA . ALA A 1 342 ? -3.308 1.499 -11.218 1.00 96.31 342 ALA A CA 1
ATOM 2735 C C . ALA A 1 342 ? -3.738 0.040 -10.995 1.00 96.31 342 ALA A C 1
ATOM 2737 O O . ALA A 1 342 ? -4.880 -0.203 -10.604 1.00 96.31 342 ALA A O 1
ATOM 2738 N N . LEU A 1 343 ? -2.837 -0.927 -11.191 1.00 95.12 343 LEU A N 1
ATOM 2739 C CA . LEU A 1 343 ? -3.128 -2.338 -10.918 1.00 95.12 343 LEU A CA 1
ATOM 2740 C C . LEU A 1 343 ? -3.372 -2.600 -9.429 1.00 95.12 343 LEU A C 1
ATOM 2742 O O . LEU A 1 343 ? -4.300 -3.328 -9.094 1.00 95.12 343 LEU A O 1
ATOM 2746 N N . GLU A 1 344 ? -2.617 -1.965 -8.534 1.00 93.44 344 GLU A N 1
ATOM 2747 C CA . GLU A 1 344 ? -2.854 -2.063 -7.089 1.00 93.44 344 GLU A CA 1
ATOM 2748 C C . GLU A 1 344 ? -4.234 -1.517 -6.687 1.00 93.44 344 GLU A C 1
ATOM 2750 O O . GLU A 1 344 ? -4.901 -2.122 -5.852 1.00 93.44 344 GLU A O 1
ATOM 2755 N N . LEU A 1 345 ? -4.722 -0.437 -7.316 1.00 93.44 345 LEU A N 1
ATOM 2756 C CA . LEU A 1 345 ? -6.094 0.041 -7.084 1.00 93.44 345 LEU A CA 1
ATOM 2757 C C . LEU A 1 345 ? -7.161 -0.940 -7.584 1.00 93.44 345 LEU A C 1
ATOM 2759 O O . LEU A 1 345 ? -8.194 -1.106 -6.933 1.00 93.44 345 LEU A O 1
ATOM 2763 N N . ILE A 1 346 ? -6.930 -1.586 -8.732 1.00 92.00 346 ILE A N 1
ATOM 2764 C CA . ILE A 1 346 ? -7.823 -2.638 -9.237 1.00 92.00 346 ILE A CA 1
ATOM 2765 C C . ILE A 1 346 ? -7.848 -3.823 -8.267 1.00 92.00 346 ILE A C 1
ATOM 2767 O O . ILE A 1 346 ? -8.926 -4.343 -7.968 1.00 92.00 346 ILE A O 1
ATOM 2771 N N . ASP A 1 347 ? -6.687 -4.226 -7.749 1.00 89.94 347 ASP A N 1
ATOM 2772 C CA . ASP A 1 347 ? -6.576 -5.331 -6.795 1.00 89.94 347 ASP A CA 1
ATOM 2773 C C . ASP A 1 347 ? -7.274 -5.038 -5.460 1.00 89.94 347 ASP A C 1
ATOM 2775 O O . ASP A 1 347 ? -7.868 -5.936 -4.859 1.00 89.94 347 ASP A O 1
ATOM 2779 N N . ASP A 1 348 ? -7.275 -3.770 -5.039 1.00 88.19 348 ASP A N 1
ATOM 2780 C CA . ASP A 1 348 ? -7.976 -3.283 -3.844 1.00 88.19 348 ASP A CA 1
ATOM 2781 C C . ASP A 1 348 ? -9.516 -3.331 -3.975 1.00 88.19 348 ASP A C 1
ATOM 2783 O O . ASP A 1 348 ? -10.241 -3.157 -2.993 1.00 88.19 348 ASP A O 1
ATOM 2787 N N . GLY A 1 349 ? -10.035 -3.604 -5.182 1.00 83.75 349 GLY A N 1
ATOM 2788 C CA . GLY A 1 349 ? -11.469 -3.649 -5.489 1.00 83.75 349 GLY A CA 1
ATOM 2789 C C . GLY A 1 349 ? -12.074 -2.290 -5.854 1.00 83.75 349 GLY A C 1
ATOM 2790 O O . GLY A 1 349 ? -13.297 -2.162 -5.965 1.00 83.75 349 GLY A O 1
ATOM 2791 N N . MET A 1 350 ? -11.239 -1.271 -6.064 1.00 84.69 350 MET A N 1
ATOM 2792 C CA . MET A 1 350 ? -11.679 0.099 -6.314 1.00 84.69 350 MET A CA 1
ATOM 2793 C C . MET A 1 350 ? -12.374 0.256 -7.668 1.00 84.69 350 MET A C 1
ATOM 2795 O O . MET A 1 350 ? -12.051 -0.419 -8.645 1.00 84.69 350 MET A O 1
ATOM 2799 N N . ALA A 1 351 ? -13.345 1.172 -7.730 1.00 85.56 351 ALA A N 1
ATOM 2800 C CA . ALA A 1 351 ? -14.121 1.496 -8.930 1.00 85.56 351 ALA A CA 1
ATOM 2801 C C . ALA A 1 351 ? -14.847 0.303 -9.592 1.00 85.56 351 ALA A C 1
ATOM 2803 O O . ALA A 1 351 ? -15.379 0.458 -10.688 1.00 85.56 351 ALA A O 1
ATOM 2804 N N . ARG A 1 352 ? -14.933 -0.873 -8.949 1.00 82.69 352 ARG A N 1
ATOM 2805 C CA . ARG A 1 352 ? -15.521 -2.100 -9.523 1.00 82.69 352 ARG A CA 1
ATOM 2806 C C . ARG A 1 352 ? -16.935 -1.890 -10.077 1.00 82.69 352 ARG A C 1
ATOM 2808 O O . ARG A 1 352 ? -17.244 -2.390 -11.155 1.00 82.69 352 ARG A O 1
ATOM 2815 N N . SER A 1 353 ? -17.760 -1.120 -9.369 1.00 83.25 353 SER A N 1
ATOM 2816 C CA . SER A 1 353 ? -19.135 -0.765 -9.753 1.00 83.25 353 SER A CA 1
ATOM 2817 C C . SER A 1 353 ? -19.237 0.449 -10.690 1.00 83.25 353 SER A C 1
ATOM 2819 O O . SER A 1 353 ? -20.342 0.843 -11.057 1.00 83.25 353 SER A O 1
ATOM 2821 N N . LEU A 1 354 ? -18.111 1.048 -11.094 1.00 89.88 354 LEU A N 1
ATOM 2822 C CA . LEU A 1 354 ? -18.040 2.279 -11.881 1.00 89.88 354 LEU A CA 1
ATOM 2823 C C . LEU A 1 354 ? -17.233 2.061 -13.181 1.00 89.88 354 LEU A C 1
ATOM 2825 O O . LEU A 1 354 ? -16.057 2.438 -13.246 1.00 89.88 354 LEU A O 1
ATOM 2829 N N . PRO A 1 355 ? -17.846 1.506 -14.250 1.00 91.56 355 PRO A N 1
ATOM 2830 C CA . PRO A 1 355 ? -17.144 1.112 -15.478 1.00 91.56 355 PRO A CA 1
ATOM 2831 C C . PRO A 1 355 ? -16.285 2.216 -16.102 1.00 91.56 355 PRO A C 1
ATOM 2833 O O . PRO A 1 355 ? -15.148 1.960 -16.486 1.00 91.56 355 PRO A O 1
ATOM 2836 N N . ARG A 1 356 ? -16.778 3.465 -16.130 1.00 93.44 356 ARG A N 1
ATOM 2837 C CA . ARG A 1 356 ? -16.032 4.630 -16.646 1.00 93.44 356 ARG A CA 1
ATOM 2838 C C . ARG A 1 356 ? -14.650 4.763 -15.999 1.00 93.44 356 ARG A C 1
ATOM 2840 O O . ARG A 1 356 ? -13.663 4.971 -16.697 1.00 93.44 356 ARG A O 1
ATOM 2847 N N . TRP A 1 357 ? -14.590 4.672 -14.673 1.00 95.19 357 TRP A N 1
ATOM 2848 C CA . TRP A 1 357 ? -13.361 4.875 -13.909 1.00 95.19 357 TRP A CA 1
ATOM 2849 C C . TRP A 1 357 ? -12.504 3.612 -13.901 1.00 95.19 357 TRP A C 1
ATOM 2851 O O . TRP A 1 357 ? -11.313 3.682 -14.194 1.00 95.19 357 TRP A O 1
ATOM 2861 N N . ARG A 1 358 ? -13.126 2.447 -13.679 1.00 93.62 358 ARG A N 1
ATOM 2862 C CA . ARG A 1 358 ? -12.469 1.135 -13.746 1.00 93.62 358 ARG A CA 1
ATOM 2863 C C . ARG A 1 358 ? -11.723 0.936 -15.060 1.00 93.62 358 ARG A C 1
ATOM 2865 O O . ARG A 1 358 ? -10.576 0.508 -15.042 1.00 93.62 358 ARG A O 1
ATOM 2872 N N . ASN A 1 359 ? -12.357 1.251 -16.189 1.00 94.69 359 ASN A N 1
ATOM 2873 C CA . ASN A 1 359 ? -11.769 1.026 -17.507 1.00 94.69 359 ASN A CA 1
ATOM 2874 C C . ASN A 1 359 ? -10.572 1.955 -17.757 1.00 94.69 359 ASN A C 1
ATOM 2876 O O . ASN A 1 359 ? -9.581 1.509 -18.325 1.00 94.69 359 ASN A O 1
ATOM 2880 N N . ARG A 1 360 ? -10.611 3.210 -17.280 1.00 96.38 360 ARG A N 1
ATOM 2881 C CA . ARG A 1 360 ? -9.453 4.124 -17.340 1.00 96.38 360 ARG A CA 1
ATOM 2882 C C . ARG A 1 360 ? -8.284 3.618 -16.497 1.00 96.38 360 ARG A C 1
ATOM 2884 O O . ARG A 1 360 ? -7.162 3.559 -16.992 1.00 96.38 360 ARG A O 1
ATOM 2891 N N . ILE A 1 361 ? -8.554 3.205 -15.256 1.00 96.88 361 ILE A N 1
ATOM 2892 C CA . ILE A 1 361 ? -7.531 2.659 -14.352 1.00 96.88 361 ILE A CA 1
ATOM 2893 C C . ILE A 1 361 ? -6.919 1.389 -14.964 1.00 96.88 361 ILE A C 1
ATOM 2895 O O . ILE A 1 361 ? -5.702 1.296 -15.085 1.00 96.88 361 ILE A O 1
ATOM 2899 N N . ALA A 1 362 ? -7.742 0.445 -15.426 1.00 96.06 362 ALA A N 1
ATOM 2900 C CA . ALA A 1 362 ? -7.265 -0.793 -16.040 1.00 96.06 362 ALA A CA 1
ATOM 2901 C C . ALA A 1 362 ? -6.464 -0.544 -17.328 1.00 96.06 362 ALA A C 1
ATOM 2903 O O . ALA A 1 362 ? -5.397 -1.128 -17.502 1.00 96.06 362 ALA A O 1
ATOM 2904 N N . ALA A 1 363 ? -6.919 0.364 -18.198 1.00 96.06 363 ALA A N 1
ATOM 2905 C CA . ALA A 1 363 ? -6.186 0.743 -19.405 1.00 96.06 363 ALA A CA 1
ATOM 2906 C C . ALA A 1 363 ? -4.812 1.351 -19.083 1.00 96.06 363 ALA A C 1
ATOM 2908 O O . ALA A 1 363 ? -3.836 1.083 -19.784 1.00 96.06 363 ALA A O 1
ATOM 2909 N N . HIS A 1 364 ? -4.710 2.143 -18.011 1.00 97.00 364 HIS A N 1
ATOM 2910 C CA . HIS A 1 364 ? -3.422 2.644 -17.538 1.00 97.00 364 HIS A CA 1
ATOM 2911 C C . HIS A 1 364 ? -2.552 1.520 -16.948 1.00 97.00 364 HIS A C 1
ATOM 2913 O O . HIS A 1 364 ? -1.364 1.450 -17.254 1.00 97.00 364 HIS A O 1
ATOM 2919 N N . GLY A 1 365 ? -3.140 0.603 -16.174 1.00 96.56 365 GLY A N 1
ATOM 2920 C CA . GLY A 1 365 ? -2.450 -0.554 -15.592 1.00 96.56 365 GLY A CA 1
ATOM 2921 C C . GLY A 1 365 ? -1.881 -1.529 -16.626 1.00 96.56 365 GLY A C 1
ATOM 2922 O O . GLY A 1 365 ? -0.760 -2.009 -16.474 1.00 96.56 365 GLY A O 1
ATOM 2923 N N . LEU A 1 366 ? -2.594 -1.761 -17.734 1.00 96.44 366 LEU A N 1
ATOM 2924 C CA . LEU A 1 366 ? -2.143 -2.621 -18.838 1.00 96.44 366 LEU A CA 1
ATOM 2925 C C . LEU A 1 366 ? -0.861 -2.122 -19.520 1.00 96.44 366 LEU A C 1
ATOM 2927 O O . LEU A 1 366 ? -0.175 -2.909 -20.170 1.00 96.44 366 LEU A O 1
ATOM 2931 N N . ARG A 1 367 ? -0.477 -0.850 -19.329 1.00 94.69 367 ARG A N 1
ATOM 2932 C CA . ARG A 1 367 ? 0.812 -0.330 -19.810 1.00 94.69 367 ARG A CA 1
ATOM 2933 C C . ARG A 1 367 ? 2.012 -1.034 -19.175 1.00 94.69 367 ARG A C 1
ATOM 2935 O O . ARG A 1 367 ? 3.077 -0.992 -19.783 1.00 94.69 367 ARG A O 1
ATOM 2942 N N . LEU A 1 368 ? 1.829 -1.731 -18.046 1.00 93.88 368 LEU A N 1
ATOM 2943 C CA . LEU A 1 368 ? 2.842 -2.609 -17.452 1.00 93.88 368 LEU A CA 1
ATOM 2944 C C . LEU A 1 368 ? 3.386 -3.619 -18.475 1.00 93.88 368 LEU A C 1
ATOM 2946 O O . LEU A 1 368 ? 4.566 -3.950 -18.442 1.00 93.88 368 LEU A O 1
ATOM 2950 N N . LEU A 1 369 ? 2.551 -4.077 -19.416 1.00 93.38 369 LEU A N 1
ATOM 2951 C CA . LEU A 1 369 ? 2.972 -5.017 -20.455 1.00 93.38 369 LEU A CA 1
ATOM 2952 C C . LEU A 1 369 ? 4.046 -4.444 -21.385 1.00 93.38 369 LEU A C 1
ATOM 2954 O O . LEU A 1 369 ? 4.726 -5.226 -22.029 1.00 93.38 369 LEU A O 1
ATOM 2958 N N . ASN A 1 370 ? 4.226 -3.120 -21.449 1.00 89.19 370 ASN A N 1
ATOM 2959 C CA . ASN A 1 370 ? 5.260 -2.470 -22.263 1.00 89.19 370 ASN A CA 1
ATOM 2960 C C . ASN A 1 370 ? 6.610 -2.334 -21.544 1.00 89.19 370 ASN A C 1
ATOM 2962 O O . ASN A 1 370 ? 7.593 -1.894 -22.141 1.00 89.19 370 ASN A O 1
ATOM 2966 N N . GLU A 1 371 ? 6.659 -2.680 -20.263 1.00 87.69 371 GLU A N 1
ATOM 2967 C CA . GLU A 1 371 ? 7.840 -2.566 -19.421 1.00 87.69 371 GLU A CA 1
ATOM 2968 C C . GLU A 1 371 ? 8.624 -3.882 -19.392 1.00 87.69 371 GLU A C 1
ATOM 2970 O O . GLU A 1 371 ? 8.042 -4.934 -19.647 1.00 87.69 371 GLU A O 1
ATOM 2975 N N . PRO A 1 372 ? 9.932 -3.872 -19.082 1.00 85.31 372 PRO A N 1
ATOM 2976 C CA . PRO A 1 372 ? 10.691 -5.107 -18.904 1.00 85.31 372 PRO A CA 1
ATOM 2977 C C . PRO A 1 372 ? 10.171 -5.912 -17.707 1.00 85.31 372 PRO A C 1
ATOM 2979 O O . PRO A 1 372 ? 9.755 -5.346 -16.692 1.00 85.31 372 PRO A O 1
ATOM 2982 N N . VAL A 1 373 ? 10.251 -7.240 -17.822 1.00 86.25 373 VAL A N 1
ATOM 2983 C CA . VAL A 1 373 ? 9.947 -8.166 -16.725 1.00 86.25 373 VAL A CA 1
ATOM 2984 C C . VAL A 1 373 ? 10.884 -7.891 -15.548 1.00 86.25 373 VAL A C 1
ATOM 2986 O O . VAL A 1 373 ? 12.107 -7.968 -15.683 1.00 86.25 373 VAL A O 1
ATOM 2989 N N . SER A 1 374 ? 10.290 -7.598 -14.398 1.00 82.56 374 SER A N 1
ATOM 2990 C CA . SER A 1 374 ? 10.953 -7.417 -13.105 1.00 82.56 374 SER A CA 1
ATOM 2991 C C . SER A 1 374 ? 10.524 -8.502 -12.122 1.00 82.56 374 SER A C 1
ATOM 2993 O O . SER A 1 374 ? 9.550 -9.216 -12.367 1.00 82.56 374 SER A O 1
ATOM 2995 N N . ASP A 1 375 ? 11.231 -8.623 -11.001 1.00 79.62 375 ASP A N 1
ATOM 2996 C CA . ASP A 1 375 ? 10.957 -9.677 -10.013 1.00 79.62 375 ASP A CA 1
ATOM 2997 C C . ASP A 1 375 ? 9.555 -9.576 -9.374 1.00 79.62 375 ASP A C 1
ATOM 2999 O O . ASP A 1 375 ? 8.964 -10.577 -8.977 1.00 79.62 375 ASP A O 1
ATOM 3003 N N . ASP A 1 376 ? 8.966 -8.379 -9.354 1.00 82.50 376 ASP A N 1
ATOM 3004 C CA . ASP A 1 376 ? 7.594 -8.127 -8.896 1.00 82.50 376 ASP A CA 1
ATOM 3005 C C . ASP A 1 376 ? 6.510 -8.478 -9.941 1.00 82.50 376 ASP A C 1
ATOM 3007 O O . ASP A 1 376 ? 5.315 -8.402 -9.646 1.00 82.50 376 ASP A O 1
ATOM 3011 N N . PHE A 1 377 ? 6.878 -8.875 -11.166 1.00 89.38 377 PHE A N 1
ATOM 3012 C CA . PHE A 1 377 ? 5.918 -9.065 -12.257 1.00 89.38 377 PHE A CA 1
ATOM 3013 C C . PHE A 1 377 ? 4.885 -10.157 -11.958 1.00 89.38 377 PHE A C 1
ATOM 3015 O O . PHE A 1 377 ? 3.717 -10.004 -12.316 1.00 89.38 377 PHE A O 1
ATOM 3022 N N . GLY A 1 378 ? 5.278 -11.228 -11.261 1.00 90.19 378 GLY A N 1
ATOM 3023 C CA . GLY A 1 378 ? 4.362 -12.303 -10.864 1.00 90.19 378 GLY A CA 1
ATOM 3024 C C . GLY A 1 378 ? 3.174 -11.795 -10.039 1.00 90.19 378 GLY A C 1
ATOM 3025 O O . GLY A 1 378 ? 2.034 -12.195 -10.283 1.00 90.19 378 GLY A O 1
ATOM 3026 N N . PHE A 1 379 ? 3.409 -10.837 -9.135 1.00 88.50 379 PHE A N 1
ATOM 3027 C CA . PHE A 1 379 ? 2.356 -10.202 -8.340 1.00 88.50 379 PHE A CA 1
ATOM 3028 C C . PHE A 1 379 ? 1.335 -9.477 -9.229 1.00 88.50 379 PHE A C 1
ATOM 3030 O O . PHE A 1 379 ? 0.131 -9.712 -9.117 1.00 88.50 379 PHE A O 1
ATOM 3037 N N . TYR A 1 380 ? 1.795 -8.655 -10.173 1.00 93.50 380 TYR A N 1
ATOM 3038 C CA . TYR A 1 380 ? 0.899 -7.944 -11.090 1.00 93.50 380 TYR A CA 1
ATOM 3039 C C . TYR A 1 380 ? 0.234 -8.870 -12.111 1.00 93.50 380 TYR A C 1
ATOM 3041 O O . TYR A 1 380 ? -0.908 -8.631 -12.511 1.00 93.50 380 TYR A O 1
ATOM 3049 N N . ALA A 1 381 ? 0.899 -9.960 -12.495 1.00 95.00 381 ALA A N 1
ATOM 3050 C CA . ALA A 1 381 ? 0.311 -10.976 -13.352 1.00 95.00 381 ALA A CA 1
ATOM 3051 C C . ALA A 1 381 ? -0.890 -11.659 -12.670 1.00 95.00 381 ALA A C 1
ATOM 3053 O O . ALA A 1 381 ? -1.930 -11.852 -13.309 1.00 95.00 381 ALA A O 1
ATOM 3054 N N . ARG A 1 382 ? -0.808 -11.935 -11.356 1.00 93.38 382 ARG A N 1
ATOM 3055 C CA . ARG A 1 382 ? -1.961 -12.391 -10.556 1.00 93.38 382 ARG A CA 1
ATOM 3056 C C . ARG A 1 382 ? -3.108 -11.379 -10.598 1.00 93.38 382 ARG A C 1
ATOM 3058 O O . ARG A 1 382 ? -4.251 -11.779 -10.815 1.00 93.38 382 ARG A O 1
ATOM 3065 N N . ILE A 1 383 ? -2.817 -10.082 -10.441 1.00 93.62 383 ILE A N 1
ATOM 3066 C CA . ILE A 1 383 ? -3.831 -9.010 -10.485 1.00 93.62 383 ILE A CA 1
ATOM 3067 C C . ILE A 1 383 ? -4.546 -8.992 -11.838 1.00 93.62 383 ILE A C 1
ATOM 3069 O O . ILE A 1 383 ? -5.774 -9.036 -11.880 1.00 93.62 383 ILE A O 1
ATOM 3073 N N . LEU A 1 384 ? -3.797 -8.968 -12.944 1.00 95.94 384 LEU A N 1
ATOM 3074 C CA . LEU A 1 384 ? -4.363 -8.970 -14.297 1.00 95.94 384 LEU A CA 1
ATOM 3075 C C . LEU A 1 384 ? -5.219 -10.214 -14.555 1.00 95.94 384 LEU A C 1
ATOM 3077 O O . LEU A 1 384 ? -6.294 -10.115 -15.145 1.00 95.94 384 LEU A O 1
ATOM 3081 N N . THR A 1 385 ? -4.775 -11.373 -14.069 1.00 95.38 385 THR A N 1
ATOM 3082 C CA . THR A 1 385 ? -5.510 -12.634 -14.211 1.00 95.38 385 THR A CA 1
ATOM 3083 C C . THR A 1 385 ? -6.818 -12.613 -13.408 1.00 95.38 385 THR A C 1
ATOM 3085 O O . THR A 1 385 ? -7.866 -12.987 -13.936 1.00 95.38 385 THR A O 1
ATOM 3088 N N . ARG A 1 386 ? -6.805 -12.110 -12.164 1.00 91.69 386 ARG A N 1
ATOM 3089 C CA . ARG A 1 386 ? -8.028 -11.907 -11.362 1.00 91.69 386 ARG A CA 1
ATOM 3090 C C . ARG A 1 386 ? -8.967 -10.884 -11.990 1.00 91.69 386 ARG A C 1
ATOM 3092 O O . ARG A 1 386 ? -10.175 -11.098 -12.008 1.00 91.69 386 ARG A O 1
ATOM 3099 N N . TYR A 1 387 ? -8.421 -9.788 -12.513 1.00 93.44 387 TYR A N 1
ATOM 3100 C CA . TYR A 1 387 ? -9.200 -8.764 -13.198 1.00 93.44 387 TYR A CA 1
ATOM 3101 C C . TYR A 1 387 ? -9.910 -9.351 -14.421 1.00 93.44 387 TYR A C 1
ATOM 3103 O O . TYR A 1 387 ? -11.123 -9.199 -14.534 1.00 93.44 387 TYR A O 1
ATOM 3111 N N . ALA A 1 388 ? -9.201 -10.107 -15.266 1.00 94.88 388 ALA A N 1
ATOM 3112 C CA . ALA A 1 388 ? -9.791 -10.814 -16.404 1.00 94.88 388 ALA A CA 1
ATOM 3113 C C . ALA A 1 388 ? -10.887 -11.810 -15.987 1.00 94.88 388 ALA A C 1
ATOM 3115 O O . ALA A 1 388 ? -11.874 -11.979 -16.699 1.00 94.88 388 ALA A O 1
ATOM 3116 N N . ALA A 1 389 ? -10.739 -12.455 -14.827 1.00 91.81 389 ALA A N 1
ATOM 3117 C CA . ALA A 1 389 ? -11.725 -13.398 -14.308 1.00 91.81 389 ALA A CA 1
ATOM 3118 C C . ALA A 1 389 ? -13.008 -12.731 -13.779 1.00 91.81 389 ALA A C 1
ATOM 3120 O O . ALA A 1 389 ? -14.007 -13.426 -13.614 1.00 91.81 389 ALA A O 1
ATOM 3121 N N . ALA A 1 390 ? -13.002 -11.415 -13.536 1.00 88.62 390 ALA A N 1
ATOM 3122 C CA . ALA A 1 390 ? -14.135 -10.696 -12.949 1.00 88.62 390 ALA A CA 1
ATOM 3123 C C . ALA A 1 390 ? -15.313 -10.472 -13.917 1.00 88.62 390 ALA A C 1
ATOM 3125 O O . ALA A 1 390 ? -16.400 -10.106 -13.474 1.00 88.62 390 ALA A O 1
ATOM 3126 N N . GLY A 1 391 ? -15.117 -10.660 -15.225 1.00 89.75 391 GLY A N 1
ATOM 3127 C CA . GLY A 1 391 ? -16.183 -10.524 -16.214 1.00 89.75 391 GLY A CA 1
ATOM 3128 C C . GLY A 1 391 ? -15.679 -10.493 -17.655 1.00 89.75 391 GLY A C 1
ATOM 3129 O O . GLY A 1 391 ? -14.484 -10.388 -17.923 1.00 89.75 391 GLY A O 1
ATOM 3130 N N . GLU A 1 392 ? -16.606 -10.602 -18.607 1.00 92.12 392 GLU A N 1
ATOM 3131 C CA . GLU A 1 392 ? -16.281 -10.722 -20.036 1.00 92.12 392 GLU A CA 1
ATOM 3132 C C . GLU A 1 392 ? -15.608 -9.467 -20.605 1.00 92.12 392 GLU A C 1
ATOM 3134 O O . GLU A 1 392 ? -14.590 -9.576 -21.279 1.00 92.12 392 GLU A O 1
ATOM 3139 N N . GLU A 1 393 ? -16.098 -8.279 -20.250 1.00 93.19 393 GLU A N 1
ATOM 3140 C CA . GLU A 1 393 ? -15.483 -7.006 -20.652 1.00 93.19 393 GLU A CA 1
ATOM 3141 C C . GLU A 1 393 ? -14.041 -6.879 -20.122 1.00 93.19 393 GLU A C 1
ATOM 3143 O O . GLU A 1 393 ? -13.154 -6.379 -20.812 1.00 93.19 393 GLU A O 1
ATOM 3148 N N . GLN A 1 394 ? -13.780 -7.356 -18.899 1.00 94.50 394 GLN A N 1
ATOM 3149 C CA . GLN A 1 394 ? -12.440 -7.322 -18.306 1.00 94.50 394 GLN A CA 1
ATOM 3150 C C . GLN A 1 394 ? -11.516 -8.325 -18.997 1.00 94.50 394 GLN A C 1
ATOM 3152 O O . GLN A 1 394 ? -10.358 -8.010 -19.272 1.00 94.50 394 GLN A O 1
ATOM 3157 N N . TYR A 1 395 ? -12.031 -9.518 -19.299 1.00 96.31 395 TYR A N 1
ATOM 3158 C CA . TYR A 1 395 ? -11.315 -10.524 -20.073 1.00 96.31 395 TYR A CA 1
ATOM 3159 C C . TYR A 1 395 ? -10.904 -9.975 -21.444 1.00 96.31 395 TYR A C 1
ATOM 3161 O O . TYR A 1 395 ? -9.737 -10.083 -21.816 1.00 96.31 395 TYR A O 1
ATOM 3169 N N . GLU A 1 396 ? -11.829 -9.345 -22.172 1.00 96.06 396 GLU A N 1
ATOM 3170 C CA . GLU A 1 396 ? -11.551 -8.735 -23.476 1.00 96.06 396 GLU A CA 1
ATOM 3171 C C . GLU A 1 396 ? -10.499 -7.628 -23.383 1.00 96.06 396 GLU A C 1
ATOM 3173 O O . GLU A 1 396 ? -9.558 -7.630 -24.174 1.00 96.06 396 GLU A O 1
ATOM 3178 N N . ALA A 1 397 ? -10.584 -6.750 -22.379 1.00 96.00 397 ALA A N 1
ATOM 3179 C CA . ALA A 1 397 ? -9.600 -5.689 -22.173 1.00 96.00 397 ALA A CA 1
ATOM 3180 C C . ALA A 1 397 ? -8.177 -6.235 -21.946 1.00 96.00 397 ALA A C 1
ATOM 3182 O O . ALA A 1 397 ? -7.217 -5.728 -22.530 1.00 96.00 397 ALA A O 1
ATOM 3183 N N . VAL A 1 398 ? -8.027 -7.287 -21.129 1.00 97.19 398 VAL A N 1
ATOM 3184 C CA . VAL A 1 398 ? -6.720 -7.927 -20.893 1.00 97.19 398 VAL A CA 1
ATOM 3185 C C . VAL A 1 398 ? -6.229 -8.644 -22.147 1.00 97.19 398 VAL A C 1
ATOM 3187 O O . VAL A 1 398 ? -5.056 -8.517 -22.495 1.00 97.19 398 VAL A O 1
ATOM 3190 N N . VAL A 1 399 ? -7.108 -9.359 -22.857 1.00 96.88 399 VAL A N 1
ATOM 3191 C CA . VAL A 1 399 ? -6.757 -10.002 -24.130 1.00 96.88 399 VAL A CA 1
ATOM 3192 C C . VAL A 1 399 ? -6.276 -8.964 -25.134 1.00 96.88 399 VAL A C 1
ATOM 3194 O O . VAL A 1 399 ? -5.217 -9.157 -25.717 1.00 96.88 399 VAL A O 1
ATOM 3197 N N . ASP A 1 400 ? -6.996 -7.864 -25.326 1.00 95.25 400 ASP A N 1
ATOM 3198 C CA . ASP A 1 400 ? -6.606 -6.824 -26.277 1.00 95.25 400 ASP A CA 1
ATOM 3199 C C . ASP A 1 400 ? -5.270 -6.173 -25.913 1.00 95.25 400 ASP A C 1
ATOM 3201 O O . ASP A 1 400 ? -4.412 -6.047 -26.788 1.00 95.25 400 ASP A O 1
ATOM 3205 N N . GLY A 1 401 ? -5.040 -5.879 -24.628 1.00 95.38 401 GLY A N 1
ATOM 3206 C CA . GLY A 1 401 ? -3.737 -5.417 -24.147 1.00 95.38 401 GLY A CA 1
ATOM 3207 C C . GLY A 1 401 ? -2.606 -6.410 -24.445 1.00 95.38 401 GLY A C 1
ATOM 3208 O O . GLY A 1 401 ? -1.532 -6.006 -24.889 1.00 95.38 401 GLY A O 1
ATOM 3209 N N . LEU A 1 402 ? -2.852 -7.716 -24.282 1.00 96.00 402 LEU A N 1
ATOM 3210 C CA . LEU A 1 402 ? -1.890 -8.761 -24.648 1.00 96.00 402 LEU A CA 1
ATOM 3211 C C . LEU A 1 402 ? -1.653 -8.824 -26.155 1.00 96.00 402 LEU A C 1
ATOM 3213 O O . LEU A 1 402 ? -0.507 -8.947 -26.576 1.00 96.00 402 LEU A O 1
ATOM 3217 N N . ARG A 1 403 ? -2.701 -8.736 -26.981 1.00 95.06 403 ARG A N 1
ATOM 3218 C CA . ARG A 1 403 ? -2.554 -8.770 -28.444 1.00 95.06 403 ARG A CA 1
ATOM 3219 C C . ARG A 1 403 ? -1.735 -7.588 -28.957 1.00 95.06 403 ARG A C 1
ATOM 3221 O O . ARG A 1 403 ? -0.933 -7.773 -29.873 1.00 95.06 403 ARG A O 1
ATOM 3228 N N . ASP A 1 404 ? -1.939 -6.410 -28.371 1.00 92.56 404 ASP A N 1
ATOM 3229 C CA . ASP A 1 404 ? -1.173 -5.203 -28.680 1.00 92.56 404 ASP A CA 1
ATOM 3230 C C . ASP A 1 404 ? 0.290 -5.350 -28.252 1.00 92.56 404 ASP A C 1
ATOM 3232 O O . ASP A 1 404 ? 1.189 -5.122 -29.059 1.00 92.56 404 ASP A O 1
ATOM 3236 N N . ALA A 1 405 ? 0.543 -5.815 -27.025 1.00 92.94 405 ALA A N 1
ATOM 3237 C CA . ALA A 1 405 ? 1.900 -6.016 -26.523 1.00 92.94 405 ALA A CA 1
ATOM 3238 C C . ALA A 1 405 ? 2.666 -7.112 -27.292 1.00 92.94 405 ALA A C 1
ATOM 3240 O O . ALA A 1 405 ? 3.834 -6.928 -27.628 1.00 92.94 405 ALA A O 1
ATOM 3241 N N . LEU A 1 406 ? 2.009 -8.221 -27.654 1.00 92.88 406 LEU A N 1
ATOM 3242 C CA . LEU A 1 406 ? 2.588 -9.292 -28.479 1.00 92.88 406 LEU A CA 1
ATOM 3243 C C . LEU A 1 406 ? 2.917 -8.831 -29.904 1.00 92.88 406 LEU A C 1
ATOM 3245 O O . LEU A 1 406 ? 3.882 -9.323 -30.487 1.00 92.88 406 LEU A O 1
ATOM 3249 N N . GLY A 1 407 ? 2.112 -7.920 -30.464 1.00 88.12 407 GLY A N 1
ATOM 3250 C CA . GLY A 1 407 ? 2.361 -7.294 -31.766 1.00 88.12 407 GLY A CA 1
ATOM 3251 C C . GLY A 1 407 ? 3.427 -6.191 -31.733 1.00 88.12 407 GLY A C 1
ATOM 3252 O O . GLY A 1 407 ? 3.844 -5.721 -32.791 1.00 88.12 407 GLY A O 1
ATOM 3253 N N . GLY A 1 408 ? 3.858 -5.771 -30.539 1.00 84.44 408 GLY A N 1
ATOM 3254 C CA . GLY A 1 408 ? 4.903 -4.774 -30.327 1.00 84.44 408 GLY A CA 1
ATOM 3255 C C . GLY A 1 408 ? 6.329 -5.316 -30.490 1.00 84.44 408 GLY A C 1
ATOM 3256 O O . GLY A 1 408 ? 6.559 -6.463 -30.870 1.00 84.44 408 GLY A O 1
ATOM 3257 N N . VAL A 1 409 ? 7.318 -4.469 -30.186 1.00 77.50 409 VAL A N 1
ATOM 3258 C CA . VAL A 1 409 ? 8.756 -4.795 -30.249 1.00 77.50 409 VAL A CA 1
ATOM 3259 C C . VAL A 1 409 ? 9.428 -4.672 -28.877 1.00 77.50 409 VAL A C 1
ATOM 3261 O O . VAL A 1 409 ? 8.954 -3.944 -27.999 1.00 77.50 409 VAL A O 1
ATOM 3264 N N . GLY A 1 410 ? 10.549 -5.377 -28.693 1.00 81.31 410 GLY A N 1
ATOM 3265 C CA . GLY A 1 410 ? 11.376 -5.307 -27.483 1.00 81.31 410 GLY A CA 1
ATOM 3266 C C . GLY A 1 410 ? 10.645 -5.795 -26.229 1.00 81.31 410 GLY A C 1
ATOM 3267 O O . GLY A 1 410 ? 10.097 -6.899 -26.212 1.00 81.31 410 GLY A O 1
ATOM 3268 N N . ASN A 1 411 ? 10.633 -4.956 -25.188 1.00 84.44 411 ASN A N 1
ATOM 3269 C CA . ASN A 1 411 ? 10.065 -5.272 -23.871 1.00 84.44 411 ASN A CA 1
ATOM 3270 C C . ASN A 1 411 ? 8.597 -5.711 -23.944 1.00 84.44 411 ASN A C 1
ATOM 3272 O O . ASN A 1 411 ? 8.233 -6.693 -23.310 1.00 84.44 411 ASN A O 1
ATOM 3276 N N . SER A 1 412 ? 7.783 -5.039 -24.766 1.00 88.38 412 SER A N 1
ATOM 3277 C CA . SER A 1 412 ? 6.343 -5.316 -24.872 1.00 88.38 412 SER A CA 1
ATOM 3278 C C . SER A 1 412 ? 6.024 -6.774 -25.224 1.00 88.38 412 SER A C 1
ATOM 3280 O O . SER A 1 412 ? 5.275 -7.458 -24.523 1.00 88.38 412 SER A O 1
ATOM 3282 N N . CYS A 1 413 ? 6.676 -7.284 -26.268 1.00 90.06 413 CYS A N 1
ATOM 3283 C CA . CYS A 1 413 ? 6.500 -8.654 -26.729 1.00 90.06 413 CYS A CA 1
ATOM 3284 C C . CYS A 1 413 ? 7.054 -9.666 -25.712 1.00 90.06 413 CYS A C 1
ATOM 3286 O O . CYS A 1 413 ? 6.384 -10.647 -25.386 1.00 90.06 413 CYS A O 1
ATOM 3288 N N . LEU A 1 414 ? 8.246 -9.411 -25.155 1.00 90.44 414 LEU A N 1
ATOM 3289 C CA . LEU A 1 414 ? 8.883 -10.297 -24.170 1.00 90.44 414 LEU A CA 1
ATOM 3290 C C . LEU A 1 414 ? 8.058 -10.425 -22.884 1.00 90.44 414 LEU A C 1
ATOM 3292 O O . LEU A 1 414 ? 7.858 -11.532 -22.381 1.00 90.44 414 LEU A O 1
ATOM 3296 N N . THR A 1 415 ? 7.550 -9.309 -22.371 1.00 92.00 415 THR A N 1
ATOM 3297 C CA . THR A 1 415 ? 6.748 -9.267 -21.147 1.00 92.00 415 THR A CA 1
ATOM 3298 C C . THR A 1 415 ? 5.388 -9.921 -21.349 1.00 92.00 415 THR A C 1
ATOM 3300 O O . THR A 1 415 ? 4.960 -10.710 -20.505 1.00 92.00 415 THR A O 1
ATOM 3303 N N . ALA A 1 416 ? 4.737 -9.704 -22.496 1.00 94.88 416 ALA A N 1
ATOM 3304 C CA . ALA A 1 416 ? 3.495 -10.397 -22.825 1.00 94.88 416 ALA A CA 1
ATOM 3305 C C . ALA A 1 416 ? 3.690 -11.919 -22.965 1.00 94.88 416 ALA A C 1
ATOM 3307 O O . ALA A 1 416 ? 2.898 -12.692 -22.429 1.00 94.88 416 ALA A O 1
ATOM 3308 N N . GLN A 1 417 ? 4.773 -12.374 -23.606 1.00 95.12 417 GLN A N 1
ATOM 3309 C CA . GLN A 1 417 ? 5.112 -13.802 -23.674 1.00 95.12 417 GLN A CA 1
ATOM 3310 C C . GLN A 1 417 ? 5.410 -14.393 -22.293 1.00 95.12 417 GLN A C 1
ATOM 3312 O O . GLN A 1 417 ? 5.041 -15.534 -22.010 1.00 95.12 417 GLN A O 1
ATOM 3317 N N . HIS A 1 418 ? 6.083 -13.638 -21.423 1.00 95.62 418 HIS A N 1
ATOM 3318 C CA . HIS A 1 418 ? 6.323 -14.061 -20.050 1.00 95.62 418 HIS A CA 1
ATOM 3319 C C . HIS A 1 418 ? 5.005 -14.193 -19.272 1.00 95.62 418 HIS A C 1
ATOM 3321 O O . HIS A 1 418 ? 4.782 -15.223 -18.641 1.00 95.62 418 HIS A O 1
ATOM 3327 N N . PHE A 1 419 ? 4.083 -13.234 -19.411 1.00 96.75 419 PHE A N 1
ATOM 3328 C CA . PHE A 1 419 ? 2.732 -13.336 -18.855 1.00 96.75 419 PHE A CA 1
ATOM 3329 C C . PHE A 1 419 ? 2.004 -14.599 -19.335 1.00 96.75 419 PHE A C 1
ATOM 3331 O O . PHE A 1 419 ? 1.490 -15.354 -18.513 1.00 96.75 419 PHE A O 1
ATOM 3338 N N . GLN A 1 420 ? 2.018 -14.891 -20.643 1.00 97.06 420 GLN A N 1
ATOM 3339 C CA . GLN A 1 420 ? 1.381 -16.095 -21.196 1.00 97.06 420 GLN A CA 1
ATOM 3340 C C . GLN A 1 420 ? 1.914 -17.395 -20.576 1.00 97.06 420 GLN A C 1
ATOM 3342 O O . GLN A 1 420 ? 1.137 -18.328 -20.372 1.00 97.06 420 GLN A O 1
ATOM 3347 N N . LYS A 1 421 ? 3.212 -17.455 -20.247 1.00 97.19 421 LYS A N 1
ATOM 3348 C CA . LYS A 1 421 ? 3.827 -18.617 -19.585 1.00 97.19 421 LYS A CA 1
ATOM 3349 C C . LYS A 1 421 ? 3.356 -18.796 -18.142 1.00 97.19 421 LYS A C 1
ATOM 3351 O O . LYS A 1 421 ? 3.244 -19.934 -17.707 1.00 97.19 421 LYS A O 1
ATOM 3356 N N . LEU A 1 422 ? 3.071 -17.706 -17.427 1.00 96.25 422 LEU A N 1
ATOM 3357 C CA . LEU A 1 422 ? 2.610 -17.747 -16.034 1.00 96.25 422 LEU A CA 1
ATOM 3358 C C . LEU A 1 422 ? 1.128 -18.129 -15.909 1.00 96.25 422 LEU A C 1
ATOM 3360 O O . LEU A 1 422 ? 0.733 -18.754 -14.929 1.00 96.25 422 LEU A O 1
ATOM 3364 N N . VAL A 1 423 ? 0.294 -17.777 -16.895 1.00 96.69 423 VAL A N 1
ATOM 3365 C CA . VAL A 1 423 ? -1.171 -17.959 -16.840 1.00 96.69 423 VAL A CA 1
ATOM 3366 C C . VAL A 1 423 ? -1.620 -19.366 -16.398 1.00 96.69 423 VAL A C 1
ATOM 3368 O O . VAL A 1 423 ? -2.507 -19.435 -15.550 1.00 96.69 423 VAL A O 1
ATOM 3371 N N . PRO A 1 424 ? -1.091 -20.495 -16.919 1.00 95.81 424 PRO A N 1
ATOM 3372 C CA . PRO A 1 424 ? -1.559 -21.826 -16.517 1.00 95.81 424 PRO A CA 1
ATOM 3373 C C . PRO A 1 424 ? -1.400 -22.110 -15.017 1.00 95.81 424 PRO A C 1
ATOM 3375 O O . PRO A 1 424 ? -2.321 -22.657 -14.397 1.00 95.81 424 PRO A O 1
ATOM 3378 N N . ASP A 1 425 ? -0.266 -21.700 -14.450 1.00 94.38 425 ASP A N 1
ATOM 3379 C CA . ASP A 1 425 ? 0.045 -21.871 -13.033 1.00 94.38 425 ASP A CA 1
ATOM 3380 C C . ASP A 1 425 ? -0.827 -20.934 -12.198 1.00 94.38 425 ASP A C 1
ATOM 3382 O O . ASP A 1 425 ? -1.503 -21.392 -11.279 1.00 94.38 425 ASP A O 1
ATOM 3386 N N . LEU A 1 426 ? -0.950 -19.667 -12.612 1.00 93.75 426 LEU A N 1
ATOM 3387 C CA . LEU A 1 426 ? -1.803 -18.677 -11.948 1.00 93.75 426 LEU A CA 1
ATOM 3388 C C . LEU A 1 426 ? -3.280 -19.087 -11.918 1.00 93.75 426 LEU A C 1
ATOM 3390 O O . LEU A 1 426 ? -3.958 -18.884 -10.918 1.00 93.75 426 LEU A O 1
ATOM 3394 N N . VAL A 1 427 ? -3.807 -19.679 -12.994 1.00 93.69 427 VAL A N 1
ATOM 3395 C CA . VAL A 1 427 ? -5.199 -20.166 -13.023 1.00 93.69 427 VAL A CA 1
ATOM 3396 C C . VAL A 1 427 ? -5.422 -21.265 -11.986 1.00 93.69 427 VAL A C 1
ATOM 3398 O O . VAL A 1 427 ? -6.484 -21.317 -11.366 1.00 93.69 427 VAL A O 1
ATOM 3401 N N . THR A 1 428 ? -4.426 -22.130 -11.802 1.00 91.25 428 THR A N 1
ATOM 3402 C CA . THR A 1 428 ? -4.479 -23.228 -10.833 1.00 91.25 428 THR A CA 1
ATOM 3403 C C . THR A 1 428 ? -4.320 -22.699 -9.408 1.00 91.25 428 THR A C 1
ATOM 3405 O O . THR A 1 428 ? -5.133 -23.031 -8.551 1.00 91.25 428 THR A O 1
ATOM 3408 N N . GLU A 1 429 ? -3.331 -21.832 -9.179 1.00 88.56 429 GLU A N 1
ATOM 3409 C CA . GLU A 1 429 ? -3.047 -21.166 -7.902 1.00 88.56 429 GLU A CA 1
ATOM 3410 C C . GLU A 1 429 ? -4.256 -20.371 -7.391 1.00 88.56 429 GLU A C 1
ATOM 3412 O O . GLU A 1 429 ? -4.654 -20.509 -6.238 1.00 88.56 429 GLU A O 1
ATOM 3417 N N . LEU A 1 430 ? -4.873 -19.565 -8.259 1.00 85.69 430 LEU A N 1
ATOM 3418 C CA . LEU A 1 430 ? -5.977 -18.676 -7.892 1.00 85.69 430 LEU A CA 1
ATOM 3419 C C . LEU A 1 430 ? -7.331 -19.397 -7.788 1.00 85.69 430 LEU A C 1
ATOM 3421 O O . LEU A 1 430 ? -8.313 -18.776 -7.382 1.00 85.69 430 LEU A O 1
ATOM 3425 N N . GLY A 1 431 ? -7.423 -20.669 -8.198 1.00 85.50 431 GLY A N 1
ATOM 3426 C CA . GLY A 1 431 ? -8.678 -21.429 -8.186 1.00 85.50 431 GLY A CA 1
ATOM 3427 C C . GLY A 1 431 ? -9.785 -20.824 -9.064 1.00 85.50 431 GLY A C 1
ATOM 3428 O O . GLY A 1 431 ? -10.969 -20.957 -8.757 1.00 85.50 431 GLY A O 1
ATOM 3429 N N . ILE A 1 432 ? -9.414 -20.125 -10.141 1.00 87.38 432 ILE A N 1
ATOM 3430 C CA . ILE A 1 432 ? -10.345 -19.429 -11.044 1.00 87.38 432 ILE A CA 1
ATOM 3431 C C . ILE A 1 432 ? -10.747 -20.300 -12.244 1.00 87.38 432 ILE A C 1
ATOM 3433 O O . ILE A 1 432 ? -10.198 -21.372 -12.492 1.00 87.38 432 ILE A O 1
ATOM 3437 N N . SER A 1 433 ? -11.725 -19.830 -13.025 1.00 89.94 433 SER A N 1
ATOM 3438 C CA . SER A 1 433 ? -12.255 -20.561 -14.184 1.00 89.94 433 SER A CA 1
ATOM 3439 C C . SER A 1 433 ? -11.169 -20.971 -15.185 1.00 89.94 433 SER A C 1
ATOM 3441 O O . SER A 1 433 ? -10.380 -20.145 -15.645 1.00 89.94 433 SER A O 1
ATOM 3443 N N . ALA A 1 434 ? -11.216 -22.229 -15.638 1.00 91.31 434 ALA A N 1
ATOM 3444 C CA . ALA A 1 434 ? -10.315 -22.760 -16.661 1.00 91.31 434 ALA A CA 1
ATOM 3445 C C . ALA A 1 434 ? -10.370 -21.985 -17.997 1.00 91.31 434 ALA A C 1
ATOM 3447 O O . ALA A 1 434 ? -9.396 -22.028 -18.751 1.00 91.31 434 ALA A O 1
ATOM 3448 N N . ARG A 1 435 ? -11.451 -21.225 -18.273 1.00 92.88 435 ARG A N 1
ATOM 3449 C CA . ARG A 1 435 ? -11.544 -20.293 -19.422 1.00 92.88 435 ARG A CA 1
ATOM 3450 C C . ARG A 1 435 ? -10.372 -19.307 -19.445 1.00 92.88 435 ARG A C 1
ATOM 3452 O O . ARG A 1 435 ? -9.920 -18.938 -20.524 1.00 92.88 435 ARG A O 1
ATOM 3459 N N . MET A 1 436 ? -9.849 -18.921 -18.280 1.00 94.69 436 MET A N 1
ATOM 3460 C CA . MET A 1 436 ? -8.744 -17.964 -18.158 1.00 94.69 436 MET A CA 1
ATOM 3461 C C . MET A 1 436 ? -7.432 -18.468 -18.770 1.00 94.69 436 MET A C 1
ATOM 3463 O O . MET A 1 436 ? -6.590 -17.659 -19.147 1.00 94.69 436 MET A O 1
ATOM 3467 N N . ARG A 1 437 ? -7.286 -19.783 -19.005 1.00 94.50 437 ARG A N 1
ATOM 3468 C CA . ARG A 1 437 ? -6.169 -20.324 -19.801 1.00 94.50 437 ARG A CA 1
ATOM 3469 C C . ARG A 1 437 ? -6.145 -19.774 -21.232 1.00 94.50 437 ARG A C 1
ATOM 3471 O O . ARG A 1 437 ? -5.092 -19.776 -21.857 1.00 94.50 437 ARG A O 1
ATOM 3478 N N . GLY A 1 438 ? -7.269 -19.254 -21.733 1.00 93.88 438 GLY A N 1
ATOM 3479 C CA . GLY A 1 438 ? -7.348 -18.563 -23.019 1.00 93.88 438 GLY A CA 1
ATOM 3480 C C . GLY A 1 438 ? -6.467 -17.311 -23.117 1.00 93.88 438 GLY A C 1
ATOM 3481 O O . GLY A 1 438 ? -6.056 -16.968 -24.223 1.00 93.88 438 GLY A O 1
ATOM 3482 N N . LEU A 1 439 ? -6.091 -16.682 -21.994 1.00 95.44 439 LEU A N 1
ATOM 3483 C CA . LEU A 1 439 ? -5.132 -15.567 -21.986 1.00 95.44 439 LEU A CA 1
ATOM 3484 C C . LEU A 1 439 ? -3.755 -15.997 -22.525 1.00 95.44 439 LEU A C 1
ATOM 3486 O O . LEU A 1 439 ? -3.116 -15.252 -23.268 1.00 95.44 439 LEU A O 1
ATOM 3490 N N . ALA A 1 440 ? -3.333 -17.235 -22.236 1.00 95.50 440 ALA A N 1
ATOM 3491 C CA . ALA A 1 440 ? -2.088 -17.812 -22.749 1.00 95.50 440 ALA A CA 1
ATOM 3492 C C . ALA A 1 440 ? -2.118 -18.068 -24.269 1.00 95.50 440 ALA A C 1
ATOM 3494 O O . ALA A 1 440 ? -1.077 -18.301 -24.873 1.00 95.50 440 ALA A O 1
ATOM 3495 N N . LEU A 1 441 ? -3.305 -18.031 -24.885 1.00 95.00 441 LEU A N 1
ATOM 3496 C CA . LEU A 1 441 ? -3.532 -18.311 -26.305 1.00 95.00 441 LEU A CA 1
ATOM 3497 C C . LEU A 1 441 ? -3.787 -17.041 -27.131 1.00 95.00 441 LEU A C 1
ATOM 3499 O O . LEU A 1 441 ? -4.111 -17.137 -28.316 1.00 95.00 441 LEU A O 1
ATOM 3503 N N . ALA A 1 442 ? -3.684 -15.852 -26.527 1.00 93.50 442 ALA A N 1
ATOM 3504 C CA . ALA A 1 442 ? -3.822 -14.593 -27.250 1.00 93.50 442 ALA A CA 1
ATOM 3505 C C . ALA A 1 442 ? -2.804 -14.514 -28.404 1.00 93.50 442 ALA A C 1
ATOM 3507 O O . ALA A 1 442 ? -1.615 -14.772 -28.224 1.00 93.50 442 ALA A O 1
ATOM 3508 N N . LEU A 1 443 ? -3.287 -14.161 -29.597 1.00 92.94 443 LEU A N 1
ATOM 3509 C CA . LEU A 1 443 ? -2.466 -14.009 -30.799 1.00 92.94 443 LEU A CA 1
ATOM 3510 C C . LEU A 1 443 ? -2.138 -12.530 -31.039 1.00 92.94 443 LEU A C 1
ATOM 3512 O O . LEU A 1 443 ? -3.011 -11.690 -30.807 1.00 92.94 443 LEU A O 1
ATOM 3516 N N . PRO A 1 444 ? -0.933 -12.198 -31.533 1.00 91.62 444 PRO A N 1
ATOM 3517 C CA . PRO A 1 444 ? -0.561 -10.816 -31.832 1.00 91.62 444 PRO A CA 1
ATOM 3518 C C . PRO A 1 444 ? -1.531 -10.186 -32.837 1.00 91.62 444 PRO A C 1
ATOM 3520 O O . PRO A 1 444 ? -2.000 -10.860 -33.762 1.00 91.62 444 PRO A O 1
ATOM 3523 N N . ARG A 1 445 ? -1.815 -8.883 -32.694 1.00 87.25 445 ARG A N 1
ATOM 3524 C CA . ARG A 1 445 ? -2.485 -8.146 -33.779 1.00 87.25 445 ARG A CA 1
ATOM 3525 C C . ARG A 1 445 ? -1.558 -8.117 -35.007 1.00 87.25 445 ARG A C 1
ATOM 3527 O O . ARG A 1 445 ? -0.347 -7.966 -34.838 1.00 87.25 445 ARG A O 1
ATOM 3534 N N . PRO A 1 446 ? -2.085 -8.282 -36.235 1.00 72.25 446 PRO A N 1
ATOM 3535 C CA . PRO A 1 446 ? -1.268 -8.207 -37.442 1.00 72.25 446 PRO A CA 1
ATOM 3536 C C . PRO A 1 446 ? -0.565 -6.846 -37.508 1.00 72.25 446 PRO A C 1
ATOM 3538 O O . PRO A 1 446 ? -1.210 -5.806 -37.375 1.00 72.25 446 PRO A O 1
ATOM 3541 N N . ALA A 1 447 ? 0.760 -6.873 -37.659 1.00 61.53 447 ALA A N 1
ATOM 3542 C CA . ALA A 1 447 ? 1.605 -5.690 -37.567 1.00 61.53 447 ALA A CA 1
ATOM 3543 C C . ALA A 1 447 ? 1.217 -4.626 -38.608 1.00 61.53 447 ALA A C 1
ATOM 3545 O O . ALA A 1 447 ? 1.145 -4.909 -39.804 1.00 61.53 447 ALA A O 1
ATOM 3546 N N . GLY A 1 448 ? 1.011 -3.390 -38.151 1.00 54.53 448 GLY A N 1
ATOM 3547 C CA . GLY A 1 448 ? 1.069 -2.207 -39.005 1.00 54.53 448 GLY A CA 1
ATOM 3548 C C . GLY A 1 448 ? 2.521 -1.747 -39.127 1.00 54.53 448 GLY A C 1
ATOM 3549 O O . GLY A 1 448 ? 3.150 -1.477 -38.111 1.00 54.53 448 GLY A O 1
ATOM 3550 N N . ASP A 1 449 ? 3.027 -1.719 -40.361 1.00 45.09 449 ASP A N 1
ATOM 3551 C CA . ASP A 1 449 ? 4.307 -1.165 -40.834 1.00 45.09 449 ASP A CA 1
ATOM 3552 C C . ASP A 1 449 ? 5.467 -1.145 -39.810 1.00 45.09 449 ASP A C 1
ATOM 3554 O O . ASP A 1 449 ? 5.690 -0.191 -39.058 1.00 45.09 449 ASP A O 1
ATOM 3558 N N . THR A 1 450 ? 6.240 -2.231 -39.793 1.00 51.84 450 THR A N 1
ATOM 3559 C CA . THR A 1 450 ? 7.467 -2.361 -39.003 1.00 51.84 450 THR A CA 1
ATOM 3560 C C . THR A 1 450 ? 8.526 -1.384 -39.511 1.00 51.84 450 THR A C 1
ATOM 3562 O O . THR A 1 450 ? 9.151 -1.620 -40.546 1.00 51.84 450 THR A O 1
ATOM 3565 N N . ARG A 1 451 ? 8.777 -0.296 -38.772 1.00 52.00 451 ARG A N 1
ATOM 3566 C CA . ARG A 1 451 ? 10.006 0.491 -38.960 1.00 52.00 451 ARG A CA 1
ATOM 3567 C C . ARG A 1 451 ? 11.229 -0.403 -38.701 1.00 52.00 451 ARG A C 1
ATOM 3569 O O . ARG A 1 451 ? 11.165 -1.252 -37.809 1.00 52.00 451 ARG A O 1
ATOM 3576 N N . PRO A 1 452 ? 12.332 -0.228 -39.451 1.00 50.41 452 PRO A N 1
ATOM 3577 C CA . PRO A 1 452 ? 13.560 -0.975 -39.210 1.00 50.41 452 PRO A CA 1
ATOM 3578 C C . PRO A 1 452 ? 14.048 -0.760 -37.773 1.00 50.41 452 PRO A C 1
ATOM 3580 O O . PRO A 1 452 ? 13.878 0.324 -37.210 1.00 50.41 452 PRO A O 1
ATOM 3583 N N . ALA A 1 453 ? 14.639 -1.804 -37.189 1.00 49.97 453 ALA A N 1
ATOM 3584 C CA . ALA A 1 453 ? 15.257 -1.731 -35.871 1.00 49.97 453 ALA A CA 1
ATOM 3585 C C . ALA A 1 453 ? 16.354 -0.644 -35.879 1.00 49.97 453 ALA A C 1
ATOM 3587 O O . ALA A 1 453 ? 17.254 -0.726 -36.719 1.00 49.97 453 ALA A O 1
ATOM 3588 N N . PRO A 1 454 ? 16.285 0.375 -35.003 1.00 54.94 454 PRO A N 1
ATOM 3589 C CA . PRO A 1 454 ? 17.380 1.322 -34.824 1.00 54.94 454 PRO A CA 1
ATOM 3590 C C . PRO A 1 454 ? 18.592 0.638 -34.168 1.00 54.94 454 PRO A C 1
ATOM 3592 O O . PRO A 1 454 ? 18.496 -0.496 -33.691 1.00 54.94 454 PRO A O 1
ATOM 3595 N N . THR A 1 455 ? 19.726 1.339 -34.163 1.00 64.19 455 THR A N 1
ATOM 3596 C CA . THR A 1 455 ? 20.955 1.025 -33.411 1.00 64.19 455 THR A CA 1
ATOM 3597 C C . THR A 1 455 ? 20.679 0.805 -31.913 1.00 64.19 455 THR A C 1
ATOM 3599 O O . THR A 1 455 ? 19.591 1.092 -31.426 1.00 64.19 455 THR A O 1
ATOM 3602 N N . ASP A 1 456 ? 21.658 0.294 -31.157 1.00 76.50 456 ASP A N 1
ATOM 3603 C CA . ASP A 1 456 ? 21.531 -0.005 -29.714 1.00 76.50 456 ASP A CA 1
ATOM 3604 C C . ASP A 1 456 ? 21.236 1.220 -28.814 1.00 76.50 456 ASP A C 1
ATOM 3606 O O . ASP A 1 456 ? 20.997 1.063 -27.616 1.00 76.50 456 ASP A O 1
ATOM 3610 N N . GLY A 1 457 ? 21.213 2.427 -29.392 1.00 85.69 457 GLY A N 1
ATOM 3611 C CA . GLY A 1 457 ? 20.862 3.689 -28.742 1.00 85.69 457 GLY A CA 1
ATOM 3612 C C . GLY A 1 457 ? 21.995 4.316 -27.929 1.00 85.69 457 GLY A C 1
ATOM 3613 O O . GLY A 1 457 ? 21.832 5.419 -27.410 1.00 85.69 457 GLY A O 1
ATOM 3614 N N . TRP A 1 458 ? 23.151 3.650 -27.815 1.00 90.69 458 TRP A N 1
ATOM 3615 C CA . TRP A 1 458 ? 24.247 4.113 -26.959 1.00 90.69 458 TRP A CA 1
ATOM 3616 C C . TRP A 1 458 ? 24.999 5.324 -27.529 1.00 90.69 458 TRP A C 1
ATOM 3618 O O . TRP A 1 458 ? 25.539 6.112 -26.756 1.00 90.69 458 TRP A O 1
ATOM 3628 N N . GLU A 1 459 ? 25.033 5.496 -28.854 1.00 89.75 459 GLU A N 1
ATOM 3629 C CA . GLU A 1 459 ? 25.609 6.696 -29.486 1.00 89.75 459 GLU A CA 1
ATOM 3630 C C . GLU A 1 459 ? 24.776 7.948 -29.171 1.00 89.75 459 GLU A C 1
ATOM 3632 O O . GLU A 1 459 ? 25.328 8.967 -28.756 1.00 89.75 459 GLU A O 1
ATOM 3637 N N . ASP A 1 460 ? 23.449 7.851 -29.293 1.00 89.81 460 ASP A N 1
ATOM 3638 C CA . ASP A 1 460 ? 22.524 8.939 -28.952 1.00 89.81 460 ASP A CA 1
ATOM 3639 C C . ASP A 1 460 ? 22.541 9.231 -27.444 1.00 89.81 460 ASP A C 1
ATOM 3641 O O . ASP A 1 460 ? 22.525 10.391 -27.032 1.00 89.81 460 ASP A O 1
ATOM 3645 N N . PHE A 1 461 ? 22.666 8.190 -26.612 1.00 92.56 461 PHE A N 1
ATOM 3646 C CA . PHE A 1 461 ? 22.896 8.335 -25.174 1.00 92.56 461 PHE A CA 1
ATOM 3647 C C . PHE A 1 461 ? 24.158 9.163 -24.880 1.00 92.56 461 PHE A C 1
ATOM 3649 O O . PHE A 1 461 ? 24.095 10.127 -24.119 1.00 92.56 461 PHE A O 1
ATOM 3656 N N . ASP A 1 462 ? 25.303 8.828 -25.484 1.00 91.69 462 ASP A N 1
ATOM 3657 C CA . ASP A 1 462 ? 26.553 9.563 -25.252 1.00 91.69 462 ASP A CA 1
ATOM 3658 C C . ASP A 1 462 ? 26.462 11.012 -25.763 1.00 91.69 462 ASP A C 1
ATOM 3660 O O . ASP A 1 462 ? 27.003 11.936 -25.143 1.00 91.69 462 ASP A O 1
ATOM 3664 N N . LEU A 1 463 ? 25.762 11.232 -26.879 1.00 91.44 463 LEU A N 1
ATOM 3665 C CA . LEU A 1 463 ? 25.527 12.567 -27.418 1.00 91.44 463 LEU A CA 1
ATOM 3666 C C . LEU A 1 463 ? 24.699 13.423 -26.449 1.00 91.44 463 LEU A C 1
ATOM 3668 O O . LEU A 1 463 ? 25.077 14.562 -26.171 1.00 91.44 463 LEU A O 1
ATOM 3672 N N . GLU A 1 464 ? 23.621 12.879 -25.884 1.00 92.00 464 GLU A N 1
ATOM 3673 C CA . GLU A 1 464 ? 22.791 13.569 -24.888 1.00 92.00 464 GLU A CA 1
ATOM 3674 C C . GLU A 1 464 ? 23.616 13.932 -23.640 1.00 92.00 464 GLU A C 1
ATOM 3676 O O . GLU A 1 464 ? 23.623 15.078 -23.183 1.00 92.00 464 GLU A O 1
ATOM 3681 N N . ILE A 1 465 ? 24.416 12.984 -23.135 1.00 92.00 465 ILE A N 1
ATOM 3682 C CA . ILE A 1 465 ? 25.293 13.204 -21.976 1.00 92.00 465 ILE A CA 1
ATOM 3683 C C . ILE A 1 465 ? 26.313 14.318 -22.252 1.00 92.00 465 ILE A C 1
ATOM 3685 O O . ILE A 1 465 ? 26.477 15.231 -21.435 1.00 92.00 465 ILE A O 1
ATOM 3689 N N . THR A 1 466 ? 26.986 14.281 -23.404 1.00 90.50 466 THR A N 1
ATOM 3690 C CA . THR A 1 466 ? 28.049 15.241 -23.747 1.00 90.50 466 THR A CA 1
ATOM 3691 C C . THR A 1 466 ? 27.516 16.642 -24.050 1.00 90.50 466 THR A C 1
ATOM 3693 O O . THR A 1 466 ? 28.127 17.631 -23.631 1.00 90.50 466 THR A O 1
ATOM 3696 N N . THR A 1 467 ? 26.366 16.746 -24.718 1.00 90.44 467 THR A N 1
ATOM 3697 C CA . THR A 1 467 ? 25.750 18.026 -25.113 1.00 90.44 467 THR A CA 1
ATOM 3698 C C . THR A 1 467 ? 24.921 18.683 -24.007 1.00 90.44 467 THR A C 1
ATOM 3700 O O . THR A 1 467 ? 24.570 19.861 -24.124 1.00 90.44 467 THR A O 1
ATOM 3703 N N . SER A 1 468 ? 24.670 17.973 -22.902 1.00 87.69 468 SER A N 1
ATOM 3704 C CA . SER A 1 468 ? 23.909 18.483 -21.762 1.00 87.69 468 SER A CA 1
ATOM 3705 C C . SER A 1 468 ? 24.466 19.798 -21.189 1.00 87.69 468 SER A C 1
ATOM 3707 O O . SER A 1 468 ? 25.674 19.985 -20.984 1.00 87.69 468 SER A O 1
ATOM 3709 N N . GLN A 1 469 ? 23.564 20.737 -20.887 1.00 87.25 469 GLN A N 1
ATOM 3710 C CA . GLN A 1 469 ? 23.898 22.034 -20.289 1.00 87.25 469 GLN A CA 1
ATOM 3711 C C . GLN A 1 469 ? 23.900 21.951 -18.757 1.00 87.25 469 GLN A C 1
ATOM 3713 O O . GLN A 1 469 ? 23.013 22.467 -18.077 1.00 87.25 469 GLN A O 1
ATOM 3718 N N . VAL A 1 470 ? 24.914 21.287 -18.204 1.00 86.75 470 VAL A N 1
ATOM 3719 C CA . VAL A 1 470 ? 25.139 21.175 -16.754 1.00 86.75 470 VAL A CA 1
ATOM 3720 C C . VAL A 1 470 ? 26.422 21.896 -16.329 1.00 86.75 470 VAL A C 1
ATOM 3722 O O . VAL A 1 470 ? 27.330 22.101 -17.135 1.00 86.75 470 VAL A O 1
ATOM 3725 N N . THR A 1 471 ? 26.501 22.291 -15.055 1.00 87.88 471 THR A N 1
ATOM 3726 C CA . THR A 1 471 ? 27.716 22.890 -14.472 1.00 87.88 471 THR A CA 1
ATOM 3727 C C . THR A 1 4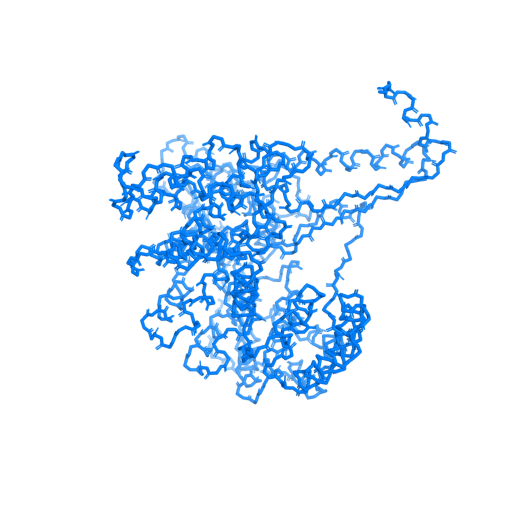71 ? 28.879 21.897 -14.480 1.00 87.88 471 THR A C 1
ATOM 3729 O O . THR A 1 471 ? 28.649 20.690 -14.441 1.00 87.88 471 THR A O 1
ATOM 3732 N N . ASP A 1 472 ? 30.125 22.376 -14.443 1.00 84.56 472 ASP A N 1
ATOM 3733 C CA . ASP A 1 472 ? 31.315 21.506 -14.487 1.00 84.56 472 ASP A CA 1
ATOM 3734 C C . ASP A 1 472 ? 31.310 20.425 -13.392 1.00 84.56 472 ASP A C 1
ATOM 3736 O O . ASP A 1 472 ? 31.588 19.259 -13.657 1.00 84.56 472 ASP A O 1
ATOM 3740 N N . ALA A 1 473 ? 30.897 20.777 -12.168 1.00 82.75 473 ALA A N 1
ATOM 3741 C CA . ALA A 1 473 ? 30.768 19.814 -11.072 1.00 82.75 473 ALA A CA 1
ATOM 3742 C C . ALA A 1 473 ? 29.699 18.736 -11.347 1.00 82.75 473 ALA A C 1
ATOM 3744 O O . ALA A 1 473 ? 29.903 17.563 -11.037 1.00 82.75 473 ALA A O 1
ATOM 3745 N N . LYS A 1 474 ? 28.568 19.119 -11.955 1.00 86.94 474 LYS A N 1
ATOM 3746 C CA . LYS A 1 474 ? 27.500 18.188 -12.347 1.00 86.94 474 LYS A CA 1
ATOM 3747 C C . LYS A 1 474 ? 27.889 17.340 -13.558 1.00 86.94 474 LYS A C 1
ATOM 3749 O O . LYS A 1 474 ? 27.452 16.199 -13.640 1.00 86.94 474 LYS A O 1
ATOM 3754 N N . ARG A 1 475 ? 28.728 17.863 -14.457 1.00 90.44 475 ARG A N 1
ATOM 3755 C CA . ARG A 1 475 ? 29.255 17.139 -15.622 1.00 90.44 475 ARG A CA 1
ATOM 3756 C C . ARG A 1 475 ? 30.087 15.935 -15.200 1.00 90.44 475 ARG A C 1
ATOM 3758 O O . ARG A 1 475 ? 29.836 14.839 -15.680 1.00 90.44 475 ARG A O 1
ATOM 3765 N N . VAL A 1 476 ? 30.990 16.114 -14.234 1.00 89.12 476 VAL A N 1
ATOM 3766 C CA . VAL A 1 476 ? 31.793 15.004 -13.693 1.00 89.12 476 VAL A CA 1
ATOM 3767 C C . VAL A 1 476 ? 30.895 13.916 -13.095 1.00 89.12 476 VAL A C 1
ATOM 3769 O O . VAL A 1 476 ? 31.073 12.738 -13.392 1.00 89.12 476 VAL A O 1
ATOM 3772 N N . ALA A 1 477 ? 29.897 14.294 -12.288 1.00 89.75 477 ALA A N 1
ATOM 3773 C CA . ALA A 1 477 ? 28.946 13.334 -11.720 1.00 89.75 477 ALA A CA 1
ATOM 3774 C C . ALA A 1 477 ? 28.135 12.602 -12.807 1.00 89.75 477 ALA A C 1
ATOM 3776 O O . ALA A 1 477 ? 27.929 11.392 -12.715 1.00 89.75 477 ALA A O 1
ATOM 3777 N N . LEU A 1 478 ? 27.724 13.321 -13.854 1.00 91.19 478 LEU A N 1
ATOM 3778 C CA . LEU A 1 478 ? 26.985 12.772 -14.988 1.00 91.19 478 LEU A CA 1
ATOM 3779 C C . LEU A 1 478 ? 27.819 11.761 -15.789 1.00 91.19 478 LEU A C 1
ATOM 3781 O O . LEU A 1 478 ? 27.328 10.677 -16.090 1.00 91.19 478 LEU A O 1
ATOM 3785 N N . GLU A 1 479 ? 29.085 12.062 -16.077 1.00 92.19 479 GLU A N 1
ATOM 3786 C CA . GLU A 1 479 ? 30.008 11.154 -16.779 1.00 92.19 479 GLU A CA 1
ATOM 3787 C C . GLU A 1 479 ? 30.312 9.888 -15.960 1.00 92.19 479 GLU A C 1
ATOM 3789 O O . GLU A 1 479 ? 30.356 8.771 -16.492 1.00 92.19 479 GLU A O 1
ATOM 3794 N N . VAL A 1 480 ? 30.475 10.045 -14.642 1.00 93.38 480 VAL A N 1
ATOM 3795 C CA . VAL A 1 480 ? 30.654 8.923 -13.714 1.00 93.38 480 VAL A CA 1
ATOM 3796 C C . VAL A 1 480 ? 29.411 8.024 -13.708 1.00 93.38 480 VAL A C 1
ATOM 3798 O O . VAL A 1 480 ? 29.546 6.800 -13.807 1.00 93.38 480 VAL A O 1
ATOM 3801 N N . ALA A 1 481 ? 28.210 8.606 -13.654 1.00 92.69 481 ALA A N 1
ATOM 3802 C CA . ALA A 1 481 ? 26.953 7.863 -13.709 1.00 92.69 481 ALA A CA 1
ATOM 3803 C C . ALA A 1 481 ? 26.741 7.172 -15.064 1.00 92.69 481 ALA A C 1
ATOM 3805 O O . ALA A 1 481 ? 26.393 5.994 -15.096 1.00 92.69 481 ALA A O 1
ATOM 3806 N N . ALA A 1 482 ? 27.029 7.850 -16.177 1.00 93.19 482 ALA A N 1
ATOM 3807 C CA . ALA A 1 482 ? 26.977 7.280 -17.524 1.00 93.19 482 ALA A CA 1
ATOM 3808 C C . ALA A 1 482 ? 27.901 6.058 -17.666 1.00 93.19 482 ALA A C 1
ATOM 3810 O O . ALA A 1 482 ? 27.509 5.011 -18.187 1.00 93.19 482 ALA A O 1
ATOM 3811 N N . THR A 1 483 ? 29.115 6.147 -17.116 1.00 93.62 483 THR A N 1
ATOM 3812 C CA . THR A 1 483 ? 30.056 5.019 -17.078 1.00 93.62 483 THR A CA 1
ATOM 3813 C C . THR A 1 483 ? 29.518 3.865 -16.228 1.00 93.62 483 THR A C 1
ATOM 3815 O O . THR A 1 483 ? 29.632 2.700 -16.617 1.00 93.62 483 THR A O 1
ATOM 3818 N N . ALA A 1 484 ? 28.920 4.168 -15.073 1.00 93.00 484 ALA A N 1
ATOM 3819 C CA . ALA A 1 484 ? 28.311 3.165 -14.205 1.00 93.00 484 ALA A CA 1
ATOM 3820 C C . ALA A 1 484 ? 27.119 2.463 -14.881 1.00 93.00 484 ALA A C 1
ATOM 3822 O O . ALA A 1 484 ? 27.047 1.238 -14.822 1.00 93.00 484 ALA A O 1
ATOM 3823 N N . LEU A 1 485 ? 26.264 3.190 -15.610 1.00 93.50 485 LEU A N 1
ATOM 3824 C CA . LEU A 1 485 ? 25.151 2.628 -16.389 1.00 93.50 485 LEU A CA 1
ATOM 3825 C C . LEU A 1 485 ? 25.627 1.605 -17.429 1.00 93.50 485 LEU A C 1
ATOM 3827 O O . LEU A 1 485 ? 25.071 0.512 -17.523 1.00 93.50 485 LEU A O 1
ATOM 3831 N N . ARG A 1 486 ? 26.711 1.902 -18.158 1.00 90.75 486 ARG A N 1
ATOM 3832 C CA . ARG A 1 486 ? 27.307 0.949 -19.114 1.00 90.75 486 ARG A CA 1
ATOM 3833 C C . ARG A 1 486 ? 27.850 -0.309 -18.442 1.00 90.75 486 ARG A C 1
ATOM 3835 O O . ARG A 1 486 ? 27.770 -1.393 -19.018 1.00 90.75 486 ARG A O 1
ATOM 3842 N N . ARG A 1 487 ? 28.432 -0.181 -17.245 1.00 90.19 487 ARG A N 1
ATOM 3843 C CA . ARG A 1 487 ? 28.864 -1.352 -16.464 1.00 90.19 487 ARG A CA 1
ATOM 3844 C C . ARG A 1 487 ? 27.660 -2.165 -16.007 1.00 90.19 487 ARG A C 1
ATOM 3846 O O . ARG A 1 487 ? 27.665 -3.378 -16.183 1.00 90.19 487 ARG A O 1
ATOM 3853 N N . LEU A 1 488 ? 26.631 -1.495 -15.493 1.00 90.31 488 LEU A N 1
ATOM 3854 C CA . LEU A 1 488 ? 25.411 -2.122 -14.996 1.00 90.31 488 LEU A CA 1
ATOM 3855 C C . LEU A 1 488 ? 24.695 -2.932 -16.087 1.00 90.31 488 LEU A C 1
ATOM 3857 O O . LEU A 1 488 ? 24.240 -4.036 -15.818 1.00 90.31 488 LEU A O 1
ATOM 3861 N N . ALA A 1 489 ? 24.690 -2.452 -17.334 1.00 88.44 489 ALA A N 1
ATOM 3862 C CA . ALA A 1 489 ? 24.132 -3.184 -18.476 1.00 88.44 489 ALA A CA 1
ATOM 3863 C C . ALA A 1 489 ? 24.829 -4.536 -18.764 1.00 88.44 489 ALA A C 1
ATOM 3865 O O . ALA A 1 489 ? 24.273 -5.389 -19.454 1.00 88.44 489 ALA A O 1
ATOM 3866 N N . ARG A 1 490 ? 26.049 -4.750 -18.249 1.00 88.12 490 ARG A N 1
ATOM 3867 C CA . ARG A 1 490 ? 26.900 -5.917 -18.547 1.00 88.12 490 ARG A CA 1
ATOM 3868 C C . ARG A 1 490 ? 27.090 -6.877 -17.371 1.00 88.12 490 ARG A C 1
ATOM 3870 O O . ARG A 1 490 ? 27.791 -7.872 -17.533 1.00 88.12 490 ARG A O 1
ATOM 3877 N N . ILE A 1 491 ? 26.534 -6.573 -16.200 1.00 84.38 491 ILE A N 1
ATOM 3878 C CA . ILE A 1 491 ? 26.764 -7.325 -14.960 1.00 84.38 491 ILE A CA 1
ATOM 3879 C C . ILE A 1 491 ? 25.452 -7.975 -14.515 1.00 84.38 491 ILE A C 1
ATOM 3881 O O . ILE A 1 491 ? 24.431 -7.303 -14.432 1.00 84.38 491 ILE A O 1
ATOM 3885 N N . ASP A 1 492 ? 25.496 -9.267 -14.185 1.00 73.56 492 ASP A N 1
ATOM 3886 C CA . ASP A 1 492 ? 24.311 -10.005 -13.725 1.00 73.56 492 ASP A CA 1
ATOM 3887 C C . ASP A 1 492 ? 24.011 -9.784 -12.229 1.00 73.56 492 ASP A C 1
ATOM 3889 O O . ASP A 1 492 ? 22.859 -9.848 -11.813 1.00 73.56 492 ASP A O 1
ATOM 3893 N N . GLN A 1 493 ? 25.039 -9.518 -11.415 1.00 76.06 493 GLN A N 1
ATOM 3894 C CA . GLN A 1 493 ? 24.919 -9.268 -9.973 1.00 76.06 493 GLN A CA 1
ATOM 3895 C C . GLN A 1 493 ? 25.655 -7.976 -9.594 1.00 76.06 493 GLN A C 1
ATOM 3897 O O . GLN A 1 493 ? 26.868 -8.003 -9.360 1.00 76.06 493 GLN A O 1
ATOM 3902 N N . PRO A 1 494 ? 24.964 -6.825 -9.587 1.00 80.50 494 PRO A N 1
ATOM 3903 C CA . PRO A 1 494 ? 25.606 -5.551 -9.306 1.00 80.50 494 PRO A CA 1
ATOM 3904 C C . PRO A 1 494 ? 25.979 -5.422 -7.828 1.00 80.50 494 PRO A C 1
ATOM 3906 O O . PRO A 1 494 ? 25.199 -5.750 -6.935 1.00 80.50 494 PRO A O 1
ATOM 3909 N N . ALA A 1 495 ? 27.179 -4.903 -7.565 1.00 80.06 495 ALA A N 1
ATOM 3910 C CA . ALA A 1 495 ? 27.606 -4.540 -6.220 1.00 80.06 495 ALA A CA 1
ATOM 3911 C C . ALA A 1 495 ? 27.310 -3.057 -5.940 1.00 80.06 495 ALA A C 1
ATOM 3913 O O . ALA A 1 495 ? 27.036 -2.277 -6.850 1.00 80.06 495 ALA A O 1
ATOM 3914 N N . ALA A 1 496 ? 27.439 -2.632 -4.677 1.00 77.94 496 ALA A N 1
ATOM 3915 C CA . ALA A 1 496 ? 27.218 -1.236 -4.278 1.00 77.94 496 ALA A CA 1
ATOM 3916 C C . ALA A 1 496 ? 28.019 -0.240 -5.146 1.00 77.94 496 ALA A C 1
ATOM 3918 O O . ALA A 1 496 ? 27.461 0.711 -5.674 1.00 77.94 496 ALA A O 1
ATOM 3919 N N . ARG A 1 497 ? 29.289 -0.542 -5.446 1.00 82.81 497 ARG A N 1
ATOM 3920 C CA . ARG A 1 497 ? 30.154 0.273 -6.327 1.00 82.81 497 ARG A CA 1
ATOM 3921 C C . ARG A 1 497 ? 29.617 0.497 -7.752 1.00 82.81 497 ARG A C 1
ATOM 3923 O O . ARG A 1 497 ? 30.071 1.414 -8.434 1.00 82.81 497 ARG A O 1
ATOM 3930 N N . ASP A 1 498 ? 28.726 -0.373 -8.223 1.00 86.50 498 ASP A N 1
ATOM 3931 C CA . ASP A 1 498 ? 28.137 -0.305 -9.561 1.00 86.50 498 ASP A CA 1
ATOM 3932 C C . ASP A 1 498 ? 26.855 0.543 -9.565 1.00 86.50 498 ASP A C 1
ATOM 3934 O O . ASP A 1 498 ? 26.515 1.129 -10.591 1.00 86.50 498 ASP A O 1
ATOM 3938 N N . VAL A 1 499 ? 26.185 0.655 -8.413 1.00 86.88 499 VAL A N 1
ATOM 3939 C CA . VAL A 1 499 ? 24.868 1.291 -8.246 1.00 86.88 499 VAL A CA 1
ATOM 3940 C C . VAL A 1 499 ? 24.963 2.655 -7.558 1.00 86.88 499 VAL A C 1
ATOM 3942 O O . VAL A 1 499 ? 24.277 3.589 -7.967 1.00 86.88 499 VAL A O 1
ATOM 3945 N N . ASP A 1 500 ? 25.826 2.796 -6.549 1.00 89.31 500 ASP A N 1
ATOM 3946 C CA . ASP A 1 500 ? 25.992 4.017 -5.750 1.00 89.31 500 ASP A CA 1
ATOM 3947 C C . ASP A 1 500 ? 26.230 5.263 -6.630 1.00 89.31 500 ASP A C 1
ATOM 3949 O O . ASP A 1 500 ? 25.512 6.245 -6.444 1.00 89.31 500 ASP A O 1
ATOM 3953 N N . PRO A 1 501 ? 27.092 5.237 -7.676 1.00 91.25 501 PRO A N 1
ATOM 3954 C CA . PRO A 1 501 ? 27.295 6.419 -8.516 1.00 91.25 501 PRO A CA 1
ATOM 3955 C C . PRO A 1 501 ? 26.044 6.851 -9.296 1.00 91.25 501 PRO A C 1
ATOM 3957 O O . PRO A 1 501 ? 25.872 8.032 -9.592 1.00 91.25 501 PRO A O 1
ATOM 3960 N N . ILE A 1 502 ? 25.168 5.901 -9.638 1.00 91.25 502 ILE A N 1
ATOM 3961 C CA . ILE A 1 502 ? 23.895 6.178 -10.314 1.00 91.25 502 ILE A CA 1
ATOM 3962 C C . ILE A 1 502 ? 22.922 6.791 -9.307 1.00 91.25 502 ILE A C 1
ATOM 3964 O O . ILE A 1 502 ? 22.302 7.812 -9.590 1.00 91.25 502 ILE A O 1
ATOM 3968 N N . THR A 1 503 ? 22.814 6.210 -8.115 1.00 88.31 503 THR A N 1
ATOM 3969 C CA . THR A 1 503 ? 21.949 6.723 -7.046 1.00 88.31 503 THR A CA 1
ATOM 3970 C C . THR A 1 503 ? 22.343 8.144 -6.635 1.00 88.31 503 THR A C 1
ATOM 3972 O O . THR A 1 503 ? 21.482 9.021 -6.568 1.00 88.31 503 THR A O 1
ATOM 3975 N N . ASP A 1 504 ? 23.636 8.412 -6.448 1.00 88.81 504 ASP A N 1
ATOM 3976 C CA . ASP A 1 504 ? 24.161 9.742 -6.118 1.00 88.81 504 ASP A CA 1
ATOM 3977 C C . ASP A 1 504 ? 23.841 10.770 -7.215 1.00 88.81 504 ASP A C 1
ATOM 3979 O O . ASP A 1 504 ? 23.468 11.918 -6.944 1.00 88.81 504 ASP A O 1
ATOM 3983 N N . ALA A 1 505 ? 23.929 10.357 -8.481 1.00 88.75 505 ALA A N 1
ATOM 3984 C CA . ALA A 1 505 ? 23.528 11.179 -9.614 1.00 88.75 505 ALA A CA 1
ATOM 3985 C C . ALA A 1 505 ? 22.024 11.492 -9.596 1.00 88.75 505 ALA A C 1
ATOM 3987 O O . ALA A 1 505 ? 21.616 12.645 -9.774 1.00 88.75 505 ALA A O 1
ATOM 3988 N N . LEU A 1 506 ? 21.189 10.495 -9.302 1.00 88.50 506 LEU A N 1
ATOM 3989 C CA . LEU A 1 506 ? 19.747 10.694 -9.211 1.00 88.50 506 LEU A CA 1
ATOM 3990 C C . LEU A 1 506 ? 19.368 11.670 -8.082 1.00 88.50 506 LEU A C 1
ATOM 3992 O O . LEU A 1 506 ? 18.464 12.491 -8.245 1.00 88.50 506 LEU A O 1
ATOM 3996 N N . LEU A 1 507 ? 20.113 11.658 -6.975 1.00 86.56 507 LEU A N 1
ATOM 3997 C CA . LEU A 1 507 ? 19.896 12.542 -5.825 1.00 86.56 507 LEU A CA 1
ATOM 3998 C C . LEU A 1 507 ? 20.511 13.949 -5.981 1.00 86.56 507 LEU A C 1
ATOM 4000 O O . LEU A 1 507 ? 20.101 14.875 -5.282 1.00 86.56 507 LEU A O 1
ATOM 4004 N N . SER A 1 508 ? 21.450 14.154 -6.911 1.00 82.81 508 SER A N 1
ATOM 4005 C CA . SER A 1 508 ? 22.175 15.430 -7.106 1.00 82.81 508 SER A CA 1
ATOM 4006 C C . SER A 1 508 ? 21.556 16.368 -8.158 1.00 82.81 508 SER A C 1
ATOM 4008 O O . SER A 1 508 ? 22.142 17.389 -8.543 1.00 82.81 508 SER A O 1
ATOM 4010 N N . GLY A 1 509 ? 20.334 16.066 -8.610 1.00 79.69 509 GLY A N 1
ATOM 4011 C CA . GLY A 1 509 ? 19.568 16.923 -9.519 1.00 79.69 509 GLY A CA 1
ATOM 4012 C C . GLY A 1 509 ? 20.073 16.924 -10.966 1.00 79.69 509 GLY A C 1
ATOM 4013 O O . GLY A 1 509 ? 19.862 17.913 -11.669 1.00 79.69 509 GLY A O 1
ATOM 4014 N N . ILE A 1 510 ? 20.760 15.856 -11.390 1.00 87.25 510 ILE A N 1
ATOM 4015 C CA . ILE A 1 510 ? 21.073 15.541 -12.802 1.00 87.25 510 ILE A CA 1
ATOM 4016 C C . ILE A 1 510 ? 20.177 14.429 -13.371 1.00 87.25 510 ILE A C 1
ATOM 4018 O O . ILE A 1 510 ? 20.256 14.108 -14.552 1.00 87.25 510 ILE A O 1
ATOM 4022 N N . ALA A 1 511 ? 19.287 13.882 -12.542 1.00 87.44 511 ALA A N 1
ATOM 4023 C CA . ALA A 1 511 ? 18.331 12.844 -12.906 1.00 87.44 511 ALA A CA 1
ATOM 4024 C C . ALA A 1 511 ? 17.512 13.124 -14.184 1.00 87.44 511 ALA A C 1
ATOM 4026 O O . ALA A 1 511 ? 17.395 12.197 -14.974 1.00 87.44 511 ALA A O 1
ATOM 4027 N N . PRO A 1 512 ? 17.005 14.350 -14.460 1.00 90.12 512 PRO A N 1
ATOM 4028 C CA . PRO A 1 512 ? 16.268 14.600 -15.701 1.00 90.12 512 PRO A CA 1
ATOM 4029 C C . PRO A 1 512 ? 17.109 14.348 -16.957 1.00 90.12 512 PRO A C 1
ATOM 4031 O O . PRO A 1 512 ? 16.668 13.639 -17.847 1.00 90.12 512 PRO A O 1
ATOM 4034 N N . THR A 1 513 ? 18.356 14.828 -16.976 1.00 89.88 513 THR A N 1
ATOM 4035 C CA . THR A 1 513 ? 19.294 14.587 -18.083 1.00 89.88 513 THR A CA 1
ATOM 4036 C C . THR A 1 513 ? 19.607 13.100 -18.248 1.00 89.88 513 THR A C 1
ATOM 4038 O O . THR A 1 513 ? 19.744 12.615 -19.366 1.00 89.88 513 THR A O 1
ATOM 4041 N N . LEU A 1 514 ? 19.709 12.358 -17.140 1.00 90.62 514 LEU A N 1
ATOM 4042 C CA . LEU A 1 514 ? 19.872 10.905 -17.195 1.00 90.62 514 LEU A CA 1
ATOM 4043 C C . LEU A 1 514 ? 18.623 10.194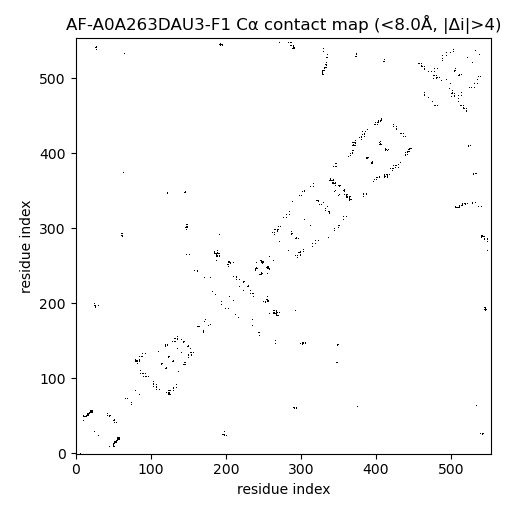 -17.728 1.00 90.62 514 LEU A C 1
ATOM 4045 O O . LEU A 1 514 ? 18.782 9.226 -18.462 1.00 90.62 514 LEU A O 1
ATOM 4049 N N . ASP A 1 515 ? 17.413 10.643 -17.380 1.00 90.50 515 ASP A N 1
ATOM 4050 C CA . ASP A 1 515 ? 16.156 10.079 -17.897 1.00 90.50 515 ASP A CA 1
ATOM 4051 C C . ASP A 1 515 ? 16.048 10.292 -19.414 1.00 90.50 515 ASP A C 1
ATOM 4053 O O . ASP A 1 515 ? 15.783 9.345 -20.154 1.00 90.50 515 ASP A O 1
ATOM 4057 N N . ASP A 1 516 ? 16.363 11.504 -19.883 1.00 89.50 516 ASP A N 1
ATOM 4058 C CA . ASP A 1 516 ? 16.383 11.843 -21.308 1.00 89.50 516 ASP A CA 1
ATOM 4059 C C . ASP A 1 516 ? 17.397 10.973 -22.066 1.00 89.50 516 ASP A C 1
ATOM 4061 O O . ASP A 1 516 ? 17.050 10.343 -23.068 1.00 89.50 516 ASP A O 1
ATOM 4065 N N . ALA A 1 517 ? 18.622 10.838 -21.546 1.00 90.81 517 ALA A N 1
ATOM 4066 C CA . ALA A 1 517 ? 19.641 9.983 -22.149 1.00 90.81 517 ALA A CA 1
ATOM 4067 C C . ALA A 1 517 ? 19.213 8.503 -22.161 1.00 90.81 517 ALA A C 1
ATOM 4069 O O . ALA A 1 517 ? 19.314 7.837 -23.195 1.00 90.81 517 ALA A O 1
ATOM 4070 N N . LEU A 1 518 ? 18.694 7.986 -21.038 1.00 90.69 518 LEU A N 1
ATOM 4071 C CA . LEU A 1 518 ? 18.243 6.595 -20.897 1.00 90.69 518 LEU A CA 1
ATOM 4072 C C . LEU A 1 518 ? 17.089 6.240 -21.840 1.00 90.69 518 LEU A C 1
ATOM 4074 O O . LEU A 1 518 ? 16.995 5.086 -22.271 1.00 90.69 518 LEU A O 1
ATOM 4078 N N . SER A 1 519 ? 16.255 7.213 -22.214 1.00 87.88 519 SER A N 1
ATOM 4079 C CA . SER A 1 519 ? 15.159 7.008 -23.165 1.00 87.88 519 SER A CA 1
ATOM 4080 C C . SER A 1 519 ? 15.632 6.478 -24.531 1.00 87.88 519 SER A C 1
ATOM 4082 O O . SER A 1 519 ? 14.893 5.743 -25.194 1.00 87.88 519 SER A O 1
ATOM 4084 N N . ASN A 1 520 ? 16.887 6.757 -24.911 1.00 87.75 520 ASN A N 1
ATOM 4085 C CA . ASN A 1 520 ? 17.492 6.275 -26.155 1.00 87.75 520 ASN A CA 1
ATOM 4086 C C . ASN A 1 520 ? 17.870 4.783 -26.099 1.00 87.75 520 ASN A C 1
ATOM 4088 O O . ASN A 1 520 ? 17.783 4.089 -27.109 1.00 87.75 520 ASN A O 1
ATOM 4092 N N . VAL A 1 521 ? 18.228 4.253 -24.922 1.00 87.38 521 VAL A N 1
ATOM 4093 C CA . VAL A 1 521 ? 18.706 2.860 -24.750 1.00 87.38 521 VAL A CA 1
ATOM 4094 C C . VAL A 1 521 ? 17.648 1.911 -24.177 1.00 87.38 521 VAL A C 1
ATOM 4096 O O . VAL A 1 521 ? 17.747 0.692 -24.328 1.00 87.38 521 VAL A O 1
ATOM 4099 N N . MET A 1 522 ? 16.588 2.438 -23.553 1.00 82.12 522 MET A N 1
ATOM 4100 C CA . MET A 1 522 ? 15.607 1.653 -22.786 1.00 82.12 522 MET A CA 1
ATOM 4101 C C . MET A 1 522 ? 14.923 0.523 -23.583 1.00 82.12 522 MET A C 1
ATOM 4103 O O . MET A 1 522 ? 14.498 -0.488 -23.021 1.00 82.12 522 MET A O 1
ATOM 4107 N N . ARG A 1 523 ? 14.801 0.674 -24.907 1.00 75.88 523 ARG A N 1
ATOM 4108 C CA . ARG A 1 523 ? 14.160 -0.325 -25.780 1.00 75.88 523 ARG A CA 1
ATOM 4109 C C . ARG A 1 523 ? 15.041 -1.542 -26.054 1.00 75.88 523 ARG A C 1
ATOM 4111 O O . ARG A 1 523 ? 14.512 -2.585 -26.436 1.00 75.88 523 ARG A O 1
ATOM 4118 N N . HIS A 1 524 ? 16.350 -1.397 -25.873 1.00 78.75 524 HIS A N 1
ATOM 4119 C CA . HIS A 1 524 ? 17.362 -2.375 -26.267 1.00 78.75 524 HIS A CA 1
ATOM 4120 C C . HIS A 1 524 ? 18.075 -3.004 -25.069 1.00 78.75 524 HIS A C 1
ATOM 4122 O O . HIS A 1 524 ? 18.618 -4.097 -25.197 1.00 78.75 524 HIS A O 1
ATOM 4128 N N . GLU A 1 525 ? 18.004 -2.367 -23.898 1.00 85.44 525 GLU A N 1
ATOM 4129 C CA . GLU A 1 525 ? 18.704 -2.789 -22.684 1.00 85.44 525 GLU A CA 1
ATOM 4130 C C . GLU A 1 525 ? 17.731 -3.210 -21.557 1.00 85.44 525 GLU A C 1
ATOM 4132 O O . GLU A 1 525 ? 17.688 -2.581 -20.494 1.00 85.44 525 GLU A O 1
ATOM 4137 N N . PRO A 1 526 ? 16.938 -4.293 -21.726 1.00 81.69 526 PRO A N 1
ATOM 4138 C CA . PRO A 1 526 ? 15.993 -4.753 -20.701 1.00 81.69 526 PRO A CA 1
ATOM 4139 C C . PRO A 1 526 ? 16.685 -5.113 -19.383 1.00 81.69 526 PRO A C 1
ATOM 4141 O O . PRO A 1 526 ? 16.116 -4.922 -18.310 1.00 81.69 526 PRO A O 1
ATOM 4144 N N . ARG A 1 527 ? 17.929 -5.606 -19.459 1.00 84.44 527 ARG A N 1
ATOM 4145 C CA . ARG A 1 527 ? 18.748 -5.941 -18.286 1.00 84.44 527 ARG A CA 1
ATOM 4146 C C . ARG A 1 527 ? 19.119 -4.701 -17.484 1.00 84.44 527 ARG A C 1
ATOM 4148 O O . ARG A 1 527 ? 18.984 -4.716 -16.266 1.00 84.44 527 ARG A O 1
ATOM 4155 N N . LEU A 1 528 ? 19.522 -3.625 -18.163 1.00 88.56 528 LEU A N 1
ATOM 4156 C CA . LEU A 1 528 ? 19.829 -2.353 -17.513 1.00 88.56 528 LEU A CA 1
ATOM 4157 C C . LEU A 1 528 ? 18.601 -1.802 -16.789 1.00 88.56 528 LEU A C 1
ATOM 4159 O O . LEU A 1 528 ? 18.694 -1.416 -15.629 1.00 88.56 528 LEU A O 1
ATOM 4163 N N . LEU A 1 529 ? 17.443 -1.799 -17.453 1.00 87.81 529 LEU A N 1
ATOM 4164 C CA . LEU A 1 529 ? 16.203 -1.315 -16.849 1.00 87.81 529 LEU A CA 1
ATOM 4165 C C . LEU A 1 529 ? 15.785 -2.142 -15.632 1.00 87.81 529 LEU A C 1
ATOM 4167 O O . LEU A 1 529 ? 15.388 -1.568 -14.617 1.00 87.81 529 LEU A O 1
ATOM 4171 N N . LYS A 1 530 ? 15.900 -3.474 -15.724 1.00 84.75 530 LYS A N 1
ATOM 4172 C CA . LYS A 1 530 ? 15.664 -4.381 -14.597 1.00 84.75 530 LYS A CA 1
ATOM 4173 C C . LYS A 1 530 ? 16.584 -4.023 -13.422 1.00 84.75 530 LYS A C 1
ATOM 4175 O O . LYS A 1 530 ? 16.098 -3.741 -12.331 1.00 84.75 530 LYS A O 1
ATOM 4180 N N . ALA A 1 531 ? 17.887 -3.908 -13.671 1.00 85.62 531 ALA A N 1
ATOM 4181 C CA . ALA A 1 531 ? 18.870 -3.586 -12.641 1.00 85.62 531 ALA A CA 1
ATOM 4182 C C . ALA A 1 531 ? 18.657 -2.193 -12.014 1.00 85.62 531 ALA A C 1
ATOM 4184 O O . ALA A 1 531 ? 18.766 -2.031 -10.799 1.00 85.62 531 ALA A O 1
ATOM 4185 N N . LEU A 1 532 ? 18.308 -1.179 -12.813 1.00 88.38 532 LEU A N 1
ATOM 4186 C CA . LEU A 1 532 ? 17.976 0.154 -12.305 1.00 88.38 532 LEU A CA 1
ATOM 4187 C C . LEU A 1 532 ? 16.746 0.128 -11.399 1.00 88.38 532 LEU A C 1
ATOM 4189 O O . LEU A 1 532 ? 16.750 0.755 -10.338 1.00 88.38 532 LEU A O 1
ATOM 4193 N N . ARG A 1 533 ? 15.709 -0.608 -11.805 1.00 85.94 533 ARG A N 1
ATOM 4194 C CA . ARG A 1 533 ? 14.468 -0.765 -11.044 1.00 85.94 533 ARG A CA 1
ATOM 4195 C C . ARG A 1 533 ? 14.680 -1.493 -9.721 1.00 85.94 533 ARG A C 1
ATOM 4197 O O . ARG A 1 533 ? 14.046 -1.127 -8.739 1.00 85.94 533 ARG A O 1
ATOM 4204 N N . GLU A 1 534 ? 15.545 -2.498 -9.698 1.00 80.00 534 GLU A N 1
ATOM 4205 C CA . GLU A 1 534 ? 15.742 -3.363 -8.531 1.00 80.00 534 GLU A CA 1
ATOM 4206 C C . GLU A 1 534 ? 16.786 -2.822 -7.554 1.00 80.00 534 GLU A C 1
ATOM 4208 O O . GLU A 1 534 ? 16.660 -3.030 -6.348 1.00 80.00 534 GLU A O 1
ATOM 4213 N N . HIS A 1 535 ? 17.792 -2.088 -8.040 1.00 82.12 535 HIS A N 1
ATOM 4214 C CA . HIS A 1 535 ? 18.930 -1.696 -7.208 1.00 82.12 535 HIS A CA 1
ATOM 4215 C C . HIS A 1 535 ? 19.078 -0.185 -7.000 1.00 82.12 535 HIS A C 1
ATOM 4217 O O . HIS A 1 535 ? 19.426 0.231 -5.896 1.00 82.12 535 HIS A O 1
ATOM 4223 N N . ALA A 1 536 ? 18.808 0.650 -8.010 1.00 85.19 536 ALA A N 1
ATOM 4224 C CA . ALA A 1 536 ? 19.018 2.101 -7.908 1.00 85.19 536 ALA A CA 1
ATOM 4225 C C . ALA A 1 536 ? 17.750 2.839 -7.450 1.00 85.19 536 ALA A C 1
ATOM 4227 O O . ALA A 1 536 ? 17.744 3.583 -6.466 1.00 85.19 536 ALA A O 1
ATOM 4228 N N . LEU A 1 537 ? 16.641 2.609 -8.154 1.00 86.25 537 LEU A N 1
ATOM 4229 C CA . LEU A 1 537 ? 15.393 3.335 -7.955 1.00 86.25 537 LEU A CA 1
ATOM 4230 C C . LEU A 1 537 ? 14.776 3.152 -6.552 1.00 86.25 537 LEU A C 1
ATOM 4232 O O . LEU A 1 537 ? 14.273 4.141 -6.012 1.00 86.25 537 LEU A O 1
ATOM 4236 N N . PRO A 1 538 ? 14.846 1.975 -5.892 1.00 83.12 538 PRO A N 1
ATOM 4237 C CA . PRO A 1 538 ? 14.303 1.815 -4.546 1.00 83.12 538 PRO A CA 1
ATOM 4238 C C . PRO A 1 538 ? 14.980 2.729 -3.517 1.00 83.12 538 PRO A C 1
ATOM 4240 O O . PRO A 1 538 ? 14.314 3.200 -2.597 1.00 83.12 538 PRO A O 1
ATOM 4243 N N . VAL A 1 539 ? 16.271 3.043 -3.681 1.00 81.25 539 VAL A N 1
ATOM 4244 C CA . VAL A 1 539 ? 16.991 3.971 -2.789 1.00 81.25 539 VAL A CA 1
ATOM 4245 C C . VAL A 1 539 ? 16.498 5.409 -2.975 1.00 81.25 539 VAL A C 1
ATOM 4247 O O . VAL A 1 539 ? 16.298 6.134 -1.998 1.00 81.25 539 VAL A O 1
ATOM 4250 N N . VAL A 1 540 ? 16.241 5.810 -4.222 1.00 85.88 540 VAL A N 1
ATOM 4251 C CA . VAL A 1 540 ? 15.717 7.142 -4.563 1.00 85.88 540 VAL A CA 1
ATOM 4252 C C . VAL A 1 540 ? 14.268 7.307 -4.098 1.00 85.88 540 VAL A C 1
ATOM 4254 O O . VAL A 1 540 ? 13.904 8.339 -3.538 1.00 85.88 540 VAL A O 1
ATOM 4257 N N . LEU A 1 541 ? 13.426 6.289 -4.281 1.00 87.25 541 LEU A N 1
ATOM 4258 C CA . LEU A 1 541 ? 12.002 6.365 -3.939 1.00 87.25 541 LEU A CA 1
ATOM 4259 C C . LEU A 1 541 ? 11.714 6.221 -2.439 1.00 87.25 541 LEU A C 1
ATOM 4261 O O . LEU A 1 541 ? 10.637 6.607 -1.986 1.00 87.25 541 LEU A O 1
ATOM 4265 N N . ARG A 1 542 ? 12.663 5.690 -1.659 1.00 85.12 542 ARG A N 1
ATOM 4266 C CA . ARG A 1 542 ? 12.581 5.628 -0.189 1.00 85.12 542 ARG A CA 1
ATOM 4267 C C . ARG A 1 542 ? 13.118 6.873 0.509 1.00 85.12 542 ARG A C 1
ATOM 4269 O O . ARG A 1 542 ? 13.121 6.912 1.736 1.00 85.12 542 ARG A O 1
ATOM 4276 N N . GLN A 1 543 ? 13.559 7.884 -0.240 1.00 86.19 543 GLN A N 1
ATOM 4277 C CA . GLN A 1 543 ? 13.927 9.160 0.363 1.00 86.19 543 GLN A CA 1
ATOM 4278 C C . GLN A 1 543 ? 12.732 9.757 1.114 1.00 86.19 543 GLN A C 1
ATOM 4280 O O . GLN A 1 543 ? 11.635 9.794 0.546 1.00 86.19 543 GLN A O 1
ATOM 4285 N N . PRO A 1 544 ? 12.926 10.263 2.347 1.00 89.38 544 PRO A N 1
ATOM 4286 C CA . PRO A 1 544 ? 11.825 10.780 3.136 1.00 89.38 544 PRO A CA 1
ATOM 4287 C C . PRO A 1 544 ? 11.045 11.889 2.426 1.00 89.38 544 PRO A C 1
ATOM 4289 O O . PRO A 1 544 ? 11.607 12.879 1.943 1.00 89.38 544 PRO A O 1
ATOM 4292 N N . ILE A 1 545 ? 9.723 11.739 2.358 1.00 91.94 545 ILE A N 1
ATOM 4293 C CA . ILE A 1 545 ? 8.821 12.719 1.739 1.00 91.94 545 ILE A CA 1
ATOM 4294 C C . ILE A 1 545 ? 7.852 13.350 2.739 1.00 91.94 545 ILE A C 1
ATOM 4296 O O . ILE A 1 545 ? 7.156 14.305 2.391 1.00 91.94 545 ILE A O 1
ATOM 4300 N N . GLY A 1 546 ? 7.810 12.856 3.976 1.00 90.88 546 GLY A N 1
ATOM 4301 C CA . GLY A 1 546 ? 6.857 13.260 4.998 1.00 90.88 546 GLY A CA 1
ATOM 4302 C C . GLY A 1 546 ? 6.836 14.763 5.278 1.00 90.88 546 GLY A C 1
ATOM 4303 O O . GLY A 1 546 ? 5.759 15.353 5.351 1.00 90.88 546 GLY A O 1
ATOM 4304 N N . ASP A 1 547 ? 7.998 15.421 5.325 1.00 89.38 547 ASP A N 1
ATOM 4305 C CA . ASP A 1 547 ? 8.069 16.877 5.504 1.00 89.38 547 ASP A CA 1
ATOM 4306 C C . ASP A 1 547 ? 7.558 17.658 4.286 1.00 89.38 547 ASP A C 1
ATOM 4308 O O . ASP A 1 547 ? 6.913 18.695 4.448 1.00 89.38 547 ASP A O 1
ATOM 4312 N N . ARG A 1 548 ? 7.756 17.140 3.064 1.00 90.44 548 ARG A N 1
ATOM 4313 C CA . ARG A 1 548 ? 7.178 17.725 1.837 1.00 90.44 548 ARG A CA 1
ATOM 4314 C C . ARG A 1 548 ? 5.654 17.586 1.814 1.00 90.44 548 ARG A C 1
ATOM 4316 O O . ARG A 1 548 ? 4.936 18.497 1.395 1.00 90.44 548 ARG A O 1
ATOM 4323 N N . LEU A 1 549 ? 5.143 16.455 2.301 1.00 91.81 549 LEU A N 1
ATOM 4324 C CA . LEU A 1 549 ? 3.707 16.238 2.472 1.00 91.81 549 LEU A CA 1
ATOM 4325 C C . LEU A 1 549 ? 3.133 17.155 3.567 1.00 91.81 549 LEU A C 1
ATOM 4327 O O . LEU A 1 549 ? 2.030 17.680 3.406 1.00 91.81 549 LEU A O 1
ATOM 4331 N N . ARG A 1 550 ? 3.900 17.404 4.640 1.00 84.75 550 ARG A N 1
ATOM 4332 C CA . ARG A 1 550 ? 3.546 18.315 5.738 1.00 84.75 550 ARG A CA 1
ATOM 4333 C C . ARG A 1 550 ? 3.506 19.775 5.290 1.00 84.75 550 ARG A C 1
ATOM 4335 O O . ARG A 1 550 ? 2.537 20.461 5.593 1.00 84.75 550 ARG A O 1
ATOM 4342 N N . SER A 1 551 ? 4.505 20.259 4.553 1.00 72.19 551 SER A N 1
ATOM 4343 C CA . SER A 1 551 ? 4.545 21.652 4.076 1.00 72.19 551 SER A CA 1
ATOM 4344 C C . SER A 1 551 ? 3.411 21.972 3.103 1.00 72.19 551 SER A C 1
ATOM 4346 O O . SER A 1 551 ? 2.921 23.093 3.083 1.00 72.19 551 SER A O 1
ATOM 4348 N N . SER A 1 552 ? 2.900 20.965 2.392 1.00 61.28 552 SER A N 1
ATOM 4349 C CA . SER A 1 552 ? 1.705 21.082 1.551 1.00 61.28 552 SER A CA 1
ATOM 4350 C C . SER A 1 552 ? 0.393 21.256 2.353 1.00 61.28 552 SER A C 1
ATOM 4352 O O . SER A 1 552 ? -0.680 21.368 1.750 1.00 61.28 552 SER A O 1
ATOM 4354 N N . HIS A 1 553 ? 0.416 21.209 3.697 1.00 50.44 553 HIS A N 1
ATOM 4355 C CA . HIS A 1 553 ? -0.739 21.496 4.569 1.00 50.44 553 HIS A CA 1
ATOM 4356 C C . HIS A 1 553 ? -0.920 22.973 4.919 1.00 50.44 553 HIS A C 1
ATOM 4358 O O . HIS A 1 553 ? -2.066 23.377 5.126 1.00 50.44 553 HIS A O 1
ATOM 4364 N N . ILE A 1 554 ? 0.166 23.746 4.961 1.00 39.25 554 ILE A N 1
ATOM 4365 C CA . ILE A 1 554 ? 0.160 25.194 5.214 1.00 39.25 554 ILE A CA 1
ATOM 4366 C C . ILE A 1 554 ? -0.124 25.873 3.868 1.00 39.25 554 ILE A C 1
ATOM 4368 O O . ILE A 1 554 ? -1.211 26.482 3.695 1.00 39.25 554 ILE A O 1
#

pLDDT: mean 86.8, std 9.85, range [39.25, 97.31]

Solvent-accessible surface area (backbone atoms only — not comparable to full-atom values): 29987 Å² total; per-residue (Å²): 132,60,72,70,59,52,55,57,46,42,61,70,41,79,45,79,46,77,46,80,49,53,60,68,51,40,25,63,67,61,34,54,50,50,53,50,53,52,52,50,50,53,53,51,34,59,73,63,71,27,52,70,48,78,46,78,40,65,70,85,49,89,55,70,80,80,66,59,67,92,83,40,86,88,80,85,83,76,66,43,50,68,68,52,29,48,52,50,37,43,52,52,40,49,66,74,40,69,92,42,63,73,61,39,50,55,37,41,52,53,48,53,53,43,62,68,35,76,64,39,43,71,52,32,30,44,72,67,45,27,51,44,48,58,59,34,53,71,50,93,66,85,85,59,50,28,56,38,52,49,57,48,45,37,52,50,48,51,46,53,54,44,38,73,72,39,83,77,55,21,52,53,48,63,80,40,42,68,57,52,49,55,44,45,19,51,50,14,32,51,37,53,36,41,40,34,65,52,83,42,96,62,50,55,35,44,68,68,56,48,52,49,54,48,44,52,54,40,45,76,72,68,53,48,85,56,76,93,45,45,65,47,62,58,54,50,50,54,47,38,57,69,55,52,59,66,28,34,70,44,95,88,68,79,17,36,36,57,87,45,68,68,58,27,28,44,22,22,8,55,45,51,58,52,75,58,67,72,54,22,38,54,38,51,48,61,34,62,63,19,37,90,38,35,67,20,40,53,32,28,47,34,54,37,58,72,48,100,42,69,72,45,42,48,41,50,52,50,34,42,79,46,48,32,62,97,28,28,67,67,26,15,82,71,55,61,57,31,22,60,56,30,41,52,41,52,64,47,36,48,49,73,93,35,64,78,58,33,52,54,35,49,59,48,18,53,52,50,36,56,36,58,74,47,93,52,44,64,62,54,50,50,38,54,52,53,49,28,69,73,38,69,72,40,31,49,53,51,42,52,48,39,14,51,20,44,43,44,66,58,32,10,23,55,28,30,54,51,47,32,67,44,34,64,57,48,37,63,75,69,71,50,65,75,72,59,49,52,60,48,65,59,61,52,48,84,74,78,82,84,72,78,83,74,76,73,22,58,68,60,21,52,49,45,63,70,70,51,96,61,55,75,76,54,44,55,44,49,53,52,19,54,53,29,51,60,51,45,54,74,49,96,75,79,50,66,90,46,36,49,50,42,38,53,30,36,73,69,76,48,14,44,64,51,26,61,22,43,57,48,26,56,67,70,35,52,61,32,54,37,49,40,58,71,62,29,45,55,62,64,34,46,53,76,52,45,68,63,54,51,60,67,69,116

Radius of gyration: 25.69 Å; Cα contacts (8 Å, |Δi|>4): 730; chains: 1; bounding box: 59×56×72 Å

Nearest PDB structures (foldseek):
  4djs-assembly1_A  TM=1.576E-01  e=3.218E+00  Homo sapiens
  1i7w-assembly1_A  TM=1.645E-01  e=8.368E+00  Mus musculus